Protein AF-A0A7S4IS22-F1 (afdb_monomer_lite)

Foldseek 3Di:
DDDDDPPPDDDDDDPQNVLVVLVLVLLLLLVQVLCVVPVVLLDLDDDPVCLVCLFVSSCVSSLVVLLVSLLVVCCCQVPVPDDDDPPVNVVVCVVVVNDDDPVRVVVSVVSSVVSVPDHGVCSSCVSSVHDGDDSVVVSNSSSVSSVVSVVVVSRDPDPPPPVPPVRVVVVLCVLDDQQVNQWDPVVQVVVCVVVVHRATDGDPDLVVLCVSCCSNVVDNDFDDDDPLFDDQPRRSVQVSLQVVLQVCQVCVQVDVPVVSSLVSLLHNLPRHAEHEYEHDANPSDPLGQLVLLSNLQRNLQYAYYYYDYDPAACDLSNLLNNLNSLLNRQEHYAYYHCALRQQELVSLVNNLNSLLSNANHAEDHHHQHQNELSSLLSVLVSLLSYQRHAYYACANNQYELNSLLSNLVSQLNHQRHAEYHHEPYQYELNSLLSNLQSLLNHARHAEYEHYHYPYECPLSSLVSLLSSLQRHPRHAYYAHALHAYELNNPPSNVNSVVNHDRYNYDHCHNHDYDDPPPD

Organism: NCBI:txid1487602

Secondary structure (DSSP, 8-state):
---------PPPPPHHHHHHHHHHHHHHHHHHHHHHH-GGGG--S--HHHHHHHHHHHHHHHHHHHHHHHHHHHHIIIIIS-SS-HHHHHHHHHHTTTPPPHHHHHHHHHHHHHHHT---HHHHHHHTT-PPPPHHHHHHHHHHHHHHHHHTTSSS--------HHHHHHHHHTT---GGGGB-HHHHHHHHHHHTS--PPB-S-HHHHHHHHHHHH---SPPPP-TTSPP-SSHHHHHHHHHHHHHHHHTTTT---HHHHHHHHHHHTTT--EEEEE-----S-TTTTHHHHHHHHH-TT--EEEEE--SS---HHHHHHHHHHHHT-TTT--EEE-TTS---HHHHHHHHHHHHH-TT--EEE-TT---HHHHHHHHHHHHHH-SS--EEE-TTS---HHHHHHHHHHHHH-SS--EEE--SS---HHHHHHHHHHHTT-SS--EEE-TT-S-B--HHHHHHHHHHHHH-SS--EEE-TT-EE-THHHHHHHHHHHH-SS--EEE-TT-EE------

pLDDT: mean 85.27, std 14.64, range [30.58, 98.62]

Radius of gyration: 31.15 Å; chains: 1; bounding box: 87×81×75 Å

Structure (mmCIF, N/CA/C/O backbone):
data_AF-A0A7S4IS22-F1
#
_entry.id   AF-A0A7S4IS22-F1
#
loop_
_atom_site.group_PDB
_atom_site.id
_atom_site.type_symbol
_atom_site.label_atom_id
_atom_site.label_alt_id
_atom_site.label_comp_id
_atom_site.label_asym_id
_atom_site.label_entity_id
_atom_site.label_seq_id
_atom_site.pdbx_PDB_ins_code
_atom_site.Cartn_x
_atom_site.Cartn_y
_atom_site.Cartn_z
_atom_site.occupancy
_atom_site.B_iso_or_equiv
_atom_site.auth_seq_id
_atom_site.auth_comp_id
_atom_site.auth_asym_id
_atom_site.auth_atom_id
_atom_site.pdbx_PDB_model_num
ATOM 1 N N . GLY A 1 1 ? -63.585 2.919 -15.349 1.00 35.84 1 GLY A N 1
ATOM 2 C CA . GLY A 1 1 ? -63.366 4.279 -15.851 1.00 35.84 1 GLY A CA 1
ATOM 3 C C . GLY A 1 1 ? -62.167 4.808 -15.125 1.00 35.84 1 GLY A C 1
ATOM 4 O O . GLY A 1 1 ? -62.275 5.064 -13.937 1.00 35.84 1 GLY A O 1
ATOM 5 N N . SER A 1 2 ? -61.030 4.788 -15.804 1.00 35.44 2 SER A N 1
ATOM 6 C CA . SER A 1 2 ? -59.772 5.399 -15.396 1.00 35.44 2 SER A CA 1
ATOM 7 C C . SER A 1 2 ? -59.886 6.910 -15.578 1.00 35.44 2 SER A C 1
ATOM 9 O O . SER A 1 2 ? -60.129 7.361 -16.694 1.00 35.44 2 SER A O 1
ATOM 11 N N . GLU A 1 3 ? -59.715 7.673 -14.506 1.00 38.44 3 GLU A N 1
ATOM 12 C CA . GLU A 1 3 ? -59.285 9.068 -14.601 1.00 38.44 3 GLU A CA 1
ATOM 13 C C . GLU A 1 3 ? -57.808 9.077 -14.209 1.00 38.44 3 GLU A C 1
ATOM 15 O O . GLU A 1 3 ? -57.451 9.027 -13.034 1.00 38.44 3 GLU A O 1
ATOM 20 N N . GLU A 1 4 ? -56.955 9.002 -15.230 1.00 39.34 4 GLU A N 1
ATOM 21 C CA . GLU A 1 4 ? -55.542 9.346 -15.133 1.00 39.34 4 GLU A CA 1
ATOM 22 C C . GLU A 1 4 ? -55.458 10.871 -15.006 1.00 39.34 4 GLU A C 1
ATOM 24 O O . GLU A 1 4 ? -55.882 11.601 -15.902 1.00 39.34 4 GLU A O 1
ATOM 29 N N . GLU A 1 5 ? -54.938 11.360 -13.879 1.00 43.16 5 GLU A N 1
ATOM 30 C CA . GLU A 1 5 ? -54.475 12.741 -13.765 1.00 43.16 5 GLU A CA 1
ATOM 31 C C . GLU A 1 5 ? -53.305 12.931 -14.739 1.00 43.16 5 GLU A C 1
ATOM 33 O O . GLU A 1 5 ? -52.197 12.444 -14.511 1.00 43.16 5 GLU A O 1
ATOM 38 N N . GLU A 1 6 ? -53.562 13.638 -15.841 1.00 38.84 6 GLU A N 1
ATOM 39 C CA . GLU A 1 6 ? -52.531 14.144 -16.743 1.00 38.84 6 GLU A CA 1
ATOM 40 C C . GLU A 1 6 ? -51.537 15.007 -15.953 1.00 38.84 6 GLU A C 1
ATOM 42 O O . GLU A 1 6 ? -51.795 16.167 -15.610 1.00 38.84 6 GLU A O 1
ATOM 47 N N . ALA A 1 7 ? -50.361 14.442 -15.681 1.00 40.22 7 ALA A N 1
ATOM 48 C CA . ALA A 1 7 ? -49.192 15.202 -15.286 1.00 40.22 7 ALA A CA 1
ATOM 49 C C . ALA A 1 7 ? -48.836 16.156 -16.435 1.00 40.22 7 ALA A C 1
ATOM 51 O O . ALA A 1 7 ? -48.285 15.748 -17.455 1.00 40.22 7 ALA A O 1
ATOM 52 N N . LYS A 1 8 ? -49.171 17.441 -16.279 1.00 42.94 8 LYS A N 1
ATOM 53 C CA . LYS A 1 8 ? -48.701 18.505 -17.171 1.00 42.94 8 LYS A CA 1
ATOM 54 C C . LYS A 1 8 ? -47.171 18.507 -17.175 1.00 42.94 8 LYS A C 1
ATOM 56 O O . LYS A 1 8 ? -46.558 18.942 -16.200 1.00 42.94 8 LYS A O 1
ATOM 61 N N . GLU A 1 9 ? -46.566 18.038 -18.262 1.00 44.41 9 GLU A N 1
ATOM 62 C CA . GLU A 1 9 ? -45.137 18.205 -18.525 1.00 44.41 9 GLU A CA 1
ATOM 63 C C . GLU A 1 9 ? -44.804 19.705 -18.519 1.00 44.41 9 GLU A C 1
ATOM 65 O O . GLU A 1 9 ? -45.253 20.473 -19.369 1.00 44.41 9 GLU A O 1
ATOM 70 N N . SER A 1 10 ? -44.053 20.147 -17.509 1.00 56.31 10 SER A N 1
ATOM 71 C CA . SER A 1 10 ? -43.527 21.508 -17.433 1.00 56.31 10 SER A CA 1
ATOM 72 C C . SER A 1 10 ? -42.464 21.710 -18.513 1.00 56.31 10 SER A C 1
ATOM 74 O O . SER A 1 10 ? -41.551 20.888 -18.618 1.00 56.31 10 SER A O 1
ATOM 76 N N . GLU A 1 11 ? -42.543 22.808 -19.269 1.00 57.03 11 GLU A N 1
ATOM 77 C CA . GLU A 1 11 ? -41.526 23.179 -20.261 1.00 57.03 11 GLU A CA 1
ATOM 78 C C . GLU A 1 11 ? -40.098 23.118 -19.672 1.00 57.03 11 GLU A C 1
ATOM 80 O O . GLU A 1 11 ? -39.880 23.519 -18.522 1.00 57.03 11 GLU A O 1
ATOM 85 N N . PRO A 1 12 ? -39.100 22.639 -20.438 1.00 68.50 12 PRO A N 1
ATOM 86 C CA . PRO A 1 12 ? -37.730 22.525 -19.955 1.00 68.50 12 PRO A CA 1
ATOM 87 C C . PRO A 1 12 ? -37.147 23.905 -19.615 1.00 68.50 12 PRO A C 1
ATOM 89 O O . PRO A 1 12 ? -37.082 24.803 -20.456 1.00 68.50 12 PRO A O 1
ATOM 92 N N . ILE A 1 13 ? -36.679 24.067 -18.372 1.00 75.88 13 ILE A N 1
ATOM 93 C CA . ILE A 1 13 ? -36.051 25.305 -17.891 1.00 75.88 13 ILE A CA 1
ATOM 94 C C . ILE A 1 13 ? -34.804 25.599 -18.733 1.00 75.88 13 ILE A C 1
ATOM 96 O O . ILE A 1 13 ? -33.886 24.782 -18.821 1.00 75.88 13 ILE A O 1
ATOM 100 N N . SER A 1 14 ? -34.740 26.791 -19.332 1.00 84.44 14 SER A N 1
ATOM 101 C CA . SER A 1 14 ? -33.559 27.195 -20.099 1.00 84.44 14 SER A CA 1
ATOM 102 C C . SER A 1 14 ? -32.323 27.333 -19.198 1.00 84.44 14 SER A C 1
ATOM 104 O O . SER A 1 14 ? -32.403 27.819 -18.069 1.00 84.44 14 SER A O 1
ATOM 106 N N . MET A 1 15 ? -31.142 26.982 -19.718 1.00 81.25 15 MET A N 1
ATOM 107 C CA . MET A 1 15 ? -29.877 27.109 -18.977 1.00 81.25 15 MET A CA 1
ATOM 108 C C . MET A 1 15 ? -29.618 28.549 -18.502 1.00 81.25 15 MET A C 1
ATOM 110 O O . MET A 1 15 ? -29.078 28.760 -17.420 1.00 81.25 15 MET A O 1
ATOM 114 N N . LYS A 1 16 ? -30.043 29.555 -19.280 1.00 85.88 16 LYS A N 1
ATOM 115 C CA . LYS A 1 16 ? -29.956 30.967 -18.875 1.00 85.88 16 LYS A CA 1
ATOM 116 C C . LYS A 1 16 ? -30.842 31.266 -17.663 1.00 85.88 16 LYS A C 1
ATOM 118 O O . LYS A 1 16 ? -30.375 31.916 -16.733 1.00 85.88 16 LYS A O 1
ATOM 123 N N . ALA A 1 17 ? -32.076 30.758 -17.645 1.00 86.75 17 ALA A N 1
ATOM 124 C CA . ALA A 1 17 ? -32.981 30.926 -16.509 1.00 86.75 17 ALA A CA 1
ATOM 125 C C . ALA A 1 17 ? -32.443 30.235 -15.246 1.00 86.75 17 ALA A C 1
ATOM 127 O O . ALA A 1 17 ? -32.476 30.823 -14.166 1.00 86.75 17 ALA A O 1
ATOM 128 N N . LEU A 1 18 ? -31.873 29.033 -15.388 1.00 88.25 18 LEU A N 1
ATOM 129 C CA . LEU A 1 18 ? -31.231 28.326 -14.279 1.00 88.25 18 LEU A CA 1
ATOM 130 C C . LEU A 1 18 ? -30.048 29.121 -13.710 1.00 88.25 18 LEU A C 1
ATOM 132 O O . LEU A 1 18 ? -29.972 29.330 -12.504 1.00 88.25 18 LEU A O 1
ATOM 136 N N . LEU A 1 19 ? -29.135 29.591 -14.566 1.00 90.81 19 LEU A N 1
ATOM 137 C CA . LEU A 1 19 ? -27.971 30.363 -14.125 1.00 90.81 19 LEU A CA 1
ATOM 138 C C . LEU A 1 19 ? -28.375 31.670 -13.435 1.00 90.81 19 LEU A C 1
ATOM 140 O O . LEU A 1 19 ? -27.793 32.006 -12.407 1.00 90.81 19 LEU A O 1
ATOM 144 N N . ALA A 1 20 ? -29.386 32.372 -13.954 1.00 90.19 20 ALA A N 1
ATOM 145 C CA . ALA A 1 20 ? -29.920 33.573 -13.318 1.00 90.19 20 ALA A CA 1
ATOM 146 C C . ALA A 1 20 ? -30.491 33.272 -11.920 1.00 90.19 20 ALA A C 1
ATOM 148 O O . ALA A 1 20 ? -30.176 33.977 -10.965 1.00 90.19 20 ALA A O 1
ATOM 149 N N . ALA A 1 21 ? -31.253 32.183 -11.767 1.00 91.31 21 ALA A N 1
ATOM 150 C CA . ALA A 1 21 ? -31.783 31.770 -10.468 1.00 91.31 21 ALA A CA 1
ATOM 151 C C . ALA A 1 21 ? -30.673 31.408 -9.465 1.00 91.31 21 ALA A C 1
ATOM 153 O O . ALA A 1 21 ? -30.758 31.761 -8.290 1.00 91.31 21 ALA A O 1
ATOM 154 N N . VAL A 1 22 ? -29.602 30.747 -9.920 1.00 92.31 22 VAL A N 1
ATOM 155 C CA . VAL A 1 22 ? -28.458 30.408 -9.059 1.00 92.31 22 VAL A CA 1
ATOM 156 C C . VAL A 1 22 ? -27.695 31.660 -8.618 1.00 92.31 22 VAL A C 1
ATOM 158 O O . VAL A 1 22 ? -27.260 31.723 -7.470 1.00 92.31 22 VAL A O 1
ATOM 161 N N . VAL A 1 23 ? -27.558 32.672 -9.481 1.00 94.12 23 VAL A N 1
ATOM 162 C CA . VAL A 1 23 ? -26.961 33.967 -9.103 1.00 94.12 23 VAL A CA 1
ATOM 163 C C . VAL A 1 23 ? -27.758 34.629 -7.975 1.00 94.12 23 VAL A C 1
ATOM 165 O O . VAL A 1 23 ? -27.163 35.066 -6.988 1.00 94.12 23 VAL A O 1
ATOM 168 N N . GLU A 1 24 ? -29.089 34.645 -8.067 1.00 92.31 24 GLU A N 1
ATOM 169 C CA . GLU A 1 24 ? -29.946 35.192 -7.006 1.00 92.31 24 GLU A CA 1
ATOM 170 C C . GLU A 1 24 ? -29.833 34.390 -5.699 1.00 92.31 24 GLU A C 1
ATOM 172 O O . GLU A 1 24 ? -29.693 34.968 -4.620 1.00 92.31 24 GLU A O 1
ATOM 177 N N . GLU A 1 25 ? -29.798 33.059 -5.780 1.00 92.81 25 GLU A N 1
ATOM 178 C CA . GLU A 1 25 ? -29.637 32.196 -4.605 1.00 92.81 25 GLU A CA 1
ATOM 179 C C . GLU A 1 25 ? -28.275 32.399 -3.914 1.00 92.81 25 GLU A C 1
ATOM 181 O O . GLU A 1 25 ? -28.194 32.410 -2.682 1.00 92.81 25 GLU A O 1
ATOM 186 N N . ILE A 1 26 ? -27.198 32.614 -4.680 1.00 93.81 26 ILE A N 1
ATOM 187 C CA . ILE A 1 26 ? -25.875 32.955 -4.131 1.00 93.81 26 ILE A CA 1
ATOM 188 C C . ILE A 1 26 ? -25.950 34.264 -3.341 1.00 93.81 26 ILE A C 1
ATOM 190 O O . ILE A 1 26 ? -25.440 34.323 -2.216 1.00 93.81 26 ILE A O 1
ATOM 194 N N . ASN A 1 27 ? -26.614 35.289 -3.884 1.00 92.69 27 ASN A N 1
ATOM 195 C CA . ASN A 1 27 ? -26.793 36.569 -3.197 1.00 92.69 27 ASN A CA 1
ATOM 196 C C . ASN A 1 27 ? -27.574 36.390 -1.888 1.00 92.69 27 ASN A C 1
ATOM 198 O O . ASN A 1 27 ? -27.176 36.919 -0.853 1.00 92.69 27 ASN A O 1
ATOM 202 N N . VAL A 1 28 ? -28.642 35.589 -1.912 1.00 92.31 28 VAL A N 1
ATOM 203 C CA . VAL A 1 28 ? -29.502 35.282 -0.758 1.00 92.31 28 VAL A CA 1
ATOM 204 C C . VAL A 1 28 ? -28.752 34.509 0.337 1.00 92.31 28 VAL A C 1
ATOM 206 O O . VAL A 1 28 ? -28.849 34.849 1.521 1.00 92.31 28 VAL A O 1
ATOM 209 N N . ARG A 1 29 ? -27.959 33.492 -0.013 1.00 89.19 29 ARG A N 1
ATOM 210 C CA . ARG A 1 29 ? -27.194 32.696 0.969 1.00 89.19 29 ARG A CA 1
ATOM 211 C C . ARG A 1 29 ? -26.004 33.439 1.562 1.00 89.19 29 ARG A C 1
ATOM 213 O O . ARG A 1 29 ? -25.623 33.176 2.703 1.00 89.19 29 ARG A O 1
ATOM 220 N N . SER A 1 30 ? -25.432 34.378 0.814 1.00 90.12 30 SER A N 1
ATOM 221 C CA . SER A 1 30 ? -24.263 35.145 1.256 1.00 90.12 30 SER A CA 1
ATOM 222 C C . SER A 1 30 ? -24.610 36.236 2.276 1.00 90.12 30 SER A C 1
ATOM 224 O O . SER A 1 30 ? -23.713 36.718 2.970 1.00 90.12 30 SER A O 1
ATOM 226 N N . VAL A 1 31 ? -25.897 36.577 2.445 1.00 89.06 31 VAL A N 1
ATOM 227 C CA . VAL A 1 31 ? -26.365 37.634 3.366 1.00 89.06 31 VAL A CA 1
ATOM 228 C C . VAL A 1 31 ? -25.847 37.452 4.793 1.00 89.06 31 VAL A C 1
ATOM 230 O O . VAL A 1 31 ? -25.467 38.437 5.419 1.00 89.06 31 VAL A O 1
ATOM 233 N N . LEU A 1 32 ? -25.744 36.219 5.306 1.00 86.00 32 LEU A N 1
ATOM 234 C CA . LEU A 1 32 ? -25.197 35.976 6.648 1.00 86.00 32 LEU A CA 1
ATOM 235 C C . LEU A 1 32 ? -23.779 36.530 6.801 1.00 86.00 32 LEU A C 1
ATOM 237 O O . LEU A 1 32 ? -23.459 37.177 7.797 1.00 86.00 32 LEU A O 1
ATOM 241 N N . TRP A 1 33 ? -22.928 36.278 5.811 1.00 83.31 33 TRP A N 1
ATOM 242 C CA . TRP A 1 33 ? -21.545 36.735 5.822 1.00 83.31 33 TRP A CA 1
ATOM 243 C C . TRP A 1 33 ? -21.451 38.241 5.577 1.00 83.31 33 TRP A C 1
ATOM 245 O O . TRP A 1 33 ? -20.647 38.903 6.234 1.00 83.31 33 TRP A O 1
ATOM 255 N N . ILE A 1 34 ? -22.322 38.778 4.715 1.00 86.25 34 ILE A N 1
ATOM 256 C CA . ILE A 1 34 ? -22.448 40.218 4.452 1.00 86.25 34 ILE A CA 1
ATOM 257 C C . ILE A 1 34 ? -22.797 40.963 5.745 1.00 86.25 34 ILE A C 1
ATOM 259 O O . ILE A 1 34 ? -22.044 41.839 6.158 1.00 86.25 34 ILE A O 1
ATOM 263 N N . VAL A 1 35 ? -23.879 40.578 6.430 1.00 85.06 35 VAL A N 1
ATOM 264 C CA . VAL A 1 35 ? -24.346 41.228 7.669 1.00 85.06 35 VAL A CA 1
ATOM 265 C C . VAL A 1 35 ? -23.349 41.031 8.813 1.00 85.06 35 VAL A C 1
ATOM 267 O O . VAL A 1 35 ? -23.128 41.941 9.607 1.00 85.06 35 VAL A O 1
ATOM 270 N N . LYS A 1 36 ? -22.669 39.879 8.886 1.00 82.69 36 LYS A N 1
ATOM 271 C CA . LYS A 1 36 ? -21.618 39.650 9.891 1.00 82.69 36 LYS A CA 1
ATOM 272 C C . LYS A 1 36 ? -20.418 40.586 9.709 1.00 82.69 36 LYS A C 1
ATOM 274 O O . LYS A 1 36 ? -19.828 41.005 10.702 1.00 82.69 36 LYS A O 1
ATOM 279 N N . LYS A 1 37 ? -20.027 40.873 8.463 1.00 82.19 37 LYS A N 1
ATOM 280 C CA . LYS A 1 37 ? -18.880 41.737 8.139 1.00 82.19 37 LYS A CA 1
ATOM 281 C C . LYS A 1 37 ? -19.256 43.222 8.148 1.00 82.19 37 LYS A C 1
ATOM 283 O O . LYS A 1 37 ? -18.458 44.049 8.578 1.00 82.19 37 LYS A O 1
ATOM 288 N N . THR A 1 38 ? -20.469 43.544 7.708 1.00 84.00 38 THR A N 1
ATOM 289 C CA . THR A 1 38 ? -21.006 44.903 7.605 1.00 84.00 38 THR A CA 1
ATOM 290 C C . THR A 1 38 ? -22.481 44.903 8.033 1.00 84.00 38 THR A C 1
ATOM 292 O O . THR A 1 38 ? -23.370 44.780 7.187 1.00 84.00 38 THR A O 1
ATOM 295 N N . PRO A 1 39 ? -22.766 45.055 9.342 1.00 85.06 39 PRO A N 1
ATOM 296 C CA . PRO A 1 39 ? -24.129 44.977 9.884 1.00 85.06 39 PRO A CA 1
ATOM 297 C C . PRO A 1 39 ? -25.117 45.975 9.269 1.00 85.06 39 PRO A C 1
ATOM 299 O O . PRO A 1 39 ? -26.300 45.685 9.143 1.00 85.06 39 PRO A O 1
ATOM 302 N N . GLU A 1 40 ? -24.632 47.132 8.815 1.00 84.19 40 GLU A N 1
ATOM 303 C CA . GLU A 1 40 ? -25.445 48.180 8.182 1.00 84.19 40 GLU A CA 1
ATOM 304 C C . GLU A 1 40 ? -26.169 47.700 6.908 1.00 84.19 40 GLU A C 1
ATOM 306 O O . GLU A 1 40 ? -27.239 48.210 6.567 1.00 84.19 40 GLU A O 1
ATOM 311 N N . LEU A 1 41 ? -25.642 46.671 6.230 1.00 84.56 41 LEU A N 1
ATOM 312 C CA . LEU A 1 41 ? -26.244 46.098 5.021 1.00 84.56 41 LEU A CA 1
ATOM 313 C C . LEU A 1 41 ? -27.473 45.220 5.294 1.00 84.56 41 LEU A C 1
ATOM 315 O O . LEU A 1 41 ? -28.172 44.876 4.339 1.00 84.56 41 LEU A O 1
ATOM 319 N N . GLU A 1 42 ? -27.787 44.919 6.559 1.00 86.38 42 GLU A N 1
ATOM 320 C CA . GLU A 1 42 ? -29.039 44.260 6.968 1.00 86.38 42 GLU A CA 1
ATOM 321 C C . GLU A 1 42 ? -30.273 45.130 6.664 1.00 86.38 42 GLU A C 1
ATOM 323 O O . GLU A 1 42 ? -31.383 44.629 6.483 1.00 86.38 42 GLU A O 1
ATOM 328 N N . LYS A 1 43 ? -30.092 46.451 6.555 1.00 84.69 43 LYS A N 1
ATOM 329 C CA . LYS A 1 43 ? -31.178 47.383 6.248 1.00 84.69 43 LYS A CA 1
ATOM 330 C C . LYS A 1 43 ? -31.744 47.106 4.849 1.00 84.69 43 LYS A C 1
ATOM 332 O O . LYS A 1 43 ? -31.013 47.148 3.860 1.00 84.69 43 LYS A O 1
ATOM 337 N N . THR A 1 44 ? -33.051 46.869 4.754 1.00 84.06 44 THR A N 1
ATOM 338 C CA . THR A 1 44 ? -33.766 46.606 3.487 1.00 84.06 44 THR A CA 1
ATOM 339 C C . THR A 1 44 ? -34.383 47.861 2.861 1.00 84.06 44 THR A C 1
ATOM 341 O O . THR A 1 44 ? -34.764 47.850 1.690 1.00 84.06 44 THR A O 1
ATOM 344 N N . THR A 1 45 ? -34.472 48.961 3.611 1.00 84.31 45 THR A N 1
ATOM 345 C CA . THR A 1 45 ? -34.966 50.258 3.123 1.00 84.31 45 THR A CA 1
ATOM 346 C C . THR A 1 45 ? -33.851 51.049 2.423 1.00 84.31 45 THR A C 1
ATOM 348 O O . THR A 1 45 ? -32.717 50.974 2.902 1.00 84.31 45 THR A O 1
ATOM 351 N N . PRO A 1 46 ? -34.150 51.839 1.370 1.00 84.00 46 PRO A N 1
ATOM 352 C CA . PRO A 1 46 ? -33.157 52.675 0.687 1.00 84.00 46 PRO A CA 1
ATOM 353 C C . PRO A 1 46 ? -32.405 53.607 1.647 1.00 84.00 46 PRO A C 1
ATOM 355 O O . PRO A 1 46 ? -33.019 54.225 2.521 1.00 84.00 46 PRO A O 1
ATOM 358 N N . ASP A 1 47 ? -31.091 53.715 1.477 1.00 83.50 47 ASP A N 1
ATOM 359 C CA . ASP A 1 47 ? -30.222 54.605 2.251 1.00 83.50 47 ASP A CA 1
ATOM 360 C C . ASP A 1 47 ? -29.010 54.996 1.405 1.00 83.50 47 ASP A C 1
ATOM 362 O O . ASP A 1 47 ? -28.172 54.156 1.093 1.00 83.50 47 ASP A O 1
ATOM 366 N N . GLU A 1 48 ? -28.909 56.273 1.038 1.00 81.44 48 GLU A N 1
ATOM 367 C CA . GLU A 1 48 ? -27.936 56.756 0.053 1.00 81.44 48 GLU A CA 1
ATOM 368 C C . GLU A 1 48 ? -26.477 56.455 0.433 1.00 81.44 48 GLU A C 1
ATOM 370 O O . GLU A 1 48 ? -25.671 56.128 -0.436 1.00 81.44 48 GLU A O 1
ATOM 375 N N . LYS A 1 49 ? -26.127 56.493 1.727 1.00 80.62 49 LYS A N 1
ATOM 376 C CA . LYS A 1 49 ? -24.750 56.226 2.178 1.00 80.62 49 LYS A CA 1
ATOM 377 C C . LYS A 1 49 ? -24.406 54.742 2.116 1.00 80.62 49 LYS A C 1
ATOM 379 O O . LYS A 1 49 ? -23.304 54.380 1.711 1.00 80.62 49 LYS A O 1
ATOM 384 N N . ILE A 1 50 ? -25.347 53.890 2.515 1.00 79.69 50 ILE A N 1
ATOM 385 C CA . ILE A 1 50 ? -25.164 52.434 2.531 1.00 79.69 50 ILE A CA 1
ATOM 386 C C . ILE A 1 50 ? -25.231 51.883 1.102 1.00 79.69 50 ILE A C 1
ATOM 388 O O . ILE A 1 50 ? -24.432 51.032 0.713 1.00 79.69 50 ILE A O 1
ATOM 392 N N . ASP A 1 51 ? -26.155 52.396 0.292 1.00 84.44 51 ASP A N 1
ATOM 393 C CA . ASP A 1 51 ? -26.409 51.924 -1.065 1.00 84.44 51 ASP A CA 1
ATOM 394 C C . ASP A 1 51 ? -25.267 52.266 -2.035 1.00 84.44 51 ASP A C 1
ATOM 396 O O . ASP A 1 51 ? -25.000 51.476 -2.941 1.00 84.44 51 ASP A O 1
ATOM 400 N N . GLN A 1 52 ? -24.510 53.345 -1.786 1.00 83.69 52 GLN A N 1
ATOM 401 C CA . GLN A 1 52 ? -23.256 53.637 -2.500 1.00 83.69 52 GLN A CA 1
ATOM 402 C C . GLN A 1 52 ? -22.219 52.508 -2.378 1.00 83.69 52 GLN A C 1
ATOM 404 O O . GLN A 1 52 ? -21.420 52.307 -3.290 1.00 83.69 52 GLN A O 1
ATOM 409 N N . GLN A 1 53 ? -22.222 51.761 -1.269 1.00 86.19 53 GLN A N 1
ATOM 410 C CA . GLN A 1 53 ? -21.249 50.694 -1.000 1.00 86.19 53 GLN A CA 1
ATOM 411 C C . GLN A 1 53 ? -21.857 49.284 -1.077 1.00 86.19 53 GLN A C 1
ATOM 413 O O . GLN A 1 53 ? -21.118 48.300 -1.157 1.00 86.19 53 GLN A O 1
ATOM 418 N N . ARG A 1 54 ? -23.194 49.160 -1.094 1.00 91.25 54 ARG A N 1
ATOM 419 C CA . ARG A 1 54 ? -23.919 47.879 -1.053 1.00 91.25 54 ARG A CA 1
ATOM 420 C C . ARG A 1 54 ? -23.509 46.929 -2.170 1.00 91.25 54 ARG A C 1
ATOM 422 O O . ARG A 1 54 ? -23.295 45.754 -1.885 1.00 91.25 54 ARG A O 1
ATOM 429 N N . ILE A 1 55 ? -23.392 47.411 -3.407 1.00 91.56 55 ILE A N 1
ATOM 430 C CA . ILE A 1 55 ? -23.035 46.567 -4.559 1.00 91.56 55 ILE A CA 1
ATOM 431 C C . ILE A 1 55 ? -21.628 45.985 -4.369 1.00 91.56 55 ILE A C 1
ATOM 433 O O . ILE A 1 55 ? -21.469 44.766 -4.371 1.00 91.56 55 ILE A O 1
ATOM 437 N N . ALA A 1 56 ? -20.630 46.835 -4.111 1.00 91.12 56 ALA A N 1
ATOM 438 C CA . ALA A 1 56 ? -19.240 46.410 -3.944 1.00 91.12 56 ALA A CA 1
ATOM 439 C C . ALA A 1 56 ? -19.054 45.442 -2.758 1.00 91.12 56 ALA A C 1
ATOM 441 O O . ALA A 1 56 ? -18.412 44.401 -2.887 1.00 91.12 56 ALA A O 1
ATOM 442 N N . LEU A 1 57 ? -19.663 45.736 -1.606 1.00 89.75 57 LEU A N 1
ATOM 443 C CA . LEU A 1 57 ? -19.534 44.900 -0.406 1.00 89.75 57 LEU A CA 1
ATOM 444 C C . LEU A 1 57 ? -20.294 43.567 -0.515 1.00 89.75 57 LEU A C 1
ATOM 446 O O . LEU A 1 57 ? -19.825 42.539 -0.008 1.00 89.75 57 LEU A O 1
ATOM 450 N N . SER A 1 58 ? -21.447 43.565 -1.193 1.00 91.69 58 SER A N 1
ATOM 451 C CA . SER A 1 58 ? -22.206 42.336 -1.463 1.00 91.69 58 SER A CA 1
ATOM 452 C C . SER A 1 58 ? -21.471 41.444 -2.458 1.00 91.69 58 SER A C 1
ATOM 454 O O . SER A 1 58 ? -21.445 40.225 -2.271 1.00 91.69 58 SER A O 1
ATOM 456 N N . PHE A 1 59 ? -20.827 42.043 -3.466 1.00 93.44 59 PHE A N 1
ATOM 457 C CA . PHE A 1 59 ? -19.991 41.324 -4.420 1.00 93.44 59 PHE A CA 1
ATOM 458 C C . PHE A 1 59 ? -18.835 40.614 -3.713 1.00 93.44 59 PHE A C 1
ATOM 460 O O . PHE A 1 59 ? -18.719 39.395 -3.804 1.00 93.44 59 PHE A O 1
ATOM 467 N N . GLU A 1 60 ? -18.036 41.346 -2.933 1.00 90.12 60 GLU A N 1
ATOM 468 C CA . GLU A 1 60 ? -16.865 40.788 -2.246 1.00 90.12 60 GLU A CA 1
ATOM 469 C C . GLU A 1 60 ? -17.222 39.623 -1.314 1.00 90.12 60 GLU A C 1
ATOM 471 O O . GLU A 1 60 ? -16.486 38.642 -1.217 1.00 90.12 60 GLU A O 1
ATOM 476 N N . SER A 1 61 ? -18.382 39.689 -0.661 1.00 88.00 61 SER A N 1
ATOM 477 C CA . SER A 1 61 ? -18.852 38.613 0.219 1.00 88.00 61 SER A CA 1
ATOM 478 C C . SER A 1 61 ? -19.401 37.400 -0.544 1.00 88.00 61 SER A C 1
ATOM 480 O O . SER A 1 61 ? -19.349 36.285 -0.029 1.00 88.00 61 SER A O 1
ATOM 482 N N . SER A 1 62 ? -19.906 37.603 -1.763 1.00 92.06 62 SER A N 1
ATOM 483 C CA . SER A 1 62 ? -20.505 36.557 -2.612 1.00 92.06 62 SER A CA 1
ATOM 484 C C . SER A 1 62 ? -19.524 35.991 -3.651 1.00 92.06 62 SER A C 1
ATOM 486 O O . SER A 1 62 ? -19.807 34.987 -4.308 1.00 92.06 62 SER A O 1
ATOM 488 N N . LYS A 1 63 ? -18.339 36.603 -3.776 1.00 92.19 63 LYS A N 1
ATOM 489 C CA . LYS A 1 63 ? -17.303 36.326 -4.779 1.00 92.19 63 LYS A CA 1
ATOM 490 C C . LYS A 1 63 ? -16.938 34.850 -4.892 1.00 92.19 63 LYS A C 1
ATOM 492 O O . LYS A 1 63 ? -16.900 34.314 -5.996 1.00 92.19 63 LYS A O 1
ATOM 497 N N . ALA A 1 64 ? -16.729 34.174 -3.763 1.00 90.19 64 ALA A N 1
ATOM 498 C CA . ALA A 1 64 ? -16.396 32.748 -3.748 1.00 90.19 64 ALA A CA 1
ATOM 499 C C . ALA A 1 64 ? -17.513 31.882 -4.365 1.00 90.19 64 ALA A C 1
ATOM 501 O O . ALA A 1 64 ? -17.234 30.935 -5.098 1.00 90.19 64 ALA A O 1
ATOM 502 N N . GLY A 1 65 ? -18.781 32.237 -4.126 1.00 92.50 65 GLY A N 1
ATOM 503 C CA . GLY A 1 65 ? -19.926 31.565 -4.741 1.00 92.50 65 GLY A CA 1
ATOM 504 C C . GLY A 1 65 ? -19.933 31.724 -6.262 1.00 92.50 65 GLY A C 1
ATOM 505 O O . GLY A 1 65 ? -20.123 30.745 -6.986 1.00 92.50 65 GLY A O 1
ATOM 506 N N . PHE A 1 66 ? -19.643 32.929 -6.760 1.00 95.12 66 PHE A N 1
ATOM 507 C CA . PHE A 1 66 ? -19.546 33.180 -8.201 1.00 95.12 66 PHE A CA 1
ATOM 508 C C . PHE A 1 66 ? -18.364 32.465 -8.859 1.00 95.12 66 PHE A C 1
ATOM 510 O O . PHE A 1 66 ? -18.514 31.939 -9.959 1.00 95.12 66 PHE A O 1
ATOM 517 N N . GLN A 1 67 ? -17.216 32.373 -8.185 1.00 93.00 67 GLN A N 1
ATOM 518 C CA . GLN A 1 67 ? -16.060 31.611 -8.671 1.00 93.00 67 GLN A CA 1
ATOM 519 C C . GLN A 1 67 ? -16.402 30.133 -8.889 1.00 93.00 67 GLN A C 1
ATOM 521 O O . GLN A 1 67 ? -16.095 29.574 -9.943 1.00 93.00 67 GLN A O 1
ATOM 526 N N . ILE A 1 68 ? -17.095 29.519 -7.924 1.00 91.00 68 ILE A N 1
ATOM 527 C CA . ILE A 1 68 ? -17.552 28.127 -8.023 1.00 91.00 68 ILE A CA 1
ATOM 528 C C . ILE A 1 68 ? -18.561 27.973 -9.165 1.00 91.00 68 ILE A C 1
ATOM 530 O O . ILE A 1 68 ? -18.440 27.047 -9.967 1.00 91.00 68 ILE A O 1
ATOM 534 N N . LEU A 1 69 ? -19.526 28.891 -9.287 1.00 93.19 69 LEU A N 1
ATOM 535 C CA . LEU A 1 69 ? -20.521 28.857 -10.362 1.00 93.19 69 LEU A CA 1
ATOM 536 C C . LEU A 1 69 ? -19.876 28.944 -11.754 1.00 93.19 69 LEU A C 1
ATOM 538 O O . LEU A 1 69 ? -20.247 28.190 -12.655 1.00 93.19 69 LEU A O 1
ATOM 542 N N . LEU A 1 70 ? -18.898 29.834 -11.933 1.00 92.06 70 LEU A N 1
ATOM 543 C CA . LEU A 1 70 ? -18.163 29.979 -13.192 1.00 92.06 70 LEU A CA 1
ATOM 544 C C . LEU A 1 70 ? -17.379 28.709 -13.532 1.00 92.06 70 LEU A C 1
ATOM 546 O O . LEU A 1 70 ? -17.451 28.236 -14.668 1.00 92.06 7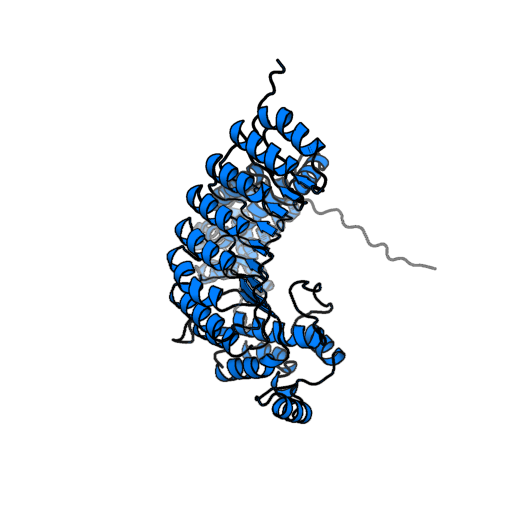0 LEU A O 1
ATOM 550 N N . LEU A 1 71 ? -16.716 28.106 -12.541 1.00 90.00 71 LEU A N 1
ATOM 551 C CA . LEU A 1 71 ? -16.022 26.834 -12.722 1.00 90.00 71 LEU A CA 1
ATOM 552 C C . LEU A 1 71 ? -16.997 25.709 -13.102 1.00 90.00 71 LEU A C 1
ATOM 554 O O . LEU A 1 71 ? -16.730 24.947 -14.028 1.00 90.00 71 LEU A O 1
ATOM 558 N N . HIS A 1 72 ? -18.158 25.632 -12.448 1.00 87.81 72 HIS A N 1
ATOM 559 C CA . HIS A 1 72 ? -19.199 24.654 -12.775 1.00 87.81 72 HIS A CA 1
ATOM 560 C C . HIS A 1 72 ? -19.732 24.840 -14.198 1.00 87.81 72 HIS A C 1
ATOM 562 O O . HIS A 1 72 ? -19.848 23.868 -14.942 1.00 87.81 72 HIS A O 1
ATOM 568 N N . ARG A 1 73 ? -20.012 26.081 -14.614 1.00 87.69 73 ARG A N 1
ATOM 569 C CA . ARG A 1 73 ? -20.430 26.394 -15.989 1.00 87.69 73 ARG A CA 1
ATOM 570 C C . ARG A 1 73 ? -19.365 25.965 -16.999 1.00 87.69 73 ARG A C 1
ATOM 572 O O . ARG A 1 73 ? -19.709 25.395 -18.037 1.00 87.69 73 ARG A O 1
ATOM 579 N N . PHE A 1 74 ? -18.092 26.229 -16.705 1.00 87.88 74 PHE A N 1
ATOM 580 C CA . PHE A 1 74 ? -16.979 25.820 -17.554 1.00 87.88 74 PHE A CA 1
ATOM 581 C C . PHE A 1 74 ? -16.912 24.299 -17.693 1.00 87.88 74 PHE A C 1
ATOM 583 O O . PHE A 1 74 ? -16.906 23.801 -18.818 1.00 87.88 74 PHE A O 1
ATOM 590 N N . LEU A 1 75 ? -16.930 23.564 -16.577 1.00 84.75 75 LEU A N 1
ATOM 591 C CA . LEU A 1 75 ? -16.911 22.100 -16.577 1.00 84.75 75 LEU A CA 1
ATOM 592 C C . LEU A 1 75 ? -18.114 21.530 -17.328 1.00 84.75 75 LEU A C 1
ATOM 594 O O . LEU A 1 75 ? -17.967 20.629 -18.148 1.00 84.75 75 LEU A O 1
ATOM 598 N N . TYR A 1 76 ? -19.298 22.099 -17.123 1.00 80.81 76 TYR A N 1
ATOM 599 C CA . TYR A 1 76 ? -20.486 21.678 -17.850 1.00 80.81 76 TYR A CA 1
ATOM 600 C C . TYR A 1 76 ? -20.325 21.872 -19.364 1.00 80.81 76 TYR A C 1
ATOM 602 O O . TYR A 1 76 ? -20.576 20.953 -20.134 1.00 80.81 76 TYR A O 1
ATOM 610 N N . SER A 1 77 ? -19.845 23.041 -19.791 1.00 78.00 77 SER A N 1
ATOM 611 C CA . SER A 1 77 ? -19.783 23.415 -21.212 1.00 78.00 77 SER A CA 1
ATOM 612 C C . SER A 1 77 ? -18.562 22.871 -21.956 1.00 78.00 77 SER A C 1
ATOM 614 O O . SER A 1 77 ? -18.526 22.964 -23.174 1.00 78.00 77 SER A O 1
ATOM 616 N N . ASN A 1 78 ? -17.547 22.356 -21.254 1.00 74.44 78 ASN A N 1
ATOM 617 C CA . ASN A 1 78 ? -16.293 21.889 -21.864 1.00 74.44 78 ASN A CA 1
ATOM 618 C C . ASN A 1 78 ? -15.964 20.428 -21.535 1.00 74.44 78 ASN A C 1
ATOM 620 O O . ASN A 1 78 ? -15.139 19.835 -22.219 1.00 74.44 78 ASN A O 1
ATOM 624 N N . VAL A 1 79 ? -16.584 19.850 -20.501 1.00 69.62 79 VAL A N 1
ATOM 625 C CA . VAL A 1 79 ? -16.320 18.471 -20.060 1.00 69.62 79 VAL A CA 1
ATOM 626 C C . VAL A 1 79 ? -17.584 17.621 -20.149 1.00 69.62 79 VAL A C 1
ATOM 628 O O . VAL A 1 79 ? -17.567 16.580 -20.793 1.00 69.62 79 VAL A O 1
ATOM 631 N N . ALA A 1 80 ? -18.693 18.059 -19.544 1.00 69.06 80 ALA A N 1
ATOM 632 C CA . ALA A 1 80 ? -19.917 17.252 -19.498 1.00 69.06 80 ALA A CA 1
ATOM 633 C C . ALA A 1 80 ? -20.737 17.313 -20.802 1.00 69.06 80 ALA A C 1
ATOM 635 O O . ALA A 1 80 ? -21.292 16.308 -21.239 1.00 69.06 80 ALA A O 1
ATOM 636 N N . CYS A 1 81 ? -20.831 18.491 -21.422 1.00 68.88 81 CYS A N 1
ATOM 637 C CA . CYS A 1 81 ? -21.575 18.720 -22.660 1.00 68.88 81 CYS A CA 1
ATOM 638 C C . CYS A 1 81 ? -20.862 19.745 -23.572 1.00 68.88 81 CYS A C 1
ATOM 640 O O . CYS A 1 81 ? -21.376 20.846 -23.787 1.00 68.88 81 CYS A O 1
ATOM 642 N N . PRO A 1 82 ? -19.676 19.402 -24.100 1.00 68.00 82 PRO A N 1
ATOM 643 C CA . PRO A 1 82 ? -18.929 20.247 -25.027 1.00 68.00 82 PRO A CA 1
ATOM 644 C C . PRO A 1 82 ? -19.686 20.475 -26.337 1.00 68.00 82 PRO A C 1
ATOM 646 O O . PRO A 1 82 ? -20.401 19.604 -26.834 1.00 68.00 82 PRO A O 1
ATOM 649 N N . SER A 1 83 ? -19.542 21.669 -26.906 1.00 58.56 83 SER A N 1
ATOM 650 C CA . SER A 1 83 ? -20.093 22.005 -28.220 1.00 58.56 83 SER A CA 1
ATOM 651 C C . SER A 1 83 ? -19.250 21.360 -29.328 1.00 58.56 83 SER A C 1
ATOM 653 O O . SER A 1 83 ? -18.148 21.825 -29.607 1.00 58.56 83 SER A O 1
ATOM 655 N N . GLY A 1 84 ? -19.765 20.293 -29.943 1.00 58.97 84 GLY A N 1
ATOM 656 C CA . GLY A 1 84 ? -19.052 19.450 -30.915 1.00 58.97 84 GLY A CA 1
ATOM 657 C C . GLY A 1 84 ? -19.288 17.968 -30.607 1.00 58.97 84 GLY A C 1
ATOM 658 O O . GLY A 1 84 ? -19.634 17.628 -29.482 1.00 58.97 84 GLY A O 1
ATOM 659 N N . THR A 1 85 ? -19.217 17.092 -31.609 1.00 55.34 85 THR A N 1
ATOM 660 C CA . THR A 1 85 ? -19.707 15.698 -31.574 1.00 55.34 85 THR A CA 1
ATOM 661 C C . THR A 1 85 ? -19.309 14.919 -30.307 1.00 55.34 85 THR A C 1
ATOM 663 O O . THR A 1 85 ? -18.133 14.731 -30.021 1.00 55.34 85 THR A O 1
ATOM 666 N N . LYS A 1 86 ? -20.314 14.408 -29.574 1.00 57.03 86 LYS A N 1
ATOM 667 C CA . LYS A 1 86 ? -20.192 13.702 -28.276 1.00 57.03 86 LYS A CA 1
ATOM 668 C C . LYS A 1 86 ? -19.352 12.412 -28.294 1.00 57.03 86 LYS A C 1
ATOM 670 O O . LYS A 1 86 ? -19.009 11.912 -27.227 1.00 57.03 86 LYS A O 1
ATOM 675 N N . VAL A 1 87 ? -19.083 11.848 -29.472 1.00 53.84 87 VAL A N 1
ATOM 676 C CA . VAL A 1 87 ? -18.518 10.496 -29.623 1.00 53.84 87 VAL A CA 1
ATOM 677 C C . VAL A 1 87 ? -17.010 10.477 -29.338 1.00 53.84 87 VAL A C 1
ATOM 679 O O . VAL A 1 87 ? -16.562 9.633 -28.567 1.00 53.84 87 VAL A O 1
ATOM 682 N N . ASP A 1 88 ? -16.256 11.472 -29.820 1.00 58.94 88 ASP A N 1
ATOM 683 C CA . ASP A 1 88 ? -14.792 11.509 -29.666 1.00 58.94 88 ASP A CA 1
ATOM 684 C C . ASP A 1 88 ? -14.345 11.655 -28.204 1.00 58.94 88 ASP A C 1
ATOM 686 O O . ASP A 1 88 ? -13.331 11.097 -27.805 1.00 58.94 88 ASP A O 1
ATOM 690 N N . ILE A 1 89 ? -15.111 12.361 -27.366 1.00 58.94 89 ILE A N 1
ATOM 691 C CA . ILE A 1 89 ? -14.704 12.659 -25.981 1.00 58.94 89 ILE A CA 1
ATOM 692 C C . ILE A 1 89 ? -14.933 11.471 -25.054 1.00 58.94 89 ILE A C 1
ATOM 694 O O . ILE A 1 89 ? -14.154 11.268 -24.129 1.00 58.94 89 ILE A O 1
ATOM 698 N N . VAL A 1 90 ? -15.964 10.660 -25.300 1.00 58.47 90 VAL A N 1
ATOM 699 C CA . VAL A 1 90 ? -16.188 9.427 -24.533 1.00 58.47 90 VAL A CA 1
ATOM 700 C C . VAL A 1 90 ? -15.158 8.369 -24.925 1.00 58.47 90 VAL A C 1
ATOM 702 O O . VAL A 1 90 ? -14.606 7.715 -24.044 1.00 58.47 90 VAL A O 1
ATOM 705 N N . GLU A 1 91 ? -14.834 8.236 -26.214 1.00 61.88 91 GLU A N 1
ATOM 706 C CA . GLU A 1 91 ? -13.745 7.362 -26.673 1.00 61.88 91 GLU A CA 1
ATOM 707 C C . GLU A 1 91 ? -12.373 7.843 -26.175 1.00 61.88 91 GLU A C 1
ATOM 709 O O . GLU A 1 91 ? -11.563 7.042 -25.705 1.00 61.88 91 GLU A O 1
ATOM 714 N N . GLU A 1 92 ? -12.119 9.152 -26.173 1.00 58.94 92 GLU A N 1
ATOM 715 C CA . GLU A 1 92 ? -10.914 9.757 -25.599 1.00 58.94 92 GLU A CA 1
ATOM 716 C C . GLU A 1 92 ? -10.846 9.570 -24.071 1.00 58.94 92 GLU A C 1
ATOM 718 O O . GLU A 1 92 ? -9.794 9.243 -23.525 1.00 58.94 92 GLU A O 1
ATOM 723 N N . TYR A 1 93 ? -11.958 9.731 -23.357 1.00 59.56 93 TYR A N 1
ATOM 724 C CA . TYR A 1 93 ? -12.034 9.516 -21.911 1.00 59.56 93 TYR A CA 1
ATOM 725 C C . TYR A 1 93 ? -11.826 8.039 -21.554 1.00 59.56 93 TYR A C 1
ATOM 727 O O . TYR A 1 93 ? -11.044 7.727 -20.655 1.00 59.56 93 TYR A O 1
ATOM 735 N N . ASN A 1 94 ? -12.451 7.122 -22.299 1.00 61.50 94 ASN A N 1
ATOM 736 C CA . ASN A 1 94 ? -12.309 5.678 -22.112 1.00 61.50 94 ASN A CA 1
ATOM 737 C C . ASN A 1 94 ? -10.899 5.190 -22.476 1.00 61.50 94 ASN A C 1
ATOM 739 O O . ASN A 1 94 ? -10.303 4.438 -21.708 1.00 61.50 94 ASN A O 1
ATOM 743 N N . SER A 1 95 ? -10.315 5.669 -23.581 1.00 62.22 95 SER A N 1
ATOM 744 C CA . SER A 1 95 ? -8.924 5.358 -23.958 1.00 62.22 95 SER A CA 1
ATOM 745 C C . SER A 1 95 ? -7.897 5.920 -22.968 1.00 62.22 95 SER A C 1
ATOM 747 O O . SER A 1 95 ? -6.794 5.387 -22.847 1.00 62.22 95 SER A O 1
ATOM 749 N N . ARG A 1 96 ? -8.266 6.950 -22.193 1.00 50.47 96 ARG A N 1
ATOM 750 C CA . ARG A 1 96 ? -7.481 7.492 -21.072 1.00 50.47 96 ARG A CA 1
ATOM 751 C C . ARG A 1 96 ? -7.875 6.906 -19.709 1.00 50.47 96 ARG A C 1
ATOM 753 O O . ARG A 1 96 ? -7.406 7.415 -18.688 1.00 50.47 96 ARG A O 1
ATOM 760 N N . LEU A 1 97 ? -8.707 5.859 -19.670 1.00 55.84 97 LEU A N 1
ATOM 761 C CA . LEU A 1 97 ? -9.193 5.204 -18.445 1.00 55.84 97 LEU A CA 1
ATOM 762 C C . LEU A 1 97 ? -9.783 6.201 -17.432 1.00 55.84 97 LEU A C 1
ATOM 764 O O . LEU A 1 97 ? -9.485 6.171 -16.238 1.00 55.84 97 LEU A O 1
ATOM 768 N N . GLY A 1 98 ? -10.567 7.147 -17.936 1.00 55.50 98 GLY A N 1
ATOM 769 C CA . GLY A 1 98 ? -11.241 8.171 -17.152 1.00 55.50 98 GLY A CA 1
ATOM 770 C C . GLY A 1 98 ? -10.379 9.358 -16.715 1.00 55.50 98 GLY A C 1
ATOM 771 O O . GLY A 1 98 ? -10.804 10.151 -15.871 1.00 55.50 98 GLY A O 1
ATOM 772 N N . ARG A 1 99 ? -9.169 9.516 -17.271 1.00 57.53 99 ARG A N 1
ATOM 773 C CA . ARG A 1 99 ? -8.267 10.634 -16.949 1.00 57.53 99 ARG A CA 1
ATOM 774 C C . ARG A 1 99 ? -8.399 11.785 -17.960 1.00 57.53 99 ARG A C 1
ATOM 776 O O . ARG A 1 99 ? -8.339 11.534 -19.165 1.00 57.53 99 ARG A O 1
ATOM 783 N N . PRO A 1 100 ? -8.514 13.050 -17.510 1.00 61.75 100 PRO A N 1
ATOM 784 C CA . PRO A 1 100 ? -8.537 14.201 -18.412 1.00 61.75 100 PRO A CA 1
ATOM 785 C C . PRO A 1 100 ? -7.198 14.365 -19.153 1.00 61.75 100 PRO A C 1
ATOM 787 O O . PRO A 1 100 ? -6.144 13.944 -18.674 1.00 61.75 100 PRO A O 1
ATOM 790 N N . SER A 1 101 ? -7.234 14.972 -20.342 1.00 67.69 101 SER A N 1
ATOM 791 C CA . SER A 1 101 ? -6.035 15.280 -21.130 1.00 67.69 101 SER A CA 1
ATOM 792 C C . SER A 1 101 ? -5.225 16.426 -20.522 1.00 67.69 101 SER A C 1
ATOM 794 O O . SER A 1 101 ? -5.770 17.214 -19.757 1.00 67.69 101 SER A O 1
ATOM 796 N N . GLU A 1 102 ? -3.940 16.560 -20.874 1.00 70.38 102 GLU A N 1
ATOM 797 C CA . GLU A 1 102 ? -3.123 17.711 -20.442 1.00 70.38 102 GLU A CA 1
ATOM 798 C C . GLU A 1 102 ? -3.753 19.038 -20.882 1.00 70.38 102 GLU A C 1
ATOM 800 O O . GLU A 1 102 ? -3.826 19.972 -20.096 1.00 70.38 102 GLU A O 1
ATOM 805 N N . ILE A 1 103 ? -4.335 19.080 -22.084 1.00 73.56 103 ILE A N 1
ATOM 806 C CA . ILE A 1 103 ? -5.081 20.243 -22.578 1.00 73.56 103 ILE A CA 1
ATOM 807 C C . ILE A 1 103 ? -6.313 20.514 -21.699 1.00 73.56 103 ILE A C 1
ATOM 809 O O . ILE A 1 103 ? -6.582 21.663 -21.355 1.00 73.56 103 ILE A O 1
ATOM 813 N N . HIS A 1 104 ? -7.053 19.476 -21.293 1.00 71.69 104 HIS A N 1
ATOM 814 C CA . HIS A 1 104 ? -8.201 19.624 -20.392 1.00 71.69 104 HIS A CA 1
ATOM 815 C C . HIS A 1 104 ? -7.776 20.102 -18.997 1.00 71.69 104 HIS A C 1
ATOM 817 O O . HIS A 1 104 ? -8.417 20.994 -18.444 1.00 71.69 104 HIS A O 1
ATOM 823 N N . ILE A 1 105 ? -6.683 19.562 -18.452 1.00 75.31 105 ILE A N 1
ATOM 824 C CA . ILE A 1 105 ? -6.116 19.978 -17.163 1.00 75.31 105 ILE A CA 1
ATOM 825 C C . ILE A 1 105 ? -5.677 21.446 -17.232 1.00 75.31 105 ILE A C 1
ATOM 827 O O . ILE A 1 105 ? -6.094 22.245 -16.395 1.00 75.31 105 ILE A O 1
ATOM 831 N N . ASP A 1 106 ? -4.927 21.828 -18.265 1.00 80.88 106 ASP A N 1
ATOM 832 C CA . ASP A 1 106 ? -4.468 23.201 -18.473 1.00 80.88 106 ASP A CA 1
ATOM 833 C C . ASP A 1 106 ? -5.633 24.178 -18.628 1.00 80.88 106 ASP A C 1
ATOM 835 O O . ASP A 1 106 ? -5.586 25.289 -18.100 1.00 80.88 106 ASP A O 1
ATOM 839 N N . ASN A 1 107 ? -6.696 23.783 -19.328 1.00 82.44 107 ASN A N 1
ATOM 840 C CA . ASN A 1 107 ? -7.870 24.631 -19.506 1.00 82.44 107 ASN A CA 1
ATOM 841 C C . ASN A 1 107 ? -8.645 24.819 -18.193 1.00 82.44 107 ASN A C 1
ATOM 843 O O . ASN A 1 107 ? -9.059 25.940 -17.899 1.00 82.44 107 ASN A O 1
ATOM 847 N N . VAL A 1 108 ? -8.783 23.769 -17.372 1.00 82.56 108 VAL A N 1
ATOM 848 C CA . VAL A 1 108 ? -9.377 23.878 -16.027 1.00 82.56 108 VAL A CA 1
ATOM 849 C C . VAL A 1 108 ? -8.527 24.782 -15.130 1.00 82.56 108 VAL A C 1
ATOM 851 O O . VAL A 1 108 ? -9.072 25.649 -14.451 1.00 82.56 108 VAL A O 1
ATOM 854 N N . ILE A 1 109 ? -7.198 24.635 -15.156 1.00 82.75 109 ILE A N 1
ATOM 855 C CA . ILE A 1 109 ? -6.271 25.474 -14.380 1.00 82.75 109 ILE A CA 1
ATOM 856 C C . ILE A 1 109 ? -6.364 26.940 -14.822 1.00 82.75 109 ILE A C 1
ATOM 858 O O . ILE A 1 109 ? -6.488 27.835 -13.984 1.00 82.75 109 ILE A O 1
ATOM 862 N N . LYS A 1 110 ? -6.360 27.202 -16.135 1.00 86.88 110 LYS A N 1
ATOM 863 C CA . LYS A 1 110 ? -6.526 28.555 -16.688 1.00 86.88 110 LYS A CA 1
ATOM 864 C C . LYS A 1 110 ? -7.852 29.173 -16.263 1.00 86.88 110 LYS A C 1
ATOM 866 O O . LYS A 1 110 ? -7.861 30.325 -15.836 1.00 86.88 110 LYS A O 1
ATOM 871 N N . GLU A 1 111 ? -8.951 28.424 -16.339 1.00 87.31 111 GLU A N 1
ATOM 872 C CA . GLU A 1 111 ? -10.259 28.934 -15.929 1.00 87.31 111 GLU A CA 1
ATOM 873 C C . GLU A 1 111 ? -10.330 29.182 -14.420 1.00 87.31 111 GLU A C 1
ATOM 875 O O . GLU A 1 111 ? -10.854 30.212 -13.994 1.00 87.31 111 GLU A O 1
ATOM 880 N N . PHE A 1 112 ? -9.741 28.301 -13.606 1.00 87.62 112 PHE A N 1
ATOM 881 C CA . PHE A 1 112 ? -9.635 28.508 -12.166 1.00 87.62 112 PHE A CA 1
ATOM 882 C C . PHE A 1 112 ? -8.896 29.814 -11.860 1.00 87.62 112 PHE A C 1
ATOM 884 O O . PHE A 1 112 ? -9.452 30.675 -11.178 1.00 87.62 112 PHE A O 1
ATOM 891 N N . HIS A 1 113 ? -7.705 30.029 -12.427 1.00 86.75 113 HIS A N 1
ATOM 892 C CA . HIS A 1 113 ? -6.960 31.279 -12.238 1.00 86.75 113 HIS A CA 1
ATOM 893 C C . HIS A 1 113 ? -7.733 32.501 -12.739 1.00 86.75 113 HIS A C 1
ATOM 895 O O . HIS A 1 113 ? -7.780 33.520 -12.054 1.00 86.75 113 HIS A O 1
ATOM 901 N N . ARG A 1 114 ? -8.414 32.387 -13.882 1.00 87.25 114 ARG A N 1
ATOM 902 C CA . ARG A 1 114 ? -9.265 33.454 -14.417 1.00 87.25 114 ARG A CA 1
ATOM 903 C C . ARG A 1 114 ? -10.477 33.739 -13.524 1.00 87.25 114 ARG A C 1
ATOM 905 O O . ARG A 1 114 ? -10.976 34.857 -13.508 1.00 87.25 114 ARG A O 1
ATOM 912 N N . SER A 1 115 ? -11.004 32.755 -12.798 1.00 85.88 115 SER A N 1
ATOM 913 C CA . SER A 1 115 ? -12.075 32.976 -11.812 1.00 85.88 115 SER A CA 1
ATOM 914 C C . SER A 1 115 ? -11.554 33.683 -10.553 1.00 85.88 115 SER A C 1
ATOM 916 O O . SER A 1 115 ? -12.266 34.483 -9.950 1.00 85.88 115 SER A O 1
ATOM 918 N N . GLN A 1 116 ? -10.283 33.479 -10.186 1.00 83.19 116 GLN A N 1
ATOM 919 C CA . GLN A 1 116 ? -9.674 34.161 -9.039 1.00 83.19 116 GLN A CA 1
ATOM 920 C C . GLN A 1 116 ? -9.560 35.680 -9.243 1.00 83.19 116 GLN A C 1
ATOM 922 O O . GLN A 1 116 ? -9.616 36.431 -8.271 1.00 83.19 116 GLN A O 1
ATOM 927 N N . THR A 1 117 ? -9.470 36.142 -10.493 1.00 87.00 117 THR A N 1
ATOM 928 C CA . THR A 1 117 ? -9.338 37.566 -10.840 1.00 87.00 117 THR A CA 1
ATOM 929 C C . THR A 1 117 ? -10.668 38.300 -11.035 1.00 87.00 117 THR A C 1
ATOM 931 O O . THR A 1 117 ? -10.644 39.425 -11.519 1.00 87.00 117 THR A O 1
ATOM 934 N N . LEU A 1 118 ? -11.803 37.690 -10.681 1.00 90.38 118 LEU A N 1
ATOM 935 C CA . LEU A 1 118 ? -13.146 38.261 -10.844 1.00 90.38 118 LEU A CA 1
ATOM 936 C C . LEU A 1 118 ? -13.307 39.585 -10.066 1.00 90.38 118 LEU A C 1
ATOM 938 O O . LEU A 1 118 ? -12.982 39.624 -8.872 1.00 90.38 118 LEU A O 1
ATOM 942 N N . GLN A 1 119 ? -13.797 40.645 -10.720 1.00 89.19 119 GLN A N 1
ATOM 943 C CA . GLN A 1 119 ? -13.805 42.009 -10.157 1.00 89.19 119 GLN A CA 1
ATOM 944 C C . GLN A 1 119 ? -15.173 42.524 -9.701 1.00 89.19 119 GLN A C 1
ATOM 946 O O . GLN A 1 119 ? -15.245 43.170 -8.658 1.00 89.19 119 GLN A O 1
ATOM 951 N N . ASP A 1 120 ? -16.241 42.253 -10.452 1.00 92.75 120 ASP A N 1
ATOM 952 C CA . ASP A 1 120 ? -17.567 42.821 -10.189 1.00 92.75 120 ASP A CA 1
ATOM 953 C C . ASP A 1 120 ? -18.717 41.951 -10.735 1.00 92.75 120 ASP A C 1
ATOM 955 O O . ASP A 1 120 ? -18.515 40.875 -11.310 1.00 92.75 120 ASP A O 1
ATOM 959 N N . PHE A 1 121 ? -19.956 42.399 -10.497 1.00 92.94 121 PHE A N 1
ATOM 960 C CA . PHE A 1 121 ? -21.156 41.727 -10.993 1.00 92.94 121 PHE A CA 1
ATOM 961 C C . PHE A 1 121 ? -21.238 41.749 -12.524 1.00 92.94 121 PHE A C 1
ATOM 963 O O . PHE A 1 121 ? -21.638 40.740 -13.102 1.00 92.94 121 PHE A O 1
ATOM 970 N N . ASP A 1 122 ? -20.832 42.832 -13.186 1.00 93.75 122 ASP A N 1
ATOM 971 C CA . ASP A 1 122 ? -20.911 42.942 -14.647 1.00 93.75 122 ASP A CA 1
ATOM 972 C C . ASP A 1 122 ? -20.058 41.859 -15.321 1.00 93.75 122 ASP A C 1
ATOM 974 O O . ASP A 1 122 ? -20.522 41.177 -16.241 1.00 93.75 122 ASP A O 1
ATOM 978 N N . GLU A 1 123 ? -18.856 41.600 -14.795 1.00 93.12 123 GLU A N 1
ATOM 979 C CA . GLU A 1 123 ? -18.002 40.502 -15.244 1.00 93.12 123 GLU A CA 1
ATOM 980 C C . GLU A 1 123 ? -18.660 39.129 -15.010 1.00 93.12 123 GLU A C 1
ATOM 982 O O . GLU A 1 123 ? -18.578 38.249 -15.874 1.00 93.12 123 GLU A O 1
ATOM 987 N N . VAL A 1 124 ? -19.352 38.930 -13.878 1.00 93.56 124 VAL A N 1
ATOM 988 C CA . VAL A 1 124 ? -20.100 37.689 -13.593 1.00 93.56 124 VAL A CA 1
ATOM 989 C C . VAL A 1 124 ? -21.195 37.464 -14.628 1.00 93.56 124 VAL A C 1
ATOM 991 O O . VAL A 1 124 ? -21.226 36.401 -15.251 1.00 93.56 124 VAL A O 1
ATOM 994 N N . TYR A 1 125 ? -22.074 38.445 -14.842 1.00 94.31 125 TYR A N 1
ATOM 995 C CA . TYR A 1 125 ? -23.178 38.332 -15.799 1.00 94.31 125 TYR A CA 1
ATOM 996 C C . TYR A 1 125 ? -22.650 38.113 -17.223 1.00 94.31 125 TYR A C 1
ATOM 998 O O . TYR A 1 125 ? -23.092 37.178 -17.900 1.00 94.31 125 TYR A O 1
ATOM 1006 N N . ALA A 1 126 ? -21.622 38.862 -17.637 1.00 93.06 126 ALA A N 1
ATOM 1007 C CA . ALA A 1 126 ? -20.992 38.712 -18.946 1.00 93.06 126 ALA A CA 1
ATOM 1008 C C . ALA A 1 126 ? -20.397 37.309 -19.153 1.00 93.06 126 ALA A C 1
ATOM 1010 O O . ALA A 1 126 ? -20.664 36.656 -20.167 1.00 93.06 126 ALA A O 1
ATOM 1011 N N . ARG A 1 127 ? -19.639 36.785 -18.180 1.00 91.06 127 ARG A N 1
ATOM 1012 C CA . ARG A 1 127 ? -19.067 35.426 -18.259 1.00 91.06 127 ARG A CA 1
ATOM 1013 C C . ARG A 1 127 ? -20.131 34.337 -18.186 1.00 91.06 127 ARG A C 1
ATOM 1015 O O . ARG A 1 127 ? -19.948 33.259 -18.756 1.00 91.06 127 ARG A O 1
ATOM 1022 N N . LEU A 1 128 ? -21.256 34.622 -17.534 1.00 90.94 128 LEU A N 1
ATOM 1023 C CA . LEU A 1 128 ? -22.428 33.760 -17.537 1.00 90.94 128 LEU A CA 1
ATOM 1024 C C . LEU A 1 128 ? -23.293 33.910 -18.809 1.00 90.94 128 LEU A C 1
ATOM 1026 O O . LEU A 1 128 ? -24.236 33.138 -19.004 1.00 90.94 128 LEU A O 1
ATOM 1030 N N . GLY A 1 129 ? -22.963 34.811 -19.738 1.00 90.00 129 GLY A N 1
ATOM 1031 C CA . GLY A 1 129 ? -23.781 35.062 -20.932 1.00 90.00 129 GLY A CA 1
ATOM 1032 C C . GLY A 1 129 ? -25.212 35.496 -20.589 1.00 90.00 129 GLY A C 1
ATOM 1033 O O . GLY A 1 129 ? -26.156 35.142 -21.305 1.00 90.00 129 GLY A O 1
ATOM 1034 N N . LEU A 1 130 ? -25.354 36.184 -19.457 1.00 91.31 130 LEU A N 1
ATOM 1035 C CA . LEU A 1 130 ? -26.577 36.791 -18.954 1.00 91.31 130 LEU A CA 1
ATOM 1036 C C . LEU A 1 130 ? -26.512 38.305 -19.184 1.00 91.31 130 LEU A C 1
ATOM 1038 O O . LEU A 1 130 ? -25.429 38.883 -19.258 1.00 91.31 130 LEU A O 1
ATOM 1042 N N . GLU A 1 131 ? -27.672 38.942 -19.277 1.00 91.06 131 GLU A N 1
ATOM 1043 C CA . GLU A 1 131 ? -27.764 40.401 -19.305 1.00 91.06 131 GLU A CA 1
ATOM 1044 C C . GLU A 1 131 ? -27.617 40.936 -17.877 1.00 91.06 131 GLU A C 1
ATOM 1046 O O . GLU A 1 131 ? -28.294 40.461 -16.961 1.00 91.06 131 GLU A O 1
ATOM 1051 N N . ALA A 1 132 ? -26.687 41.872 -17.679 1.00 88.81 132 ALA A N 1
ATOM 1052 C CA . ALA A 1 132 ? -26.453 42.485 -16.379 1.00 88.81 132 ALA A CA 1
ATOM 1053 C C . ALA A 1 132 ? -27.591 43.473 -16.057 1.00 88.81 132 ALA A C 1
ATOM 1055 O O . ALA A 1 132 ? -27.916 44.306 -16.908 1.00 88.81 132 ALA A O 1
ATOM 1056 N N . PRO A 1 133 ? -28.206 43.399 -14.863 1.00 91.12 133 PRO A N 1
ATOM 1057 C CA . PRO A 1 133 ? -29.206 44.374 -14.447 1.00 91.12 133 PRO A CA 1
ATOM 1058 C C . PRO A 1 133 ? -28.566 45.753 -14.259 1.00 91.12 133 PRO A C 1
ATOM 1060 O O . PRO A 1 133 ? -27.425 45.860 -13.808 1.00 91.12 133 PRO A O 1
ATOM 1063 N N . GLU A 1 134 ? -29.317 46.820 -14.532 1.00 91.94 134 GLU A N 1
ATOM 1064 C CA . GLU A 1 134 ? -28.843 48.177 -14.247 1.00 91.94 134 GLU A CA 1
ATOM 1065 C C . GLU A 1 134 ? -28.594 48.366 -12.741 1.00 91.94 134 GLU A C 1
ATOM 1067 O O . GLU A 1 134 ? -29.256 47.753 -11.898 1.00 91.94 134 GLU A O 1
ATOM 1072 N N . ALA A 1 135 ? -27.673 49.262 -12.371 1.00 88.44 135 ALA A N 1
ATOM 1073 C CA . ALA A 1 135 ? -27.282 49.465 -10.972 1.00 88.44 135 ALA A CA 1
ATOM 1074 C C . ALA A 1 135 ? -28.466 49.695 -9.995 1.00 88.44 135 ALA A C 1
ATOM 1076 O O . ALA A 1 135 ? -28.456 49.092 -8.916 1.00 88.44 135 ALA A O 1
ATOM 1077 N N . PRO A 1 136 ? -29.517 50.480 -10.328 1.00 90.69 136 PRO A N 1
ATOM 1078 C CA . PRO A 1 136 ? -30.684 50.634 -9.453 1.00 90.69 136 PRO A CA 1
ATOM 1079 C C . PRO A 1 136 ? -31.479 49.335 -9.271 1.00 90.69 136 PRO A C 1
ATOM 1081 O O . PRO A 1 136 ? -32.001 49.061 -8.186 1.00 90.69 136 PRO A O 1
ATOM 1084 N N . GLU A 1 137 ? -31.566 48.518 -10.320 1.00 91.69 137 GLU A N 1
ATOM 1085 C CA . GLU A 1 137 ? -32.245 47.227 -10.285 1.00 91.69 137 GLU A CA 1
ATOM 1086 C C . GLU A 1 137 ? -31.450 46.215 -9.454 1.00 91.69 137 GLU A C 1
ATOM 1088 O O . GLU A 1 137 ? -32.010 45.579 -8.558 1.00 91.69 137 GLU A O 1
ATOM 1093 N N . LEU A 1 138 ? -30.134 46.124 -9.671 1.00 91.81 138 LEU A N 1
ATOM 1094 C CA . LEU A 1 138 ? -29.244 45.276 -8.879 1.00 91.81 138 LEU A CA 1
ATOM 1095 C C . LEU A 1 138 ? -29.316 45.633 -7.390 1.00 91.81 138 LEU A C 1
ATOM 1097 O O . LEU A 1 138 ? -29.421 44.755 -6.535 1.00 91.81 138 LEU A O 1
ATOM 1101 N N . LEU A 1 139 ? -29.337 46.926 -7.069 1.00 91.75 139 LEU A N 1
ATOM 1102 C CA . LEU A 1 139 ? -29.476 47.408 -5.699 1.00 91.75 139 LEU A CA 1
ATOM 1103 C C . LEU A 1 139 ? -30.803 46.963 -5.056 1.00 91.75 139 LEU A C 1
ATOM 1105 O O . LEU A 1 139 ? -30.820 46.547 -3.894 1.00 91.75 139 LEU A O 1
ATOM 1109 N N . ASN A 1 140 ? -31.913 47.027 -5.801 1.00 91.31 140 ASN A N 1
ATOM 1110 C CA . ASN A 1 140 ? -33.216 46.523 -5.351 1.00 91.31 140 ASN A CA 1
ATOM 1111 C C . ASN A 1 140 ? -33.190 45.003 -5.123 1.00 91.31 140 ASN A C 1
ATOM 1113 O O . ASN A 1 140 ? -33.725 44.528 -4.116 1.00 91.31 140 ASN A O 1
ATOM 1117 N N . ARG A 1 141 ? -32.544 44.242 -6.016 1.00 92.75 141 ARG A N 1
ATOM 1118 C CA . ARG A 1 141 ? -32.382 42.785 -5.885 1.00 92.75 141 ARG A CA 1
ATOM 1119 C C . ARG A 1 141 ? -31.562 42.420 -4.651 1.00 92.75 141 ARG A C 1
ATOM 1121 O O . ARG A 1 141 ? -32.007 41.600 -3.858 1.00 92.75 141 ARG A O 1
ATOM 1128 N N . LEU A 1 142 ? -30.442 43.100 -4.401 1.00 92.69 142 LEU A N 1
ATOM 1129 C CA . LEU A 1 142 ? -29.607 42.873 -3.214 1.00 92.69 142 LEU A CA 1
ATOM 1130 C C . LEU A 1 142 ? -30.337 43.212 -1.904 1.00 92.69 142 LEU A C 1
ATOM 1132 O O . LEU A 1 142 ? -30.210 42.481 -0.924 1.00 92.69 142 LEU A O 1
ATOM 1136 N N . ARG A 1 143 ? -31.149 44.278 -1.873 1.00 91.56 143 ARG A N 1
ATOM 1137 C CA . ARG A 1 143 ? -32.021 44.572 -0.716 1.00 91.56 143 ARG A CA 1
ATOM 1138 C C . ARG A 1 143 ? -33.086 43.494 -0.521 1.00 91.56 143 ARG A C 1
ATOM 1140 O O . ARG A 1 143 ? -33.330 43.057 0.603 1.00 91.56 143 ARG A O 1
ATOM 1147 N N . SER A 1 144 ? -33.683 43.029 -1.615 1.00 91.19 144 SER A N 1
ATOM 1148 C CA . SER A 1 144 ? -34.664 41.941 -1.590 1.00 91.19 144 SER A CA 1
ATOM 1149 C C . SER A 1 144 ? -34.036 40.627 -1.130 1.00 91.19 144 SER A C 1
ATOM 1151 O O . SER A 1 144 ? -34.659 39.902 -0.359 1.00 91.19 144 SER A O 1
ATOM 1153 N N . ALA A 1 145 ? -32.785 40.354 -1.507 1.00 91.62 145 ALA A N 1
ATOM 1154 C CA . ALA A 1 145 ? -32.043 39.176 -1.080 1.00 91.62 145 ALA A CA 1
ATOM 1155 C C . ALA A 1 145 ? -31.906 39.114 0.446 1.00 91.62 145 ALA A C 1
ATOM 1157 O O . ALA A 1 145 ? -32.034 38.034 1.016 1.00 91.62 145 ALA A O 1
ATOM 1158 N N . VAL A 1 146 ? -31.749 40.257 1.124 1.00 89.06 146 VAL A N 1
ATOM 1159 C CA . VAL A 1 146 ? -31.785 40.322 2.593 1.00 89.06 146 VAL A CA 1
ATOM 1160 C C . VAL A 1 146 ? -33.165 39.923 3.119 1.00 89.06 146 VAL A C 1
ATOM 1162 O O . VAL A 1 146 ? -33.268 39.018 3.936 1.00 89.06 146 VAL A O 1
ATOM 1165 N N . ALA A 1 147 ? -34.259 40.485 2.603 1.00 87.44 147 ALA A N 1
ATOM 1166 C CA . ALA A 1 147 ? -35.603 40.090 3.048 1.00 87.44 147 ALA A CA 1
ATOM 1167 C C . ALA A 1 147 ? -35.897 38.591 2.807 1.00 87.44 147 ALA A C 1
ATOM 1169 O O . ALA A 1 147 ? -36.434 37.895 3.673 1.00 87.44 147 ALA A O 1
ATOM 1170 N N . VAL A 1 148 ? -35.499 38.076 1.643 1.00 89.12 148 VAL A N 1
ATOM 1171 C CA . VAL A 1 148 ? -35.669 36.674 1.235 1.00 89.12 148 VAL A CA 1
ATOM 1172 C C . VAL A 1 148 ? -34.817 35.745 2.100 1.00 89.12 148 VAL A C 1
ATOM 1174 O O . VAL A 1 148 ? -35.303 34.733 2.598 1.00 89.12 148 VAL A O 1
ATOM 1177 N N . SER A 1 149 ? -33.571 36.120 2.370 1.00 89.31 149 SER A N 1
ATOM 1178 C CA . SER A 1 149 ? -32.665 35.361 3.227 1.00 89.31 149 SER A CA 1
ATOM 1179 C C . SER A 1 149 ? -33.178 35.265 4.672 1.00 89.31 149 SER A C 1
ATOM 1181 O O . SER A 1 149 ? -32.977 34.243 5.330 1.00 89.31 149 SER A O 1
ATOM 1183 N N . ALA A 1 150 ? -33.897 36.283 5.158 1.00 84.62 150 ALA A N 1
ATOM 1184 C CA . ALA A 1 150 ? -34.507 36.277 6.488 1.00 84.62 150 ALA A CA 1
ATOM 1185 C C . ALA A 1 150 ? -35.707 35.327 6.501 1.00 84.62 150 ALA A C 1
ATOM 1187 O O . ALA A 1 150 ? -35.815 34.473 7.378 1.00 84.62 150 ALA A O 1
ATOM 1188 N N . LYS A 1 151 ? -36.551 35.394 5.461 1.00 86.31 151 LYS A N 1
ATOM 1189 C CA . LYS A 1 151 ? -37.677 34.471 5.255 1.00 86.31 151 LYS A CA 1
ATOM 1190 C C . LYS A 1 151 ? -37.228 33.006 5.176 1.00 86.31 151 LYS A C 1
ATOM 1192 O O . LYS A 1 151 ? -37.906 32.135 5.713 1.00 86.31 151 LYS A O 1
ATOM 1197 N N . HIS A 1 152 ? -36.087 32.732 4.542 1.00 82.69 152 HIS A N 1
ATOM 1198 C CA . HIS A 1 152 ? -35.504 31.388 4.450 1.00 82.69 152 HIS A CA 1
ATOM 1199 C C . HIS A 1 152 ? -34.662 30.981 5.671 1.00 82.69 152 HIS A C 1
ATOM 1201 O O . HIS A 1 152 ? -34.104 29.885 5.684 1.00 82.69 152 HIS A O 1
ATOM 1207 N N . ASN A 1 153 ? -34.579 31.821 6.711 1.00 78.38 153 ASN A N 1
ATOM 1208 C CA . ASN A 1 153 ? -33.750 31.598 7.901 1.00 78.38 153 ASN A CA 1
ATOM 1209 C C . ASN A 1 153 ? -32.263 31.341 7.582 1.00 78.38 153 ASN A C 1
ATOM 1211 O O . ASN A 1 153 ? -31.572 30.634 8.321 1.00 78.38 153 ASN A O 1
ATOM 1215 N N . TYR A 1 154 ? -31.755 31.901 6.483 1.00 78.00 154 TYR A N 1
ATOM 1216 C CA . TYR A 1 154 ? -30.354 31.753 6.088 1.00 78.00 154 TYR A CA 1
ATOM 1217 C C . TYR A 1 154 ? -29.414 32.660 6.886 1.00 78.00 154 TYR A C 1
ATOM 1219 O O . TYR A 1 154 ? -28.247 32.306 7.042 1.00 78.00 154 TYR A O 1
ATOM 1227 N N . HIS A 1 155 ? -29.901 33.780 7.438 1.00 73.56 155 HIS A N 1
ATOM 1228 C CA . HIS A 1 155 ? -29.056 34.703 8.210 1.00 73.56 155 HIS A CA 1
ATOM 1229 C C . HIS A 1 155 ? -29.637 35.226 9.534 1.00 73.56 155 HIS A C 1
ATOM 1231 O O . HIS A 1 155 ? -29.009 36.062 10.180 1.00 73.56 155 HIS A O 1
ATOM 1237 N N . CYS A 1 156 ? -30.782 34.718 10.000 1.00 61.91 156 CYS A N 1
ATOM 1238 C CA . CYS A 1 156 ? -31.220 34.960 11.379 1.00 61.91 156 CYS A CA 1
ATOM 1239 C C . CYS A 1 156 ? -30.310 34.202 12.368 1.00 61.91 156 CYS A C 1
ATOM 1241 O O . CYS A 1 156 ? -29.718 33.184 11.998 1.00 61.91 156 CYS A O 1
ATOM 1243 N N . LYS A 1 157 ? -30.210 34.663 13.633 1.00 55.16 157 LYS A N 1
ATOM 1244 C CA . LYS A 1 157 ? -29.531 33.931 14.724 1.00 55.16 157 LYS A CA 1
ATOM 1245 C C . LYS A 1 157 ? -30.159 32.551 14.855 1.00 55.16 157 LYS A C 1
ATOM 1247 O O . LYS A 1 157 ? -31.175 32.355 15.516 1.00 55.16 157 LYS A O 1
ATOM 1252 N N . ARG A 1 158 ? -29.542 31.597 14.182 1.00 48.72 158 ARG A N 1
ATOM 1253 C CA . ARG A 1 158 ? -29.929 30.205 14.176 1.00 48.72 158 ARG A CA 1
ATOM 1254 C C . ARG A 1 158 ? -29.710 29.715 15.611 1.00 48.72 158 ARG A C 1
ATOM 1256 O O . ARG A 1 158 ? -28.571 29.498 16.017 1.00 48.72 158 ARG A O 1
ATOM 1263 N N . VAL A 1 159 ? -30.783 29.559 16.394 1.00 47.34 159 VAL A N 1
ATOM 1264 C CA . VAL A 1 159 ? -30.774 28.556 17.467 1.00 47.34 159 VAL A CA 1
ATOM 1265 C C . VAL A 1 159 ? -30.798 27.244 16.718 1.00 47.34 159 VAL A C 1
ATOM 1267 O O . VAL A 1 159 ? -31.846 26.684 16.411 1.00 47.34 159 VAL A O 1
ATOM 1270 N N . ILE A 1 160 ? -29.619 26.832 16.275 1.00 43.69 160 ILE A N 1
ATOM 1271 C CA . ILE A 1 160 ? -29.469 25.511 15.722 1.00 43.69 160 ILE A CA 1
ATOM 1272 C C . ILE A 1 160 ? -29.628 24.613 16.940 1.00 43.69 160 ILE A C 1
ATOM 1274 O O . ILE A 1 160 ? -28.701 24.496 17.738 1.00 43.69 160 ILE A O 1
ATOM 1278 N N . SER A 1 161 ? -30.785 23.971 17.094 1.00 47.28 161 SER A N 1
ATOM 1279 C CA . SER A 1 161 ? -30.793 22.669 17.746 1.00 47.28 161 SER A CA 1
ATOM 1280 C C . SER A 1 161 ? -30.106 21.702 16.778 1.00 47.28 161 SER A C 1
ATOM 1282 O O . SER A 1 161 ? -30.727 20.822 16.185 1.00 47.28 161 SER A O 1
ATOM 1284 N N . VAL A 1 162 ? -28.803 21.904 16.551 1.00 47.47 162 VAL A N 1
ATOM 1285 C CA . VAL A 1 162 ? -27.963 20.746 16.292 1.00 47.47 162 VAL A CA 1
ATOM 1286 C C . VAL A 1 162 ? -28.130 19.978 17.585 1.00 47.47 162 VAL A C 1
ATOM 1288 O O . VAL A 1 162 ? -27.976 20.572 18.658 1.00 47.47 162 VAL A O 1
ATOM 1291 N N . GLN A 1 163 ? -28.476 18.697 17.502 1.00 40.69 163 GLN A N 1
ATOM 1292 C CA . GLN A 1 163 ? -28.099 17.810 18.592 1.00 40.69 163 GLN A CA 1
ATOM 1293 C C . GLN A 1 163 ? -26.686 18.208 18.991 1.00 40.69 163 GLN A C 1
ATOM 1295 O O . GLN A 1 163 ? -25.824 18.360 18.116 1.00 40.69 163 GLN A O 1
ATOM 1300 N N . SER A 1 164 ? -26.463 18.488 20.271 1.00 52.75 164 SER A N 1
ATOM 1301 C CA . SER A 1 164 ? -25.096 18.756 20.711 1.00 52.75 164 SER A CA 1
ATOM 1302 C C . SER A 1 164 ? -24.188 17.654 20.153 1.00 52.75 164 SER A C 1
ATOM 1304 O O . SER A 1 164 ? -24.648 16.526 19.959 1.00 52.75 164 SER A O 1
ATOM 1306 N N . ALA A 1 165 ? -22.920 17.951 19.847 1.00 47.72 165 ALA A N 1
ATOM 1307 C CA . ALA A 1 165 ? -22.001 16.903 19.394 1.00 47.72 165 ALA A CA 1
ATOM 1308 C C . ALA A 1 165 ? -22.090 15.678 20.324 1.00 47.72 165 ALA A C 1
ATOM 1310 O O . ALA A 1 165 ? -22.114 14.556 19.841 1.00 47.72 165 ALA A O 1
ATOM 1311 N N . ASP A 1 166 ? -22.307 15.912 21.622 1.00 47.50 166 ASP A N 1
ATOM 1312 C CA . ASP A 1 166 ? -22.580 14.900 22.639 1.00 47.50 166 ASP A CA 1
ATOM 1313 C C . ASP A 1 166 ? -23.910 14.146 22.478 1.00 47.50 166 ASP A C 1
ATOM 1315 O O . ASP A 1 166 ? -23.938 12.947 22.720 1.00 47.50 166 ASP A O 1
ATOM 1319 N N . GLU A 1 167 ? -25.018 14.783 22.097 1.00 51.88 167 GLU A N 1
ATOM 1320 C CA . GLU A 1 167 ? -26.298 14.106 21.825 1.00 51.88 167 GLU A CA 1
ATOM 1321 C C . GLU A 1 167 ? -26.273 13.321 20.514 1.00 51.88 167 GLU A C 1
ATOM 1323 O O . GLU A 1 167 ? -26.738 12.184 20.494 1.00 51.88 167 GLU A O 1
ATOM 1328 N N . TYR A 1 168 ? -25.673 13.870 19.455 1.00 48.28 168 TYR A N 1
ATOM 1329 C CA . TYR A 1 168 ? -25.474 13.163 18.187 1.00 48.28 168 TYR A CA 1
ATOM 1330 C C . TYR A 1 168 ? -24.509 11.985 18.364 1.00 48.28 168 TYR A C 1
ATOM 1332 O O . TYR A 1 168 ? -24.768 10.880 17.886 1.00 48.28 168 TYR A O 1
ATOM 1340 N N . LEU A 1 169 ? -23.420 12.182 19.119 1.00 50.91 169 LEU A N 1
ATOM 1341 C CA . LEU A 1 169 ? -22.514 11.105 19.510 1.00 50.91 169 LEU A CA 1
ATOM 1342 C C . LEU A 1 169 ? -23.228 10.093 20.399 1.00 50.91 169 LEU A C 1
ATOM 1344 O O . LEU A 1 169 ? -23.068 8.912 20.145 1.00 50.91 169 LEU A O 1
ATOM 1348 N N . LYS A 1 170 ? -24.042 10.493 21.385 1.00 51.66 170 LYS A N 1
ATOM 1349 C CA . LYS A 1 170 ? -24.821 9.566 22.230 1.00 51.66 170 LYS A CA 1
ATOM 1350 C C . LYS A 1 170 ? -25.852 8.769 21.437 1.00 51.66 170 LYS A C 1
ATOM 1352 O O . LYS A 1 170 ? -26.058 7.600 21.744 1.00 51.66 170 LYS A O 1
ATOM 1357 N N . GLU A 1 171 ? -26.489 9.359 20.431 1.00 52.47 171 GLU A N 1
ATOM 1358 C CA . GLU A 1 171 ? -27.446 8.661 19.571 1.00 52.47 171 GLU A CA 1
ATOM 1359 C C . GLU A 1 171 ? -26.748 7.723 18.572 1.00 52.47 171 GLU A C 1
ATOM 1361 O O . GLU A 1 171 ? -27.196 6.593 18.396 1.00 52.47 171 GLU A O 1
ATOM 1366 N N . LYS A 1 172 ? -25.580 8.102 18.025 1.00 51.59 172 LYS A N 1
ATOM 1367 C CA . LYS A 1 172 ? -24.712 7.175 17.269 1.00 51.59 172 LYS A CA 1
ATOM 1368 C C . LYS A 1 172 ? -24.075 6.086 18.143 1.00 51.59 172 LYS A C 1
ATOM 1370 O O . LYS A 1 172 ? -23.896 4.964 17.681 1.00 51.59 172 LYS A O 1
ATOM 1375 N N . LEU A 1 173 ? -23.723 6.401 19.390 1.00 51.72 173 LEU A N 1
ATOM 1376 C CA . LEU A 1 173 ? -23.118 5.482 20.361 1.00 51.72 173 LEU A CA 1
ATOM 1377 C C . LEU A 1 173 ? -24.146 4.534 20.985 1.00 51.72 173 LEU A C 1
ATOM 1379 O O . LEU A 1 173 ? -23.747 3.491 21.490 1.00 51.72 173 LEU A O 1
ATOM 1383 N N . LYS A 1 174 ? -25.452 4.837 20.926 1.00 51.16 174 LYS A N 1
ATOM 1384 C CA . LYS A 1 174 ? -26.517 3.927 21.392 1.00 51.16 174 LYS A CA 1
ATOM 1385 C C . LYS A 1 174 ? -26.501 2.570 20.680 1.00 51.16 174 LYS A C 1
ATOM 1387 O O . LYS A 1 174 ? -26.929 1.592 21.279 1.00 51.16 174 LYS A O 1
ATOM 1392 N N . ASN A 1 175 ? -25.967 2.511 19.459 1.00 54.47 175 ASN A N 1
ATOM 1393 C CA . ASN A 1 175 ? -25.829 1.279 18.674 1.00 54.47 175 ASN A CA 1
ATOM 1394 C C . ASN A 1 175 ? -24.386 0.738 18.659 1.00 54.47 175 ASN A C 1
ATOM 1396 O O . ASN A 1 175 ? -24.051 -0.130 17.856 1.00 54.47 175 ASN A O 1
ATOM 1400 N N . PHE A 1 176 ? -23.496 1.265 19.506 1.00 65.62 176 PHE A N 1
ATOM 1401 C CA . PHE A 1 176 ? -22.113 0.810 19.573 1.00 65.62 176 PHE A CA 1
ATOM 1402 C C . PHE A 1 176 ? -21.997 -0.386 20.521 1.00 65.62 176 PHE A C 1
ATOM 1404 O O . PHE A 1 176 ? -22.106 -0.231 21.735 1.00 65.62 176 PHE A O 1
ATOM 1411 N N . VAL A 1 177 ? -21.710 -1.565 19.972 1.00 79.12 177 VAL A N 1
ATOM 1412 C CA . VAL A 1 177 ? -21.327 -2.738 20.769 1.00 79.12 177 VAL A CA 1
ATOM 1413 C C . VAL A 1 177 ? -19.816 -2.711 20.990 1.00 79.12 177 VAL A C 1
ATOM 1415 O O . VAL A 1 177 ? -19.041 -2.676 20.023 1.00 79.12 177 VAL A O 1
ATOM 1418 N N . ALA A 1 178 ? -19.384 -2.686 22.254 1.00 85.00 178 ALA A N 1
ATOM 1419 C CA . ALA A 1 178 ? -17.967 -2.714 22.584 1.00 85.00 178 ALA A CA 1
ATOM 1420 C C . ALA A 1 178 ? -17.366 -4.076 22.229 1.00 85.00 178 ALA A C 1
ATOM 1422 O O . ALA A 1 178 ? -18.030 -5.104 22.336 1.00 85.00 178 ALA A O 1
ATOM 1423 N N . LEU A 1 179 ? -16.113 -4.091 21.764 1.00 88.81 179 LEU A N 1
ATOM 1424 C CA . LEU A 1 179 ? -15.472 -5.346 21.359 1.00 88.81 179 LEU A CA 1
ATOM 1425 C C . LEU A 1 179 ? -15.312 -6.280 22.568 1.00 88.81 179 LEU A C 1
ATOM 1427 O O . LEU A 1 179 ? -15.399 -7.493 22.437 1.00 88.81 179 LEU A O 1
ATOM 1431 N N . GLU A 1 180 ? -15.153 -5.684 23.747 1.00 90.81 180 GLU A N 1
ATOM 1432 C CA . GLU A 1 180 ? -15.170 -6.328 25.053 1.00 90.81 180 GLU A CA 1
ATOM 1433 C C . GLU A 1 180 ? -16.461 -7.129 25.301 1.00 90.81 180 GLU A C 1
ATOM 1435 O O . GLU A 1 180 ? -16.389 -8.249 25.796 1.00 90.81 180 GLU A O 1
ATOM 1440 N N . ASP A 1 181 ? -17.626 -6.615 24.890 1.00 91.75 181 ASP A N 1
ATOM 1441 C CA . ASP A 1 181 ? -18.933 -7.273 25.079 1.00 91.75 181 ASP A CA 1
ATOM 1442 C C . ASP A 1 181 ? -19.152 -8.459 24.113 1.00 91.75 181 ASP A C 1
ATOM 1444 O O . ASP A 1 181 ? -20.118 -9.231 24.218 1.00 91.75 181 ASP A O 1
ATOM 1448 N N . LEU A 1 182 ? -18.263 -8.593 23.126 1.00 94.75 182 LEU A N 1
ATOM 1449 C CA . LEU A 1 182 ? -18.258 -9.661 22.129 1.00 94.75 182 LEU A CA 1
ATOM 1450 C C . LEU A 1 182 ? -17.275 -10.783 22.481 1.00 94.75 182 LEU A C 1
ATOM 1452 O O . LEU A 1 182 ? -17.233 -11.775 21.756 1.00 94.75 182 LEU A O 1
ATOM 1456 N N . VAL A 1 183 ? -16.513 -10.651 23.572 1.00 96.06 183 VAL A N 1
ATOM 1457 C CA . VAL A 1 183 ? -15.604 -11.692 24.064 1.00 96.06 183 VAL A CA 1
ATOM 1458 C C . VAL A 1 183 ? -16.409 -12.855 24.648 1.00 96.06 183 VAL A C 1
ATOM 1460 O O . VAL A 1 183 ? -17.320 -12.667 25.453 1.00 96.06 183 VAL A O 1
ATOM 1463 N N . ASP A 1 184 ? -16.060 -14.073 24.244 1.00 96.50 184 ASP A N 1
ATOM 1464 C CA . ASP A 1 184 ? -16.506 -15.307 24.880 1.00 96.50 184 ASP A CA 1
ATOM 1465 C C . ASP A 1 184 ? -15.465 -15.716 25.929 1.00 96.50 184 ASP A C 1
ATOM 1467 O O . ASP A 1 184 ? -14.378 -16.195 25.604 1.00 96.50 184 ASP A O 1
ATOM 1471 N N . GLU A 1 185 ? -15.783 -15.498 27.204 1.00 95.94 185 GLU A N 1
ATOM 1472 C CA . GLU A 1 185 ? -14.876 -15.774 28.326 1.00 95.94 185 GLU A CA 1
ATOM 1473 C C . GLU A 1 185 ? -14.515 -17.265 28.448 1.00 95.94 185 GLU A C 1
ATOM 1475 O O . GLU A 1 185 ? -13.385 -17.611 28.805 1.00 95.94 185 GLU A O 1
ATOM 1480 N N . ALA A 1 186 ? -15.446 -18.169 28.127 1.00 95.69 186 ALA A N 1
ATOM 1481 C CA . ALA A 1 186 ? -15.208 -19.606 28.223 1.00 95.69 186 ALA A CA 1
ATOM 1482 C C . ALA A 1 186 ? -14.259 -20.075 27.113 1.00 95.69 186 ALA A C 1
ATOM 1484 O O . ALA A 1 186 ? -13.278 -20.773 27.393 1.00 95.69 186 ALA A O 1
ATOM 1485 N N . ALA A 1 187 ? -14.507 -19.641 25.874 1.00 95.75 187 ALA A N 1
ATOM 1486 C CA . ALA A 1 187 ? -13.637 -19.934 24.739 1.00 95.75 187 ALA A CA 1
ATOM 1487 C C . ALA A 1 187 ? -12.258 -19.268 24.891 1.00 95.75 187 ALA A C 1
ATOM 1489 O O . ALA A 1 187 ? -11.235 -19.900 24.626 1.00 95.75 187 ALA A O 1
ATOM 1490 N N . SER A 1 188 ? -12.216 -18.030 25.397 1.00 96.19 188 SER A N 1
ATOM 1491 C CA . SER A 1 188 ? -10.974 -17.298 25.682 1.00 96.19 188 SER A CA 1
ATOM 1492 C C . SER A 1 188 ? -10.102 -18.041 26.685 1.00 96.19 188 SER A C 1
ATOM 1494 O O . SER A 1 188 ? -8.903 -18.207 26.457 1.00 96.19 188 SER A O 1
ATOM 1496 N N . LYS A 1 189 ? -10.694 -18.553 27.773 1.00 96.19 189 LYS A N 1
ATOM 1497 C CA . LYS A 1 189 ? -9.965 -19.337 28.773 1.00 96.19 189 LYS A CA 1
ATOM 1498 C C . LYS A 1 189 ? -9.405 -20.634 28.182 1.00 96.19 189 LYS A C 1
ATOM 1500 O O . LYS A 1 189 ? -8.224 -20.919 28.367 1.00 96.19 189 LYS A O 1
ATOM 1505 N N . ALA A 1 190 ? -10.226 -21.384 27.445 1.00 96.12 190 ALA A N 1
ATOM 1506 C CA . ALA A 1 190 ? -9.813 -22.649 26.839 1.00 96.12 190 ALA A CA 1
ATOM 1507 C C . ALA A 1 190 ? -8.663 -22.465 25.831 1.00 96.12 190 ALA A C 1
ATOM 1509 O O . ALA A 1 190 ? -7.665 -23.189 25.876 1.00 96.12 190 ALA A O 1
ATOM 1510 N N . GLU A 1 191 ? -8.767 -21.471 24.946 1.00 95.56 191 GLU A N 1
ATOM 1511 C CA . GLU A 1 191 ? -7.739 -21.222 23.932 1.00 95.56 191 GLU A CA 1
ATOM 1512 C C . GLU A 1 191 ? -6.471 -20.606 24.548 1.00 95.56 191 GLU A C 1
ATOM 1514 O O . GLU A 1 191 ? -5.361 -20.933 24.125 1.00 95.56 191 GLU A O 1
ATOM 1519 N N . SER A 1 192 ? -6.611 -19.791 25.603 1.00 95.81 192 SER A N 1
ATOM 1520 C CA . SER A 1 192 ? -5.464 -19.248 26.341 1.00 95.81 192 SER A CA 1
ATOM 1521 C C . SER A 1 192 ? -4.628 -20.340 27.013 1.00 95.81 192 SER A C 1
ATOM 1523 O O . SER A 1 192 ? -3.396 -20.299 26.962 1.00 95.81 192 SER A O 1
ATOM 1525 N N . GLU A 1 193 ? -5.281 -21.340 27.619 1.00 95.62 193 GLU A N 1
ATOM 1526 C CA . GLU A 1 193 ? -4.612 -22.507 28.211 1.00 95.62 193 GLU A CA 1
ATOM 1527 C C . GLU A 1 193 ? -3.883 -23.325 27.135 1.00 95.62 193 GLU A C 1
ATOM 1529 O O . GLU A 1 193 ? -2.703 -23.653 27.285 1.00 95.62 193 GLU A O 1
ATOM 1534 N N . LYS A 1 194 ? -4.549 -23.578 26.004 1.00 96.44 194 LYS A N 1
ATOM 1535 C CA . LYS A 1 194 ? -3.993 -24.330 24.871 1.00 96.44 194 LYS A CA 1
ATOM 1536 C C . LYS A 1 194 ? -2.771 -23.656 24.242 1.00 96.44 194 LYS A C 1
ATOM 1538 O O . LYS A 1 194 ? -1.815 -24.342 23.886 1.00 96.44 194 LYS A O 1
ATOM 1543 N N . LEU A 1 195 ? -2.789 -22.332 24.096 1.00 92.69 195 LEU A N 1
ATOM 1544 C CA . LEU A 1 195 ? -1.697 -21.568 23.482 1.00 92.69 195 LEU A CA 1
ATOM 1545 C C . LEU A 1 195 ? -0.639 -21.101 24.487 1.00 92.69 195 LEU A C 1
ATOM 1547 O O . LEU A 1 195 ? 0.368 -20.525 24.076 1.00 92.69 195 LEU A O 1
ATOM 1551 N N . SER A 1 196 ? -0.846 -21.343 25.788 1.00 94.31 196 SER A N 1
ATOM 1552 C CA . SER A 1 196 ? 0.023 -20.843 26.865 1.00 94.31 196 SER A CA 1
ATOM 1553 C C . SER A 1 196 ? 0.265 -19.326 26.774 1.00 94.31 196 SER A C 1
ATOM 1555 O O . SER A 1 196 ? 1.367 -18.833 27.022 1.00 94.31 196 SER A O 1
ATOM 1557 N N . ARG A 1 197 ? -0.772 -18.577 26.380 1.00 93.06 197 ARG A N 1
ATOM 1558 C CA . ARG A 1 197 ? -0.755 -17.122 26.185 1.00 93.06 197 ARG A CA 1
ATOM 1559 C C . ARG A 1 197 ? -2.160 -16.569 26.385 1.00 93.06 197 ARG A C 1
ATOM 1561 O O . ARG A 1 197 ? -3.111 -17.193 25.946 1.00 93.06 197 ARG A O 1
ATOM 1568 N N . GLU A 1 198 ? -2.287 -15.385 26.981 1.00 94.50 198 GLU A N 1
ATOM 1569 C CA . GLU A 1 198 ? -3.578 -14.690 27.062 1.00 94.50 198 GLU A CA 1
ATOM 1570 C C . GLU A 1 198 ? -4.111 -14.370 25.656 1.00 94.50 198 GLU A C 1
ATOM 1572 O O . GLU A 1 198 ? -3.450 -13.694 24.859 1.00 94.50 198 GLU A O 1
ATOM 1577 N N . VAL A 1 199 ? -5.298 -14.894 25.361 1.00 95.19 199 VAL A N 1
ATOM 1578 C CA . VAL A 1 199 ? -5.996 -14.789 24.083 1.00 95.19 199 VAL A CA 1
ATOM 1579 C C . VAL A 1 199 ? -7.467 -14.508 24.350 1.00 95.19 199 VAL A C 1
ATOM 1581 O O . VAL A 1 199 ? -8.100 -15.165 25.172 1.00 95.19 199 VAL A O 1
ATOM 1584 N N . PHE A 1 200 ? -8.016 -13.550 23.610 1.00 96.19 200 PHE A N 1
ATOM 1585 C CA . PHE A 1 200 ? -9.440 -13.253 23.625 1.00 96.19 200 PHE A CA 1
ATOM 1586 C C . PHE A 1 200 ? -10.074 -13.847 22.376 1.00 96.19 200 PHE A C 1
ATOM 1588 O O . PHE A 1 200 ? -9.703 -13.513 21.249 1.00 96.19 200 PHE A O 1
ATOM 1595 N N . VAL A 1 201 ? -11.019 -14.750 22.593 1.00 96.00 201 VAL A N 1
ATOM 1596 C CA . VAL A 1 201 ? -11.848 -15.341 21.551 1.00 96.00 201 VAL A CA 1
ATOM 1597 C C . VAL A 1 201 ? -13.170 -14.591 21.554 1.00 96.00 201 VAL A C 1
ATOM 1599 O O . VAL A 1 201 ? -13.795 -14.426 22.600 1.00 96.00 201 VAL A O 1
ATOM 1602 N N . LEU A 1 202 ? -13.578 -14.092 20.391 1.00 95.94 202 LEU A N 1
ATOM 1603 C CA . LEU A 1 202 ? -14.894 -13.485 20.229 1.00 95.94 202 LEU A CA 1
ATOM 1604 C C . LEU A 1 202 ? -15.952 -14.563 19.976 1.00 95.94 202 LEU A C 1
ATOM 1606 O O . LEU A 1 202 ? -15.624 -15.659 19.523 1.00 95.94 202 LEU A O 1
ATOM 1610 N N . LYS A 1 203 ? -17.218 -14.222 20.232 1.00 95.44 203 LYS A N 1
ATOM 1611 C CA . LYS A 1 203 ? -18.388 -15.066 19.939 1.00 95.44 203 LYS A CA 1
ATOM 1612 C C . LYS A 1 203 ? -18.309 -15.664 18.532 1.00 95.44 203 LYS A C 1
ATOM 1614 O O . LYS A 1 203 ? -17.967 -14.971 17.576 1.00 95.44 203 LYS A O 1
ATOM 1619 N N . ASP A 1 204 ? -18.644 -16.940 18.402 1.00 94.62 204 ASP A N 1
ATOM 1620 C CA . ASP A 1 204 ? -18.639 -17.642 17.116 1.00 94.62 204 ASP A CA 1
ATOM 1621 C C . ASP A 1 204 ? -19.983 -17.466 16.390 1.00 94.62 204 ASP A C 1
ATOM 1623 O O . ASP A 1 204 ? -20.811 -18.373 16.362 1.00 94.62 204 ASP A O 1
ATOM 1627 N N . ASP A 1 205 ? -20.236 -16.253 15.890 1.00 96.19 205 ASP A N 1
ATOM 1628 C CA . ASP A 1 205 ? -21.513 -15.864 15.277 1.00 96.19 205 ASP A CA 1
ATOM 1629 C C . ASP A 1 205 ? -21.293 -14.894 14.100 1.00 96.19 205 ASP A C 1
ATOM 1631 O O . ASP A 1 205 ? -21.236 -13.675 14.265 1.00 96.19 205 ASP A O 1
ATOM 1635 N N . GLU A 1 206 ? -21.111 -15.439 12.894 1.00 96.81 206 GLU A N 1
ATOM 1636 C CA . GLU A 1 206 ? -20.849 -14.646 11.683 1.00 96.81 206 GLU A CA 1
ATOM 1637 C C . GLU A 1 206 ? -22.048 -13.787 11.249 1.00 96.81 206 GLU A C 1
ATOM 1639 O O . GLU A 1 206 ? -21.837 -12.705 10.698 1.00 96.81 206 GLU A O 1
ATOM 1644 N N . ASP A 1 207 ? -23.284 -14.216 11.527 1.00 96.81 207 ASP A N 1
ATOM 1645 C CA . ASP A 1 207 ? -24.485 -13.434 11.210 1.00 96.81 207 ASP A CA 1
ATOM 1646 C C . ASP A 1 207 ? -24.559 -12.184 12.099 1.00 96.81 207 ASP A C 1
ATOM 1648 O O . ASP A 1 207 ? -24.783 -11.079 11.598 1.00 96.81 207 ASP A O 1
ATOM 1652 N N . LEU A 1 208 ? -24.235 -12.318 13.392 1.00 95.81 208 LEU A N 1
ATOM 1653 C CA . LEU A 1 208 ? -24.075 -11.177 14.293 1.00 95.81 208 LEU A CA 1
ATOM 1654 C C . LEU A 1 208 ? -23.015 -10.192 13.780 1.00 95.81 208 LEU A C 1
ATOM 1656 O O . LEU A 1 208 ? -23.263 -8.986 13.740 1.00 95.81 208 LEU A O 1
ATOM 1660 N N . PHE A 1 209 ? -21.824 -10.667 13.396 1.00 96.00 209 PHE A N 1
ATOM 1661 C CA . PHE A 1 209 ? -20.766 -9.772 12.909 1.00 96.00 209 PHE A CA 1
ATOM 1662 C C . PHE A 1 209 ? -21.121 -9.106 11.581 1.00 96.00 209 PHE A C 1
ATOM 1664 O O . PHE A 1 209 ? -20.785 -7.936 11.386 1.00 96.00 209 PHE A O 1
ATOM 1671 N N . LYS A 1 210 ? -21.842 -9.804 10.699 1.00 95.88 210 LYS A N 1
ATOM 1672 C CA . LYS A 1 210 ? -22.387 -9.230 9.468 1.00 95.88 210 LYS A CA 1
ATOM 1673 C C . LYS A 1 210 ? -23.366 -8.097 9.767 1.00 95.88 210 LYS A C 1
ATOM 1675 O O . LYS A 1 210 ? -23.209 -7.006 9.218 1.00 95.88 210 LYS A O 1
ATOM 1680 N N . ASP A 1 211 ? -24.313 -8.317 10.676 1.00 94.62 211 ASP A N 1
ATOM 1681 C CA . ASP A 1 211 ? -25.281 -7.296 11.083 1.00 94.62 211 ASP A CA 1
ATOM 1682 C C . ASP A 1 211 ? -24.587 -6.089 11.727 1.00 94.62 211 ASP A C 1
ATOM 1684 O O . ASP A 1 211 ? -24.898 -4.941 11.401 1.00 94.62 211 ASP A O 1
ATOM 1688 N N . LEU A 1 212 ? -23.586 -6.320 12.582 1.00 92.62 212 LEU A N 1
ATOM 1689 C CA . LEU A 1 212 ? -22.781 -5.252 13.181 1.00 92.62 212 LEU A CA 1
ATOM 1690 C C . LEU A 1 212 ? -21.984 -4.466 12.128 1.00 92.62 212 LEU A C 1
ATOM 1692 O O . LEU A 1 212 ? -21.905 -3.236 12.206 1.00 92.62 212 LEU A O 1
ATOM 1696 N N . CYS A 1 213 ? -21.410 -5.146 11.132 1.00 89.69 213 CYS A N 1
ATOM 1697 C CA . CYS A 1 213 ? -20.726 -4.517 10.004 1.00 89.69 213 CYS A CA 1
ATOM 1698 C C . CYS A 1 213 ? -21.670 -3.638 9.175 1.00 89.69 213 CYS A C 1
ATOM 1700 O O . CYS A 1 213 ? -21.332 -2.485 8.881 1.00 89.69 213 CYS A O 1
ATOM 1702 N N . ALA A 1 214 ? -22.861 -4.143 8.852 1.00 87.62 214 ALA A N 1
ATOM 1703 C CA . ALA A 1 214 ? -23.883 -3.408 8.118 1.00 87.62 214 ALA A CA 1
ATOM 1704 C C . ALA A 1 214 ? -24.373 -2.181 8.905 1.00 87.62 214 ALA A C 1
ATOM 1706 O O . ALA A 1 214 ? -24.382 -1.068 8.380 1.00 87.62 214 ALA A O 1
ATOM 1707 N N . GLN A 1 215 ? -24.706 -2.352 10.187 1.00 87.00 215 GLN A N 1
ATOM 1708 C CA . GLN A 1 215 ? -25.243 -1.282 11.034 1.00 87.00 215 GLN A CA 1
ATOM 1709 C C . GLN A 1 215 ? -24.220 -0.180 11.330 1.00 87.00 215 GLN A C 1
ATOM 1711 O O . GLN A 1 215 ? -24.562 1.003 11.309 1.00 87.00 215 GLN A O 1
ATOM 1716 N N . ARG A 1 216 ? -22.965 -0.546 11.630 1.00 83.56 216 ARG A N 1
ATOM 1717 C CA . ARG A 1 216 ? -21.943 0.417 12.068 1.00 83.56 216 ARG A CA 1
ATOM 1718 C C . ARG A 1 216 ? -21.149 1.022 10.916 1.00 83.56 216 ARG A C 1
ATOM 1720 O O . ARG A 1 216 ? -20.829 2.210 10.966 1.00 83.56 216 ARG A O 1
ATOM 1727 N N . PHE A 1 217 ? -20.799 0.212 9.920 1.00 84.50 217 PHE A N 1
ATOM 1728 C CA . PHE A 1 217 ? -19.886 0.601 8.842 1.00 84.50 217 PHE A CA 1
ATOM 1729 C C . PHE A 1 217 ? -20.555 0.636 7.461 1.00 84.50 217 PHE A C 1
ATOM 1731 O O . PHE A 1 217 ? -19.916 1.058 6.501 1.00 84.50 217 PHE A O 1
ATOM 1738 N N . GLY A 1 218 ? -21.822 0.216 7.339 1.00 84.94 218 GLY A N 1
ATOM 1739 C CA . GLY A 1 218 ? -22.519 0.134 6.051 1.00 84.94 218 GLY A CA 1
ATOM 1740 C C . GLY A 1 218 ? -21.998 -0.981 5.138 1.00 84.94 218 GLY A C 1
ATOM 1741 O O . GLY A 1 218 ? -22.267 -0.961 3.938 1.00 84.94 218 GLY A O 1
ATOM 1742 N N . ALA A 1 219 ? -21.229 -1.931 5.677 1.00 83.44 219 ALA A N 1
ATOM 1743 C CA . ALA A 1 219 ? -20.631 -3.019 4.912 1.00 83.44 219 ALA A CA 1
ATOM 1744 C C . ALA A 1 219 ? -21.607 -4.200 4.811 1.00 83.44 219 ALA A C 1
ATOM 1746 O O . ALA A 1 219 ? -21.777 -4.946 5.772 1.00 83.44 219 ALA A O 1
ATOM 1747 N N . ASN A 1 220 ? -22.233 -4.359 3.642 1.00 89.00 220 ASN A N 1
ATOM 1748 C CA . ASN A 1 220 ? -23.205 -5.429 3.368 1.00 89.00 220 ASN A CA 1
ATOM 1749 C C . ASN A 1 220 ? -22.605 -6.628 2.615 1.00 89.00 220 ASN A C 1
ATOM 1751 O O . ASN A 1 220 ? -23.242 -7.676 2.518 1.00 89.00 220 ASN A O 1
ATOM 1755 N N . GLU A 1 221 ? -21.375 -6.492 2.112 1.00 90.50 221 GLU A N 1
ATOM 1756 C CA . GLU A 1 221 ? -20.646 -7.535 1.386 1.00 90.50 221 GLU A CA 1
ATOM 1757 C C . GLU A 1 221 ? -19.197 -7.641 1.883 1.00 90.50 221 GLU A C 1
ATOM 1759 O O . GLU A 1 221 ? -18.616 -6.660 2.358 1.00 90.50 221 GLU A O 1
ATOM 1764 N N . LEU A 1 222 ? -18.613 -8.838 1.772 1.00 87.56 222 LEU A N 1
ATOM 1765 C CA . LEU A 1 222 ? -17.209 -9.070 2.103 1.00 87.56 222 LEU A CA 1
ATOM 1766 C C . LEU A 1 222 ? -16.298 -8.550 0.980 1.00 87.56 222 LEU A C 1
ATOM 1768 O O . LEU A 1 222 ? -16.606 -8.749 -0.197 1.00 87.56 222 LEU A O 1
ATOM 1772 N N . PRO A 1 223 ? -15.143 -7.946 1.314 1.00 86.56 223 PRO A N 1
ATOM 1773 C CA . PRO A 1 223 ? -14.120 -7.631 0.327 1.00 86.56 223 PRO A CA 1
ATOM 1774 C C . PRO A 1 223 ? -13.630 -8.884 -0.409 1.00 86.56 223 PRO A C 1
ATOM 1776 O O . PRO A 1 223 ? -13.697 -9.999 0.111 1.00 86.56 223 PRO A O 1
ATOM 1779 N N . ALA A 1 224 ? -13.061 -8.685 -1.599 1.00 83.75 224 ALA A N 1
ATOM 1780 C CA . ALA A 1 224 ? -12.393 -9.757 -2.328 1.00 83.75 224 ALA A CA 1
ATOM 1781 C C . ALA A 1 224 ? -11.309 -10.429 -1.464 1.00 83.75 224 ALA A C 1
ATOM 1783 O O . ALA A 1 224 ? -10.587 -9.763 -0.717 1.00 83.75 224 ALA A O 1
ATOM 1784 N N . VAL A 1 225 ? -11.192 -11.753 -1.595 1.00 79.62 225 VAL A N 1
ATOM 1785 C CA . VAL A 1 225 ? -10.199 -12.548 -0.864 1.00 79.62 225 VAL A CA 1
ATOM 1786 C C . VAL A 1 225 ? -8.796 -12.108 -1.276 1.00 79.62 225 VAL A C 1
ATOM 1788 O O . VAL A 1 225 ? -8.455 -12.125 -2.458 1.00 79.62 225 VAL A O 1
ATOM 1791 N N . ASP A 1 226 ? -7.975 -11.730 -0.298 1.00 84.06 226 ASP A N 1
ATOM 1792 C CA . ASP A 1 226 ? -6.571 -11.400 -0.530 1.00 84.06 226 ASP A CA 1
ATOM 1793 C C . ASP A 1 226 ? -5.754 -12.703 -0.648 1.00 84.06 226 ASP A C 1
ATOM 1795 O O . ASP A 1 226 ? -5.629 -13.430 0.341 1.00 84.06 226 ASP A O 1
ATOM 1799 N N . PRO A 1 227 ? -5.171 -13.020 -1.821 1.00 85.75 227 PRO A N 1
ATOM 1800 C CA . PRO A 1 227 ? -4.439 -14.270 -2.030 1.00 85.75 227 PRO A CA 1
ATOM 1801 C C . PRO A 1 227 ? -3.123 -14.340 -1.240 1.00 85.75 227 PRO A C 1
ATOM 1803 O O . PRO A 1 227 ? -2.498 -15.399 -1.167 1.00 85.75 227 PRO A O 1
ATOM 1806 N N . GLN A 1 228 ? -2.658 -13.217 -0.683 1.00 86.00 228 GLN A N 1
ATOM 1807 C CA . GLN A 1 228 ? -1.431 -13.157 0.104 1.00 86.00 228 GLN A CA 1
ATOM 1808 C C . GLN A 1 228 ? -1.677 -13.434 1.590 1.00 86.00 228 GLN A C 1
ATOM 1810 O O . GLN A 1 228 ? -0.705 -13.670 2.313 1.00 86.00 228 GLN A O 1
ATOM 1815 N N . LEU A 1 229 ? -2.934 -13.460 2.037 1.00 88.25 229 LEU A N 1
ATOM 1816 C CA . LEU A 1 229 ? -3.320 -13.867 3.385 1.00 88.25 229 LEU A CA 1
ATOM 1817 C C . LEU A 1 229 ? -3.541 -15.382 3.463 1.00 88.25 229 LEU A C 1
ATOM 1819 O O . LEU A 1 229 ? -3.881 -16.041 2.481 1.00 88.25 229 LEU A O 1
ATOM 1823 N N . SER A 1 230 ? -3.332 -15.949 4.646 1.00 86.81 230 SER A N 1
ATOM 1824 C CA . SER A 1 230 ? -3.885 -17.255 4.984 1.00 86.81 230 SER A CA 1
ATOM 1825 C C . SER A 1 230 ? -5.413 -17.191 5.008 1.00 86.81 230 SER A C 1
ATOM 1827 O O . SER A 1 230 ? -6.006 -16.113 5.103 1.00 86.81 230 SER A O 1
ATOM 1829 N N . THR A 1 231 ? -6.054 -18.355 4.890 1.00 89.69 231 THR A N 1
ATOM 1830 C CA . THR A 1 231 ? -7.512 -18.468 4.943 1.00 89.69 231 THR A CA 1
ATOM 1831 C C . THR A 1 231 ? -8.060 -17.767 6.186 1.00 89.69 231 THR A C 1
ATOM 1833 O O . THR A 1 231 ? -7.572 -17.973 7.298 1.00 89.69 231 THR A O 1
ATOM 1836 N N . ILE A 1 232 ? -9.074 -16.926 5.985 1.00 91.19 232 ILE A N 1
ATOM 1837 C CA . ILE A 1 232 ? -9.809 -16.271 7.064 1.00 91.19 232 ILE A CA 1
ATOM 1838 C C . ILE A 1 232 ? -11.066 -17.103 7.319 1.00 91.19 232 ILE A C 1
ATOM 1840 O O . ILE A 1 232 ? -12.015 -17.029 6.543 1.00 91.19 232 ILE A O 1
ATOM 1844 N N . ASP A 1 233 ? -11.064 -17.897 8.391 1.00 89.31 233 ASP A N 1
ATOM 1845 C CA . ASP A 1 233 ? -12.169 -18.817 8.710 1.00 89.31 233 ASP A CA 1
ATOM 1846 C C . ASP A 1 233 ? -13.477 -18.086 9.068 1.00 89.31 233 ASP A C 1
ATOM 1848 O O . ASP A 1 233 ? -14.563 -18.584 8.789 1.00 89.31 233 ASP A O 1
ATOM 1852 N N . ARG A 1 234 ? -13.366 -16.898 9.681 1.00 94.69 234 ARG A N 1
ATOM 1853 C CA . ARG A 1 234 ? -14.480 -16.051 10.150 1.00 94.69 234 ARG A CA 1
ATOM 1854 C C . ARG A 1 234 ? -14.393 -14.655 9.521 1.00 94.69 234 ARG A C 1
ATOM 1856 O O . ARG A 1 234 ? -13.842 -13.734 10.138 1.00 94.69 234 ARG A O 1
ATOM 1863 N N . PRO A 1 235 ? -14.782 -14.508 8.244 1.00 94.88 235 PRO A N 1
ATOM 1864 C CA . PRO A 1 235 ? -14.523 -13.295 7.478 1.00 94.88 235 PRO A CA 1
ATOM 1865 C C . PRO A 1 235 ? -15.293 -12.062 7.970 1.00 94.88 235 PRO A C 1
ATOM 1867 O O . PRO A 1 235 ? -14.725 -10.969 7.941 1.00 94.88 235 PRO A O 1
ATOM 1870 N N . TRP A 1 236 ? -16.530 -12.195 8.461 1.00 96.31 236 TRP A N 1
ATOM 1871 C CA . TRP A 1 236 ? -17.281 -11.060 9.009 1.00 96.31 236 TRP A CA 1
ATOM 1872 C C . TRP A 1 236 ? -16.728 -10.609 10.352 1.00 96.31 236 TRP A C 1
ATOM 1874 O O . TRP A 1 236 ? -16.543 -9.410 10.567 1.00 96.31 236 TRP A O 1
ATOM 1884 N N . GLN A 1 237 ? -16.390 -11.553 11.231 1.00 96.31 237 GLN A N 1
ATOM 1885 C CA . GLN A 1 237 ? -15.709 -11.252 12.486 1.00 96.31 237 GLN A CA 1
ATOM 1886 C C . GLN A 1 237 ? -14.385 -10.522 12.234 1.00 96.31 237 GLN A C 1
ATOM 1888 O O . GLN A 1 237 ? -14.121 -9.480 12.840 1.00 96.31 237 GLN A O 1
ATOM 1893 N N . HIS A 1 238 ? -13.563 -11.027 11.309 1.00 95.81 238 HIS A N 1
ATOM 1894 C CA . HIS A 1 238 ? -12.314 -10.376 10.912 1.00 95.81 238 HIS A CA 1
ATOM 1895 C C . HIS A 1 238 ? -12.553 -8.958 10.379 1.00 95.81 238 HIS A C 1
ATOM 1897 O O . HIS A 1 238 ? -11.885 -8.024 10.832 1.00 95.81 238 HIS A O 1
ATOM 1903 N N . LEU A 1 239 ? -13.528 -8.781 9.479 1.00 94.44 239 LEU A N 1
ATOM 1904 C CA . LEU A 1 239 ? -13.867 -7.480 8.904 1.00 94.44 239 LEU A CA 1
ATOM 1905 C C . LEU A 1 239 ? -14.313 -6.486 9.981 1.00 94.44 239 LEU A C 1
ATOM 1907 O O . LEU A 1 239 ? -13.860 -5.341 9.975 1.00 94.44 239 LEU A O 1
ATOM 1911 N N . TYR A 1 240 ? -15.149 -6.910 10.930 1.00 95.19 240 TYR A N 1
ATOM 1912 C CA . TYR A 1 240 ? -15.602 -6.054 12.023 1.00 95.19 240 TYR A CA 1
ATOM 1913 C C . TYR A 1 240 ? -14.433 -5.573 12.887 1.00 95.19 240 TYR A C 1
ATOM 1915 O O . TYR A 1 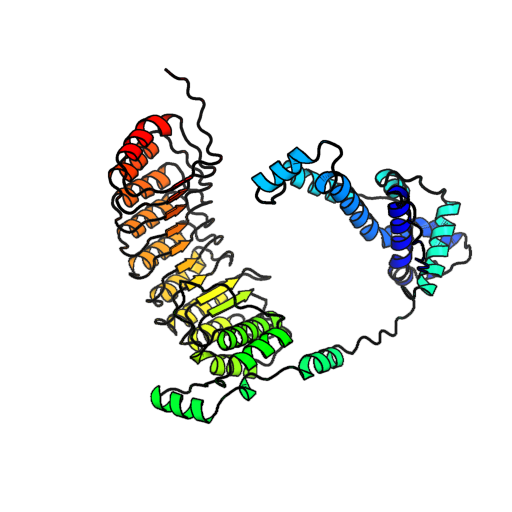240 ? -14.321 -4.376 13.161 1.00 95.19 240 TYR A O 1
ATOM 1923 N N . ILE A 1 241 ? -13.537 -6.484 13.287 1.00 95.50 241 ILE A N 1
ATOM 1924 C CA . ILE A 1 241 ? -12.345 -6.148 14.079 1.00 95.50 241 ILE A CA 1
ATOM 1925 C C . ILE A 1 241 ? -11.441 -5.182 13.307 1.00 95.50 241 ILE A C 1
ATOM 1927 O O . ILE A 1 241 ? -10.997 -4.172 13.859 1.00 95.50 241 ILE A O 1
ATOM 1931 N N . LYS A 1 242 ? -11.191 -5.480 12.025 1.00 94.50 242 LYS A N 1
ATOM 1932 C CA . LYS A 1 242 ? -10.385 -4.652 11.126 1.00 94.50 242 LYS A CA 1
ATOM 1933 C C . LYS A 1 242 ? -10.931 -3.225 11.078 1.00 94.50 242 LYS A C 1
ATOM 1935 O O . LYS A 1 242 ? -10.221 -2.292 11.442 1.00 94.50 242 LYS A O 1
ATOM 1940 N N . LEU A 1 243 ? -12.205 -3.064 10.720 1.00 91.56 243 LEU A N 1
ATOM 1941 C CA . LEU A 1 243 ? -12.850 -1.753 10.613 1.00 91.56 243 LEU A CA 1
ATOM 1942 C C . LEU A 1 243 ? -12.905 -1.020 11.958 1.00 91.56 243 LEU A C 1
ATOM 1944 O O . LEU A 1 243 ? -12.789 0.201 11.997 1.00 91.56 243 LEU A O 1
ATOM 1948 N N . ASN A 1 244 ? -13.038 -1.746 13.071 1.00 90.94 244 ASN A N 1
ATOM 1949 C CA . ASN A 1 244 ? -13.004 -1.164 14.410 1.00 90.94 244 ASN A CA 1
ATOM 1950 C C . ASN A 1 244 ? -11.642 -0.516 14.709 1.00 90.94 244 ASN A C 1
ATOM 1952 O O . ASN A 1 244 ? -11.601 0.657 15.077 1.00 90.94 244 ASN A O 1
ATOM 1956 N N . ILE A 1 245 ? -10.537 -1.240 14.493 1.00 91.25 245 ILE A N 1
ATOM 1957 C CA . ILE A 1 245 ? -9.182 -0.707 14.701 1.00 91.25 245 ILE A CA 1
ATOM 1958 C C . ILE A 1 245 ? -8.869 0.421 13.717 1.00 91.25 245 ILE A C 1
ATOM 1960 O O . ILE A 1 245 ? -8.313 1.440 14.125 1.00 91.25 245 ILE A O 1
ATOM 1964 N N . GLU A 1 246 ? -9.230 0.269 12.444 1.00 90.19 246 GLU A N 1
ATOM 1965 C CA . GLU A 1 246 ? -8.989 1.287 11.415 1.00 90.19 246 GLU A CA 1
ATOM 1966 C C . GLU A 1 246 ? -9.743 2.589 11.719 1.00 90.19 246 GLU A C 1
ATOM 1968 O O . GLU A 1 246 ? -9.152 3.666 11.656 1.00 90.19 246 GLU A O 1
ATOM 1973 N N . ASP A 1 247 ? -11.007 2.506 12.151 1.00 87.00 247 ASP A N 1
ATOM 1974 C CA . ASP A 1 247 ? -11.795 3.669 12.581 1.00 87.00 247 ASP A CA 1
ATOM 1975 C C . ASP A 1 247 ? -11.182 4.348 13.818 1.00 87.00 247 ASP A C 1
ATOM 1977 O O . ASP A 1 247 ? -11.079 5.576 13.865 1.00 87.00 247 ASP A O 1
ATOM 1981 N N . MET A 1 248 ? -10.707 3.565 14.798 1.00 86.25 248 MET A N 1
ATOM 1982 C CA . MET A 1 248 ? -10.004 4.105 15.969 1.00 86.25 248 MET A CA 1
ATOM 1983 C C . MET A 1 248 ? -8.704 4.819 15.584 1.00 86.25 248 MET A C 1
ATOM 1985 O O . MET A 1 248 ? -8.406 5.873 16.144 1.00 86.25 248 MET A O 1
ATOM 1989 N N . LEU A 1 249 ? -7.941 4.274 14.632 1.00 85.56 249 LEU A N 1
ATOM 1990 C CA . LEU A 1 249 ? -6.699 4.875 14.137 1.00 85.56 249 LEU A CA 1
ATOM 1991 C C . LEU A 1 249 ? -6.951 6.175 13.373 1.00 85.56 249 LEU A C 1
ATOM 1993 O O . LEU A 1 249 ? -6.231 7.147 13.583 1.00 85.56 249 LEU A O 1
ATOM 1997 N N . CYS A 1 250 ? -7.996 6.234 12.549 1.00 81.88 250 CYS A N 1
ATOM 1998 C CA . CYS A 1 250 ? -8.377 7.461 11.849 1.00 81.88 250 CYS A CA 1
ATOM 1999 C C . CYS A 1 250 ? -8.848 8.561 12.815 1.00 81.88 250 CYS A C 1
ATOM 2001 O O . CYS A 1 250 ? -8.601 9.740 12.576 1.00 81.88 250 CYS A O 1
ATOM 2003 N N . LYS A 1 251 ? -9.482 8.184 13.932 1.00 77.81 251 LYS A N 1
ATOM 2004 C CA . LYS A 1 251 ? -10.030 9.105 14.944 1.00 77.81 251 LYS A CA 1
ATOM 2005 C C . LYS A 1 251 ? -9.157 9.224 16.194 1.00 77.81 251 LYS A C 1
ATOM 2007 O O . LYS A 1 251 ? -9.642 9.601 17.261 1.00 77.81 251 LYS A O 1
ATOM 2012 N N . PHE A 1 252 ? -7.860 8.933 16.084 1.00 78.31 252 PHE A N 1
ATOM 2013 C CA . PHE A 1 252 ? -6.945 8.859 17.232 1.00 78.31 252 PHE A CA 1
ATOM 2014 C C . PHE A 1 252 ? -6.903 10.154 18.070 1.00 78.31 252 PHE A C 1
ATOM 2016 O O . PHE A 1 252 ? -6.715 10.106 19.284 1.00 78.31 252 PHE A O 1
ATOM 2023 N N . ASN A 1 253 ? -7.101 11.319 17.439 1.00 80.00 253 ASN A N 1
ATOM 2024 C CA . ASN A 1 253 ? -7.176 12.612 18.135 1.00 80.00 253 ASN A CA 1
ATOM 2025 C C . ASN A 1 253 ? -8.562 12.929 18.714 1.00 80.00 253 ASN A C 1
ATOM 2027 O O . ASN A 1 253 ? -8.672 13.756 19.615 1.00 80.00 253 ASN A O 1
ATOM 2031 N N . GLU A 1 254 ? -9.622 12.311 18.208 1.00 77.56 254 GLU A N 1
ATOM 2032 C CA . GLU A 1 254 ? -10.981 12.512 18.720 1.00 77.56 254 GLU A CA 1
ATOM 2033 C C . GLU A 1 254 ? -11.240 11.628 19.945 1.00 77.56 254 GLU A C 1
ATOM 2035 O O . GLU A 1 254 ? -12.049 11.974 20.804 1.00 77.56 254 GLU A O 1
ATOM 2040 N N . ASN A 1 255 ? -10.525 10.502 20.056 1.00 69.50 255 ASN A N 1
ATOM 2041 C CA . ASN A 1 255 ? -10.696 9.533 21.129 1.00 69.50 255 ASN A CA 1
ATOM 2042 C C . ASN A 1 255 ? -9.392 9.326 21.926 1.00 69.50 255 ASN A C 1
ATOM 2044 O O . ASN A 1 255 ? -8.586 8.459 21.587 1.00 69.50 255 ASN A O 1
ATOM 2048 N N . PRO A 1 256 ? -9.162 10.101 23.003 1.00 64.19 256 PRO A N 1
ATOM 2049 C CA . PRO A 1 256 ? -7.914 10.055 23.762 1.00 64.19 256 PRO A CA 1
ATOM 2050 C C . PRO A 1 256 ? -7.788 8.834 24.693 1.00 64.19 256 PRO A C 1
ATOM 2052 O O . PRO A 1 256 ? -6.819 8.752 25.451 1.00 64.19 256 PRO A O 1
ATOM 2055 N N . ASP A 1 257 ? -8.738 7.890 24.690 1.00 77.25 257 ASP A N 1
ATOM 2056 C CA . ASP A 1 257 ? -8.658 6.697 25.537 1.00 77.25 257 ASP A CA 1
ATOM 2057 C C . ASP A 1 257 ? -7.703 5.644 24.951 1.00 77.25 257 ASP A C 1
ATOM 2059 O O . ASP A 1 257 ? -8.089 4.616 24.386 1.00 77.25 257 ASP A O 1
ATOM 2063 N N . PHE A 1 258 ? -6.404 5.888 25.133 1.00 79.44 258 PHE A N 1
ATOM 2064 C CA . PHE A 1 258 ? -5.357 4.947 24.732 1.00 79.44 258 PHE A CA 1
ATOM 2065 C C . PHE A 1 258 ? -5.461 3.614 25.459 1.00 79.44 258 PHE A C 1
ATOM 2067 O O . PHE A 1 258 ? -5.043 2.593 24.919 1.00 79.44 258 PHE A O 1
ATOM 2074 N N . LYS A 1 259 ? -6.010 3.598 26.677 1.00 84.56 259 LYS A N 1
ATOM 2075 C CA . LYS A 1 259 ? -6.150 2.371 27.460 1.00 84.56 259 LYS A CA 1
ATOM 2076 C C . LYS A 1 259 ? -7.138 1.435 26.772 1.00 84.56 259 LYS A C 1
ATOM 2078 O O . LYS A 1 259 ? -6.831 0.258 26.590 1.00 84.56 259 LYS A O 1
ATOM 2083 N N . ARG A 1 260 ? -8.258 1.990 26.302 1.00 86.62 260 ARG A N 1
ATOM 2084 C CA . ARG A 1 260 ? -9.221 1.285 25.459 1.00 86.62 260 ARG A CA 1
ATOM 2085 C C . ARG A 1 260 ? -8.616 0.856 24.128 1.00 86.62 260 ARG A C 1
ATOM 2087 O O . ARG A 1 260 ? -8.782 -0.294 23.750 1.00 86.62 260 ARG A O 1
ATOM 2094 N N . PHE A 1 261 ? -7.858 1.719 23.450 1.00 87.19 261 PHE A N 1
ATOM 2095 C CA . PHE A 1 261 ? -7.177 1.339 22.205 1.00 87.19 261 PHE A CA 1
ATOM 2096 C C . PHE A 1 261 ? -6.255 0.123 22.381 1.00 87.19 261 PHE A C 1
ATOM 2098 O O . PHE A 1 261 ? -6.343 -0.834 21.615 1.00 87.19 261 PHE A O 1
ATOM 2105 N N . TYR A 1 262 ? -5.414 0.109 23.420 1.00 90.31 262 TYR A N 1
ATOM 2106 C CA . TYR A 1 262 ? -4.563 -1.050 23.700 1.00 90.31 262 TYR A CA 1
ATOM 2107 C C . TYR A 1 262 ? -5.374 -2.296 24.054 1.00 90.31 262 TYR A C 1
ATOM 2109 O O . TYR A 1 262 ? -5.004 -3.386 23.624 1.00 90.31 262 TYR A O 1
ATOM 2117 N N . ARG A 1 263 ? -6.488 -2.146 24.782 1.00 91.81 263 ARG A N 1
ATOM 2118 C CA . ARG A 1 263 ? -7.377 -3.268 25.098 1.00 91.81 263 ARG A CA 1
ATOM 2119 C C . ARG A 1 263 ? -8.018 -3.858 23.844 1.00 91.81 263 ARG A C 1
ATOM 2121 O O . ARG A 1 263 ? -8.007 -5.073 23.687 1.00 91.81 263 ARG A O 1
ATOM 2128 N N . VAL A 1 264 ? -8.508 -3.013 22.938 1.00 92.94 264 VAL A N 1
ATOM 2129 C CA . VAL A 1 264 ? -9.061 -3.434 21.643 1.00 92.94 264 VAL A CA 1
ATOM 2130 C C . VAL A 1 264 ? -8.003 -4.167 20.821 1.00 92.94 264 VAL A C 1
ATOM 2132 O O . VAL A 1 264 ? -8.295 -5.231 20.283 1.00 92.94 264 VAL A O 1
ATOM 2135 N N . ILE A 1 265 ? -6.763 -3.665 20.775 1.00 94.81 265 ILE A N 1
ATOM 2136 C CA . ILE A 1 265 ? -5.651 -4.368 20.116 1.00 94.81 265 ILE A CA 1
ATOM 2137 C C . ILE A 1 265 ? -5.423 -5.753 20.731 1.00 94.81 265 ILE A C 1
ATOM 2139 O O . ILE A 1 265 ? -5.277 -6.720 19.988 1.00 94.81 265 ILE A O 1
ATOM 2143 N N . ASP A 1 266 ? -5.385 -5.857 22.062 1.00 95.25 266 ASP A N 1
ATOM 2144 C CA . ASP A 1 266 ? -5.157 -7.135 22.743 1.00 95.25 266 ASP A CA 1
ATOM 2145 C C . ASP A 1 266 ? -6.274 -8.140 22.429 1.00 95.25 266 ASP A C 1
ATOM 2147 O O . ASP A 1 266 ? -5.981 -9.291 22.111 1.00 95.25 266 ASP A O 1
ATOM 2151 N N . ILE A 1 267 ? -7.534 -7.691 22.411 1.00 96.25 267 ILE A N 1
ATOM 2152 C CA . ILE A 1 267 ? -8.681 -8.533 22.036 1.00 96.25 267 ILE A CA 1
ATOM 2153 C C . ILE A 1 267 ? -8.594 -8.989 20.575 1.00 96.25 267 ILE A C 1
ATOM 2155 O O . ILE A 1 267 ? -8.925 -10.120 20.233 1.00 96.25 267 ILE A O 1
ATOM 2159 N N . SER A 1 268 ? -8.097 -8.115 19.706 1.00 96.62 268 SER A N 1
ATOM 2160 C CA . SER A 1 268 ? -8.016 -8.354 18.265 1.00 96.62 268 SER A CA 1
ATOM 2161 C C . SER A 1 268 ? -6.863 -9.272 17.857 1.00 96.62 268 SER A C 1
ATOM 2163 O O . SER A 1 268 ? -6.865 -9.807 16.750 1.00 96.62 268 SER A O 1
ATOM 2165 N N . ALA A 1 269 ? -5.864 -9.451 18.725 1.00 95.75 269 ALA A N 1
ATOM 2166 C CA . ALA A 1 269 ? -4.580 -10.059 18.384 1.00 95.75 269 ALA A CA 1
ATOM 2167 C C . ALA A 1 269 ? -4.670 -11.493 17.840 1.00 95.75 269 ALA A C 1
ATOM 2169 O O . ALA A 1 269 ? -3.812 -11.900 17.056 1.00 95.75 269 ALA A O 1
ATOM 2170 N N . TYR A 1 270 ? -5.689 -12.246 18.259 1.00 94.25 270 TYR A N 1
ATOM 2171 C CA . TYR A 1 270 ? -5.887 -13.637 17.859 1.00 94.25 270 TYR A CA 1
ATOM 2172 C C . TYR A 1 270 ? -6.517 -13.776 16.470 1.00 94.25 270 TYR A C 1
ATOM 2174 O O . TYR A 1 270 ? -6.013 -14.534 15.643 1.00 94.25 270 TYR A O 1
ATOM 2182 N N . ALA A 1 271 ? -7.586 -13.024 16.195 1.00 94.12 271 ALA A N 1
ATOM 2183 C CA . ALA A 1 271 ? -8.386 -13.175 14.978 1.00 94.12 271 ALA A CA 1
ATOM 2184 C C . ALA A 1 271 ? -7.954 -12.246 13.827 1.00 94.12 271 ALA A C 1
ATOM 2186 O O . ALA A 1 271 ? -8.195 -12.549 12.657 1.00 94.12 271 ALA A O 1
ATOM 2187 N N . LEU A 1 272 ? -7.313 -11.111 14.121 1.00 95.94 272 LEU A N 1
ATOM 2188 C CA . LEU A 1 272 ? -7.025 -10.097 13.110 1.0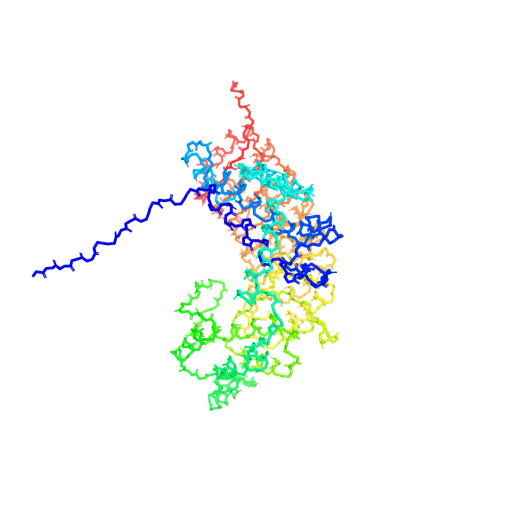0 95.94 272 LEU A CA 1
ATOM 2189 C C . LEU A 1 272 ? -5.806 -10.449 12.251 1.00 95.94 272 LEU A C 1
ATOM 2191 O O . LEU A 1 272 ? -4.678 -10.518 12.737 1.00 95.94 272 LEU A O 1
ATOM 2195 N N . LYS A 1 273 ? -6.032 -10.588 10.940 1.00 96.19 273 LYS A N 1
ATOM 2196 C CA . LYS A 1 273 ? -4.986 -10.905 9.952 1.00 96.19 273 LYS A CA 1
ATOM 2197 C C . LYS A 1 273 ? -4.501 -9.709 9.139 1.00 96.19 273 LYS A C 1
ATOM 2199 O O . LYS A 1 273 ? -3.408 -9.767 8.586 1.00 96.19 273 LYS A O 1
ATOM 2204 N N . SER A 1 274 ? -5.272 -8.627 9.045 1.00 96.25 274 SER A N 1
ATOM 2205 C CA . SER A 1 274 ? -4.893 -7.477 8.215 1.00 96.25 274 SER A CA 1
ATOM 2206 C C . SER A 1 274 ? -5.351 -6.159 8.812 1.00 96.25 274 SER A C 1
ATOM 2208 O O . SER A 1 274 ? -6.495 -6.072 9.249 1.00 96.25 274 SER A O 1
ATOM 2210 N N . VAL A 1 275 ? -4.500 -5.138 8.741 1.00 95.06 275 VAL A N 1
ATOM 2211 C CA . VAL A 1 275 ? -4.812 -3.763 9.146 1.00 95.06 275 VAL A CA 1
ATOM 2212 C C . VAL A 1 275 ? -4.299 -2.796 8.090 1.00 95.06 275 VAL A C 1
ATOM 2214 O O . VAL A 1 275 ? -3.162 -2.913 7.628 1.00 95.06 275 VAL A O 1
ATOM 2217 N N . GLU A 1 276 ? -5.133 -1.825 7.738 1.00 92.25 276 GLU A N 1
ATOM 2218 C CA . GLU A 1 276 ? -4.844 -0.802 6.749 1.00 92.25 276 GLU A CA 1
ATOM 2219 C C . GLU A 1 276 ? -5.413 0.555 7.170 1.00 92.25 276 GLU A C 1
ATOM 2221 O O . GLU A 1 276 ? -6.616 0.735 7.304 1.00 92.25 276 GLU A O 1
ATOM 2226 N N . PHE A 1 277 ? -4.557 1.555 7.346 1.00 89.75 277 PHE A N 1
ATOM 2227 C CA . PHE A 1 277 ? -5.000 2.859 7.838 1.00 89.75 277 PHE A CA 1
ATOM 2228 C C . PHE A 1 277 ? -4.206 3.995 7.216 1.00 89.75 277 PHE A C 1
ATOM 2230 O O . PHE A 1 277 ? -3.063 3.830 6.786 1.00 89.75 277 PHE A O 1
ATOM 2237 N N . THR A 1 278 ? -4.827 5.168 7.192 1.00 88.81 278 THR A N 1
ATOM 2238 C CA . THR A 1 278 ? -4.187 6.412 6.776 1.00 88.81 278 THR A CA 1
ATOM 2239 C C . THR A 1 278 ? -3.420 7.005 7.941 1.00 88.81 278 THR A C 1
ATOM 2241 O O . THR A 1 278 ? -3.926 7.082 9.060 1.00 88.81 278 THR A O 1
ATOM 2244 N N . ILE A 1 279 ? -2.188 7.436 7.688 1.00 85.62 279 ILE A N 1
ATOM 2245 C CA . ILE A 1 279 ? -1.386 8.052 8.735 1.00 85.62 279 ILE A CA 1
ATOM 2246 C C . ILE A 1 279 ? -1.902 9.462 9.061 1.00 85.62 279 ILE A C 1
ATOM 2248 O O . ILE A 1 279 ? -1.983 10.340 8.202 1.00 85.62 279 ILE A O 1
ATOM 2252 N N . VAL A 1 280 ? -2.255 9.678 10.325 1.00 83.81 280 VAL A N 1
ATOM 2253 C CA . VAL A 1 280 ? -2.784 10.949 10.837 1.00 83.81 280 VAL A CA 1
ATOM 2254 C C . VAL A 1 280 ? -1.856 11.514 11.915 1.00 83.81 280 VAL A C 1
ATOM 2256 O O . VAL A 1 280 ? -1.182 10.740 12.610 1.00 83.81 280 VAL A O 1
ATOM 2259 N N . PRO A 1 281 ? -1.772 12.847 12.074 1.00 80.38 281 PRO A N 1
ATOM 2260 C CA . PRO A 1 281 ? -1.021 13.443 13.171 1.00 80.38 281 PRO A CA 1
ATOM 2261 C C . PRO A 1 281 ? -1.611 12.978 14.497 1.00 80.38 281 PRO A C 1
ATOM 2263 O O . PRO A 1 281 ? -2.810 13.087 14.696 1.00 80.38 281 PRO A O 1
ATOM 2266 N N . VAL A 1 282 ? -0.788 12.488 15.424 1.00 81.06 282 VAL A N 1
ATOM 2267 C CA . VAL A 1 282 ? -1.234 12.162 16.786 1.00 81.06 282 VAL A CA 1
ATOM 2268 C C . VAL A 1 282 ? -0.773 13.274 17.717 1.00 81.06 282 VAL A C 1
ATOM 2270 O O . VAL A 1 282 ? 0.359 13.268 18.200 1.00 81.06 282 VAL A O 1
ATOM 2273 N N . THR A 1 283 ? -1.636 14.260 17.957 1.00 77.31 283 THR A N 1
ATOM 2274 C CA . THR A 1 283 ? -1.308 15.434 18.788 1.00 77.31 283 THR A CA 1
ATOM 2275 C C . THR A 1 283 ? -1.541 15.187 20.272 1.00 77.31 283 THR A C 1
ATOM 2277 O O . THR A 1 283 ? -0.938 15.844 21.119 1.00 77.31 283 THR A O 1
ATOM 2280 N N . ASN A 1 284 ? -2.387 14.211 20.599 1.00 71.38 284 ASN A N 1
ATOM 2281 C CA . ASN A 1 284 ? -2.846 13.982 21.967 1.00 71.38 284 ASN A CA 1
ATOM 2282 C C . ASN A 1 284 ? -1.896 13.100 22.793 1.00 71.38 284 ASN A C 1
ATOM 2284 O O . ASN A 1 284 ? -2.134 12.883 23.981 1.00 71.38 284 ASN A O 1
ATOM 2288 N N . VAL A 1 285 ? -0.806 12.598 22.197 1.00 68.94 285 VAL A N 1
ATOM 2289 C CA . VAL A 1 285 ? 0.176 11.743 22.881 1.00 68.94 285 VAL A CA 1
ATOM 2290 C C . VAL A 1 285 ? 1.593 12.178 22.567 1.00 68.94 285 VAL A C 1
ATOM 2292 O O . VAL A 1 285 ? 1.989 12.285 21.410 1.00 68.94 285 VAL A O 1
ATOM 2295 N N . LYS A 1 286 ? 2.424 12.284 23.608 1.00 68.44 286 LYS A N 1
ATOM 2296 C CA . LYS A 1 286 ? 3.873 12.518 23.462 1.00 68.44 286 LYS A CA 1
ATOM 2297 C C . LYS A 1 286 ? 4.577 11.440 22.628 1.00 68.44 286 LYS A C 1
ATOM 2299 O O . LYS A 1 286 ? 5.636 11.689 22.059 1.00 68.44 286 LYS A O 1
ATOM 2304 N N . SER A 1 287 ? 4.003 10.241 22.578 1.00 68.44 287 SER A N 1
ATOM 2305 C CA . SER A 1 287 ? 4.592 9.050 21.972 1.00 68.44 287 SER A CA 1
ATOM 2306 C C . SER A 1 287 ? 4.547 9.039 20.436 1.00 68.44 287 SER A C 1
ATOM 2308 O O . SER A 1 287 ? 5.135 8.131 19.852 1.00 68.44 287 SER A O 1
ATOM 2310 N N . ASN A 1 288 ? 3.899 10.025 19.794 1.00 81.44 288 ASN A N 1
ATOM 2311 C CA . ASN A 1 288 ? 3.779 10.216 18.340 1.00 81.44 288 ASN A CA 1
ATOM 2312 C C . ASN A 1 288 ? 3.432 8.908 17.589 1.00 81.44 288 ASN A C 1
ATOM 2314 O O . ASN A 1 288 ? 2.273 8.519 17.539 1.00 81.44 288 ASN A O 1
ATOM 2318 N N . PHE A 1 289 ? 4.438 8.162 17.114 1.00 88.62 289 PHE A N 1
ATOM 2319 C CA . PHE A 1 289 ? 4.291 6.922 16.338 1.00 88.62 289 PHE A CA 1
ATOM 2320 C C . PHE A 1 289 ? 4.345 5.610 17.142 1.00 88.62 289 PHE A C 1
ATOM 2322 O O . PHE A 1 289 ? 4.349 4.533 16.551 1.00 88.62 289 PHE A O 1
ATOM 2329 N N . TYR A 1 290 ? 4.417 5.642 18.476 1.00 88.94 290 TYR A N 1
ATOM 2330 C CA . TYR A 1 290 ? 4.570 4.418 19.285 1.00 88.94 290 TYR A CA 1
ATOM 2331 C C . TYR A 1 290 ? 3.424 3.405 19.106 1.00 88.94 290 TYR A C 1
ATOM 2333 O O . TYR A 1 290 ? 3.635 2.202 19.264 1.00 88.94 290 TYR A O 1
ATOM 2341 N N . TYR A 1 291 ? 2.233 3.866 18.713 1.00 90.12 291 TYR A N 1
ATOM 2342 C CA . TYR A 1 291 ? 1.114 2.984 18.384 1.00 90.12 291 TYR A CA 1
ATOM 2343 C C . TYR A 1 291 ? 1.454 2.018 17.234 1.00 90.12 291 TYR A C 1
ATOM 2345 O O . TYR A 1 291 ? 0.990 0.885 17.262 1.00 90.12 291 TYR A O 1
ATOM 2353 N N . LEU A 1 292 ? 2.333 2.396 16.293 1.00 94.12 292 LEU A N 1
ATOM 2354 C CA . LEU A 1 292 ? 2.825 1.510 15.228 1.00 94.12 292 LEU A CA 1
ATOM 2355 C C . LEU A 1 292 ? 3.612 0.330 15.801 1.00 94.12 292 LEU A C 1
ATOM 2357 O O . LEU A 1 292 ? 3.401 -0.818 15.413 1.00 94.12 292 LEU A O 1
ATOM 2361 N N . THR A 1 293 ? 4.500 0.604 16.766 1.00 95.19 293 THR A N 1
ATOM 2362 C CA . THR A 1 293 ? 5.218 -0.457 17.482 1.00 95.19 293 THR A CA 1
ATOM 2363 C C . THR A 1 293 ? 4.227 -1.362 18.201 1.00 95.19 293 THR A C 1
ATOM 2365 O O . THR A 1 293 ? 4.376 -2.578 18.141 1.00 95.19 293 THR A O 1
ATOM 2368 N N . ALA A 1 294 ? 3.220 -0.795 18.868 1.00 93.50 294 ALA A N 1
ATOM 2369 C CA . ALA A 1 294 ? 2.243 -1.578 19.611 1.00 93.50 294 ALA A CA 1
ATOM 2370 C C . ALA A 1 294 ? 1.362 -2.451 18.713 1.00 93.50 294 ALA A C 1
ATOM 2372 O O . ALA A 1 294 ? 1.209 -3.626 19.027 1.00 93.50 294 ALA A O 1
ATOM 2373 N N . LEU A 1 295 ? 0.848 -1.914 17.600 1.00 95.56 295 LEU A N 1
ATOM 2374 C CA . LEU A 1 295 ? 0.079 -2.666 16.607 1.00 95.56 295 LEU A CA 1
ATOM 2375 C C . LEU A 1 295 ? 0.864 -3.894 16.153 1.00 95.56 295 LEU A C 1
ATOM 2377 O O . LEU A 1 295 ? 0.402 -5.013 16.330 1.00 95.56 295 LEU A O 1
ATOM 2381 N N . LEU A 1 296 ? 2.090 -3.696 15.665 1.00 96.75 296 LEU A N 1
ATOM 2382 C CA . LEU A 1 296 ? 2.912 -4.799 15.172 1.00 96.75 296 LEU A CA 1
ATOM 2383 C C . LEU A 1 296 ? 3.321 -5.776 16.284 1.00 96.75 296 LEU A C 1
ATOM 2385 O O . LEU A 1 296 ? 3.345 -6.973 16.041 1.00 96.75 296 LEU A O 1
ATOM 2389 N N . SER A 1 297 ? 3.605 -5.296 17.502 1.00 95.62 297 SER A N 1
ATOM 2390 C CA . SER A 1 297 ? 4.061 -6.160 18.608 1.00 95.62 297 SER A CA 1
ATOM 2391 C C . SER A 1 297 ? 2.935 -6.976 19.249 1.00 95.62 297 SER A C 1
ATOM 2393 O O . SER A 1 297 ? 3.175 -8.086 19.721 1.00 95.62 297 SER A O 1
ATOM 2395 N N . LYS A 1 298 ? 1.728 -6.406 19.350 1.00 95.44 298 LYS A N 1
ATOM 2396 C CA . LYS A 1 298 ? 0.588 -7.040 20.025 1.00 95.44 298 LYS A CA 1
ATOM 2397 C C . LYS A 1 298 ? -0.269 -7.851 19.064 1.00 95.44 298 LYS A C 1
ATOM 2399 O O . LYS A 1 298 ? -0.730 -8.912 19.463 1.00 95.44 298 LYS A O 1
ATOM 2404 N N . LEU A 1 299 ? -0.435 -7.417 17.812 1.00 96.50 299 LEU A N 1
ATOM 2405 C CA . LEU A 1 299 ? -1.145 -8.180 16.781 1.00 96.50 299 LEU A CA 1
ATOM 2406 C C . LEU A 1 299 ? -0.222 -9.268 16.212 1.00 96.50 299 LEU A C 1
ATOM 2408 O O . LEU A 1 299 ? 0.233 -9.214 15.074 1.00 96.50 299 LEU A O 1
ATOM 2412 N N . TRP A 1 300 ? 0.095 -10.256 17.043 1.00 94.50 300 TRP A N 1
ATOM 2413 C CA . TRP A 1 300 ? 1.082 -11.296 16.746 1.00 94.50 300 TRP A CA 1
ATOM 2414 C C . TRP A 1 300 ? 0.653 -12.260 15.629 1.00 94.50 300 TRP A C 1
ATOM 2416 O O . TRP A 1 300 ? 1.497 -12.985 15.110 1.00 94.50 300 TRP A O 1
ATOM 2426 N N . ASN A 1 301 ? -0.630 -12.276 15.255 1.00 95.12 301 ASN A N 1
ATOM 2427 C CA . ASN A 1 301 ? -1.158 -13.058 14.134 1.00 95.12 301 ASN A CA 1
ATOM 2428 C C . ASN A 1 301 ? -1.351 -12.220 12.852 1.00 95.12 301 ASN A C 1
ATOM 2430 O O . ASN A 1 301 ? -1.965 -12.690 11.894 1.00 95.12 301 ASN A O 1
ATOM 2434 N N . LEU A 1 302 ? -0.863 -10.972 12.837 1.00 97.19 302 LEU A N 1
ATOM 2435 C CA . LEU A 1 302 ? -1.066 -10.038 11.735 1.00 97.19 302 LEU A CA 1
ATOM 2436 C C . LEU A 1 302 ? -0.221 -10.399 10.511 1.00 97.19 302 LEU A C 1
ATOM 2438 O O . LEU A 1 302 ? 1.004 -10.384 10.544 1.00 97.19 302 LEU A O 1
ATOM 2442 N N . GLU A 1 303 ? -0.882 -10.623 9.386 1.00 97.62 303 GLU A N 1
ATOM 2443 C CA . GLU A 1 303 ? -0.245 -11.030 8.138 1.00 97.62 303 GLU A CA 1
ATOM 2444 C C . GLU A 1 303 ? -0.104 -9.888 7.131 1.00 97.62 303 GLU A C 1
ATOM 2446 O O . GLU A 1 303 ? 0.837 -9.897 6.339 1.00 97.62 303 GLU A O 1
ATOM 2451 N N . LYS A 1 304 ? -0.983 -8.881 7.167 1.00 97.88 304 LYS A N 1
ATOM 2452 C CA . LYS A 1 304 ? -0.906 -7.700 6.297 1.00 97.88 304 LYS A CA 1
ATOM 2453 C C . LYS A 1 304 ? -0.949 -6.409 7.097 1.00 97.88 304 LYS A C 1
ATOM 2455 O O . LYS A 1 304 ? -1.871 -6.183 7.878 1.00 97.88 304 LYS A O 1
ATOM 2460 N N . PHE A 1 305 ? 0.035 -5.551 6.859 1.00 98.06 305 PHE A N 1
ATOM 2461 C CA . PHE A 1 305 ? 0.123 -4.232 7.468 1.00 98.06 305 PHE A CA 1
ATOM 2462 C C . PHE A 1 305 ? 0.332 -3.180 6.383 1.00 98.06 305 PHE A C 1
ATOM 2464 O O . PHE A 1 305 ? 1.351 -3.190 5.687 1.00 98.06 305 PHE A O 1
ATOM 2471 N N . THR A 1 306 ? -0.635 -2.276 6.253 1.00 96.56 306 THR A N 1
ATOM 2472 C CA . THR A 1 306 ? -0.621 -1.213 5.248 1.00 96.56 306 THR A CA 1
ATOM 2473 C C . THR A 1 306 ? -0.738 0.152 5.913 1.00 96.56 306 THR A C 1
ATOM 2475 O O . THR A 1 306 ? -1.669 0.404 6.680 1.00 96.56 306 THR A O 1
ATOM 2478 N N . VAL A 1 307 ? 0.192 1.047 5.585 1.00 94.75 307 VAL A N 1
ATOM 2479 C CA . VAL A 1 307 ? 0.125 2.464 5.958 1.00 94.75 307 VAL A CA 1
ATOM 2480 C C . VAL A 1 307 ? -0.119 3.270 4.692 1.00 94.75 307 VAL A C 1
ATOM 2482 O O . VAL A 1 307 ? 0.733 3.313 3.809 1.00 94.75 307 VAL A O 1
ATOM 2485 N N . ARG A 1 308 ? -1.289 3.902 4.601 1.00 88.88 308 ARG A N 1
ATOM 2486 C CA . ARG A 1 308 ? -1.654 4.779 3.486 1.00 88.88 308 ARG A CA 1
ATOM 2487 C C . ARG A 1 308 ? -1.133 6.201 3.715 1.00 88.88 308 ARG A C 1
ATOM 2489 O O . ARG A 1 308 ? -1.094 6.656 4.867 1.00 88.88 308 ARG A O 1
ATOM 2496 N N . PRO A 1 309 ? -0.790 6.930 2.637 1.00 86.19 309 PRO A N 1
ATOM 2497 C CA . PRO A 1 309 ? -0.430 8.338 2.729 1.00 86.19 309 PRO A CA 1
ATOM 2498 C C . PRO A 1 309 ? -1.590 9.144 3.316 1.00 86.19 309 PRO A C 1
ATOM 2500 O O . PRO A 1 309 ? -2.748 8.942 2.948 1.00 86.19 309 PRO A O 1
ATOM 2503 N N . GLY A 1 310 ? -1.273 10.060 4.225 1.00 85.06 310 GLY A N 1
ATOM 2504 C CA . GLY A 1 310 ? -2.248 10.919 4.887 1.00 85.06 310 GLY A CA 1
ATOM 2505 C C . GLY A 1 310 ? -1.730 12.338 5.058 1.00 85.06 310 GLY A C 1
ATOM 2506 O O . GLY A 1 310 ? -0.900 12.803 4.281 1.00 85.06 310 GLY A O 1
ATOM 2507 N N . GLU A 1 311 ? -2.216 13.031 6.084 1.00 83.19 311 GLU A N 1
ATOM 2508 C CA . GLU A 1 311 ? -1.840 14.426 6.368 1.00 83.19 311 GLU A CA 1
ATOM 2509 C C . GLU A 1 311 ? -0.360 14.585 6.741 1.00 83.19 311 GLU A C 1
ATOM 2511 O O . GLU A 1 311 ? 0.225 15.654 6.562 1.00 83.19 311 GLU A O 1
ATOM 2516 N N . ILE A 1 312 ? 0.244 13.522 7.278 1.00 86.75 312 ILE A N 1
ATOM 2517 C CA . ILE A 1 312 ? 1.653 13.488 7.663 1.00 86.75 312 ILE A CA 1
ATOM 2518 C C . ILE A 1 312 ? 2.400 12.371 6.938 1.00 86.75 312 ILE A C 1
ATOM 2520 O O . ILE A 1 312 ? 1.816 11.466 6.352 1.00 86.75 312 ILE A O 1
ATOM 2524 N N . PHE A 1 313 ? 3.726 12.410 7.027 1.00 88.06 313 PHE A N 1
ATOM 2525 C CA . PHE A 1 313 ? 4.599 11.353 6.531 1.00 88.06 313 PHE A CA 1
ATOM 2526 C C . PHE A 1 313 ? 5.260 10.586 7.675 1.00 88.06 313 PHE A C 1
ATOM 2528 O O . PHE A 1 313 ? 5.396 11.095 8.792 1.00 88.06 313 PHE A O 1
ATOM 2535 N N . LEU A 1 314 ? 5.756 9.381 7.376 1.00 89.62 314 LEU A N 1
ATOM 2536 C CA . LEU A 1 314 ? 6.586 8.621 8.306 1.00 89.62 314 LEU A CA 1
ATOM 2537 C C . LEU A 1 314 ? 7.965 9.273 8.423 1.00 89.62 314 LEU A C 1
ATOM 2539 O O . LEU A 1 314 ? 8.861 9.046 7.607 1.00 89.62 314 LEU A O 1
ATOM 2543 N N . ASP A 1 315 ? 8.139 10.095 9.455 1.00 90.75 315 ASP A N 1
ATOM 2544 C CA . ASP A 1 315 ? 9.434 10.671 9.799 1.00 90.75 315 ASP A CA 1
ATOM 2545 C C . ASP A 1 315 ? 10.414 9.606 10.341 1.00 90.75 315 ASP A C 1
ATOM 2547 O O . ASP A 1 315 ? 10.147 8.398 10.375 1.00 90.75 315 ASP A O 1
ATOM 2551 N N . LEU A 1 316 ? 11.585 10.055 10.799 1.00 92.50 316 LEU A N 1
ATOM 2552 C CA . LEU A 1 316 ? 12.599 9.174 11.376 1.00 92.50 316 LEU A CA 1
ATOM 2553 C C . LEU A 1 316 ? 12.092 8.392 12.602 1.00 92.50 316 LEU A C 1
ATOM 2555 O O . LEU A 1 316 ? 12.477 7.241 12.804 1.00 92.50 316 LEU A O 1
ATOM 2559 N N . LYS A 1 317 ? 11.253 9.009 13.445 1.00 92.50 317 LYS A N 1
ATOM 2560 C CA . LYS A 1 317 ? 10.678 8.369 14.635 1.00 92.50 317 LYS A CA 1
ATOM 2561 C C . LYS A 1 317 ? 9.624 7.342 14.229 1.00 92.50 317 LYS A C 1
ATOM 2563 O O . LYS A 1 317 ? 9.611 6.262 14.813 1.00 92.50 317 LYS A O 1
ATOM 2568 N N . GLY A 1 318 ? 8.814 7.641 13.213 1.00 93.50 318 GLY A N 1
ATOM 2569 C CA . GLY A 1 318 ? 7.861 6.702 12.619 1.00 93.50 318 GLY A CA 1
ATOM 2570 C C . GLY A 1 318 ? 8.550 5.455 12.078 1.00 93.50 318 GLY A C 1
ATOM 2571 O O . GLY A 1 318 ? 8.199 4.339 12.457 1.00 93.50 318 GLY A O 1
ATOM 2572 N N . CYS A 1 319 ? 9.621 5.635 11.303 1.00 95.81 319 CYS A N 1
ATOM 2573 C CA . CYS A 1 319 ? 10.406 4.519 10.772 1.00 95.81 319 CYS A CA 1
ATOM 2574 C C . CYS A 1 319 ? 11.088 3.698 11.881 1.00 95.81 319 CYS A C 1
ATOM 2576 O O . CYS A 1 319 ? 11.110 2.471 11.819 1.00 95.81 319 CYS A O 1
ATOM 2578 N N . LYS A 1 320 ? 11.587 4.338 12.950 1.00 96.19 320 LYS A N 1
ATOM 2579 C CA . LYS 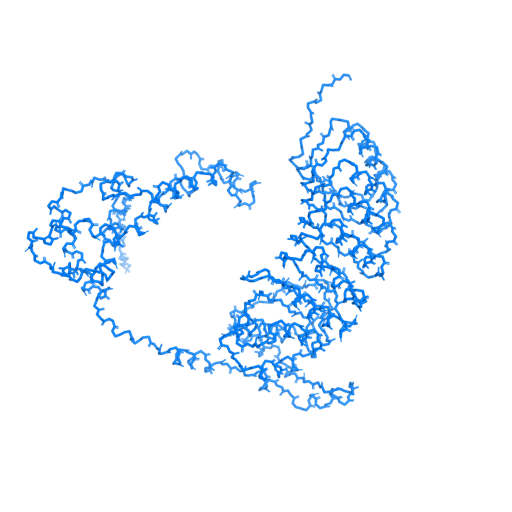A 1 320 ? 12.113 3.622 14.129 1.00 96.19 320 LYS A CA 1
ATOM 2580 C C . LYS A 1 320 ? 11.031 2.821 14.855 1.00 96.19 320 LYS A C 1
ATOM 2582 O O . LYS A 1 320 ? 11.299 1.699 15.285 1.00 96.19 320 LYS A O 1
ATOM 2587 N N . ALA A 1 321 ? 9.829 3.380 14.993 1.00 96.12 321 ALA A N 1
ATOM 2588 C CA . ALA A 1 321 ? 8.704 2.699 15.623 1.00 96.12 321 ALA A CA 1
ATOM 2589 C C . ALA A 1 321 ? 8.275 1.464 14.813 1.00 96.12 321 ALA A C 1
ATOM 2591 O O . ALA A 1 321 ? 8.111 0.389 15.395 1.00 96.12 321 ALA A O 1
ATOM 2592 N N . LEU A 1 322 ? 8.180 1.593 13.485 1.00 96.88 322 LEU A N 1
ATOM 2593 C CA . LEU A 1 322 ? 7.920 0.475 12.575 1.00 96.88 322 LEU A CA 1
ATOM 2594 C C . LEU A 1 322 ? 9.013 -0.587 12.645 1.00 96.88 322 LEU A C 1
ATOM 2596 O O . LEU A 1 322 ? 8.702 -1.748 12.875 1.00 96.88 322 LEU A O 1
ATOM 2600 N N . CYS A 1 323 ? 10.288 -0.200 12.541 1.00 97.75 323 CYS A N 1
ATOM 2601 C CA . CYS A 1 323 ? 11.416 -1.128 12.650 1.00 97.75 323 CYS A CA 1
ATOM 2602 C C . CYS A 1 323 ? 11.350 -1.946 13.949 1.00 97.75 323 CYS A C 1
ATOM 2604 O O . CYS A 1 323 ? 11.456 -3.171 13.922 1.00 97.75 323 CYS A O 1
ATOM 2606 N N . LYS A 1 324 ? 11.096 -1.286 15.087 1.00 97.81 324 LYS A N 1
ATOM 2607 C CA . LYS A 1 324 ? 10.923 -1.970 16.375 1.00 97.81 324 LYS A CA 1
ATOM 2608 C C . LYS A 1 324 ? 9.715 -2.912 16.378 1.00 97.81 324 LYS A C 1
ATOM 2610 O O . LYS A 1 324 ? 9.817 -4.011 16.907 1.00 97.81 324 LYS A O 1
ATOM 2615 N N . GLY A 1 325 ? 8.594 -2.489 15.798 1.00 97.44 325 GLY A N 1
ATOM 2616 C CA . GLY A 1 325 ? 7.391 -3.311 15.677 1.00 97.44 325 GLY A CA 1
ATOM 2617 C C . GLY A 1 325 ? 7.622 -4.574 14.846 1.00 97.44 325 GLY A C 1
ATOM 2618 O O . GLY A 1 325 ? 7.290 -5.662 15.299 1.00 97.44 325 GLY A O 1
ATOM 2619 N N . LEU A 1 326 ? 8.265 -4.440 13.683 1.00 97.69 326 LEU A N 1
ATOM 2620 C CA . LEU A 1 326 ? 8.610 -5.558 12.798 1.00 97.69 326 LEU A CA 1
ATOM 2621 C C . LEU A 1 326 ? 9.540 -6.565 13.490 1.00 97.69 326 LEU A C 1
ATOM 2623 O O . LEU A 1 326 ? 9.305 -7.767 13.433 1.00 97.69 326 LEU A O 1
ATOM 2627 N N . LYS A 1 327 ? 10.552 -6.084 14.228 1.00 97.56 327 LYS A N 1
ATOM 2628 C CA . LYS A 1 327 ? 11.442 -6.947 15.031 1.00 97.56 327 LYS A CA 1
ATOM 2629 C C . LYS A 1 327 ? 10.696 -7.742 16.106 1.00 97.56 327 LYS A C 1
ATOM 2631 O O . LYS A 1 327 ? 11.104 -8.852 16.429 1.00 97.56 327 LYS A O 1
ATOM 2636 N N . ASN A 1 328 ? 9.619 -7.182 16.655 1.00 96.75 328 ASN A N 1
ATOM 2637 C CA . ASN A 1 328 ? 8.801 -7.837 17.673 1.00 96.75 328 ASN A CA 1
ATOM 2638 C C . ASN A 1 328 ? 7.795 -8.841 17.089 1.00 96.75 328 ASN A C 1
ATOM 2640 O O . ASN A 1 328 ? 7.170 -9.572 17.855 1.00 96.75 328 ASN A O 1
ATOM 2644 N N . ASN A 1 329 ? 7.633 -8.882 15.764 1.00 94.44 329 ASN A N 1
ATOM 2645 C CA . ASN A 1 329 ? 6.707 -9.779 15.086 1.00 94.44 329 ASN A CA 1
ATOM 2646 C C . ASN A 1 329 ? 7.327 -10.406 13.817 1.00 94.44 329 ASN A C 1
ATOM 2648 O O . ASN A 1 329 ? 6.864 -10.162 12.700 1.00 94.44 329 ASN A O 1
ATOM 2652 N N . PRO A 1 330 ? 8.396 -11.208 13.977 1.00 94.31 330 PRO A N 1
ATOM 2653 C CA . PRO A 1 330 ? 9.203 -11.697 12.857 1.00 94.31 330 PRO A CA 1
ATOM 2654 C C . PRO A 1 330 ? 8.515 -12.778 12.006 1.00 94.31 330 PRO A C 1
ATOM 2656 O O . PRO A 1 330 ? 8.885 -12.985 10.849 1.00 94.31 330 PRO A O 1
ATOM 2659 N N . ASP A 1 331 ? 7.526 -13.481 12.569 1.00 92.25 331 ASP A N 1
ATOM 2660 C CA . ASP A 1 331 ? 7.034 -14.755 12.033 1.00 92.25 331 ASP A CA 1
ATOM 2661 C C . ASP A 1 331 ? 5.567 -14.733 11.574 1.00 92.25 331 ASP A C 1
ATOM 2663 O O . ASP A 1 331 ? 5.020 -15.798 11.278 1.00 92.25 331 ASP A O 1
ATOM 2667 N N . SER A 1 332 ? 4.904 -13.575 11.502 1.00 95.19 332 SER A N 1
ATOM 2668 C CA . SER A 1 332 ? 3.514 -13.492 11.010 1.00 95.19 332 SER A CA 1
ATOM 2669 C C . SER A 1 332 ? 3.358 -12.661 9.742 1.00 95.19 332 SER A C 1
ATOM 2671 O O . SER A 1 332 ? 2.621 -13.075 8.849 1.00 95.19 332 SER A O 1
ATOM 2673 N N . LEU A 1 333 ? 4.089 -11.551 9.612 1.00 97.25 333 LEU A N 1
ATOM 2674 C CA . LEU A 1 333 ? 3.867 -10.601 8.528 1.00 97.25 333 LEU A CA 1
ATOM 2675 C C . LEU A 1 333 ? 4.248 -11.185 7.157 1.00 97.25 333 LEU A C 1
ATOM 2677 O O . LEU A 1 333 ? 5.379 -11.615 6.932 1.00 97.25 333 LEU A O 1
ATOM 2681 N N . ARG A 1 334 ? 3.286 -11.160 6.233 1.00 97.81 334 ARG A N 1
ATOM 2682 C CA . ARG A 1 334 ? 3.381 -11.630 4.842 1.00 97.81 334 ARG A CA 1
ATOM 2683 C C . ARG A 1 334 ? 3.350 -10.474 3.850 1.00 97.81 334 ARG A C 1
ATOM 2685 O O . ARG A 1 334 ? 3.997 -10.548 2.809 1.00 97.81 334 ARG A O 1
ATOM 2692 N N . VAL A 1 335 ? 2.635 -9.400 4.167 1.00 98.31 335 VAL A N 1
ATOM 2693 C CA . VAL A 1 335 ? 2.474 -8.235 3.296 1.00 98.31 335 VAL A CA 1
ATOM 2694 C C . VAL A 1 335 ? 2.780 -6.973 4.081 1.00 98.31 335 VAL A C 1
ATOM 2696 O O . VAL A 1 335 ? 2.133 -6.688 5.090 1.00 98.31 335 VAL A O 1
ATOM 2699 N N . LEU A 1 336 ? 3.746 -6.204 3.589 1.00 98.50 336 LEU A N 1
ATOM 2700 C CA . LEU A 1 336 ? 4.038 -4.870 4.087 1.00 98.50 336 LEU A CA 1
ATOM 2701 C C . LEU A 1 336 ? 3.871 -3.871 2.951 1.00 98.50 336 LEU A C 1
ATOM 2703 O O . LEU A 1 336 ? 4.589 -3.933 1.950 1.00 98.50 336 LEU A O 1
ATOM 2707 N N . ASP A 1 337 ? 2.942 -2.941 3.133 1.00 97.94 337 ASP A N 1
ATOM 2708 C CA . ASP A 1 337 ? 2.696 -1.870 2.179 1.00 97.94 337 ASP A CA 1
ATOM 2709 C C . ASP A 1 337 ? 2.901 -0.504 2.836 1.00 97.94 337 ASP A C 1
ATOM 2711 O O . ASP A 1 337 ? 2.205 -0.131 3.782 1.00 97.94 337 ASP A O 1
ATOM 2715 N N . LEU A 1 338 ? 3.901 0.215 2.331 1.00 97.25 338 LEU A N 1
ATOM 2716 C CA . LEU A 1 338 ? 4.294 1.545 2.776 1.00 97.25 338 LEU A CA 1
ATOM 2717 C C . LEU A 1 338 ? 4.305 2.531 1.598 1.00 97.25 338 LEU A C 1
ATOM 2719 O O . LEU A 1 338 ? 5.153 3.429 1.564 1.00 97.25 338 LEU A O 1
ATOM 2723 N N . HIS A 1 339 ? 3.426 2.362 0.603 1.00 95.38 339 HIS A N 1
ATOM 2724 C CA . HIS A 1 339 ? 3.389 3.247 -0.562 1.00 95.38 339 HIS A CA 1
ATOM 2725 C C . HIS A 1 339 ? 3.186 4.717 -0.170 1.00 95.38 339 HIS A C 1
ATOM 2727 O O . HIS A 1 339 ? 2.460 5.047 0.767 1.00 95.38 339 HIS A O 1
ATOM 2733 N N . TYR A 1 340 ? 3.853 5.616 -0.897 1.00 94.00 340 TYR A N 1
ATOM 2734 C CA . TYR A 1 340 ? 3.741 7.071 -0.767 1.00 94.00 340 TYR A CA 1
ATOM 2735 C C . TYR A 1 340 ? 3.920 7.609 0.671 1.00 94.00 340 TYR A C 1
ATOM 2737 O O . TYR A 1 340 ? 3.464 8.700 1.008 1.00 94.00 340 TYR A O 1
ATOM 2745 N N . CYS A 1 341 ? 4.654 6.892 1.525 1.00 92.81 341 CYS A N 1
ATOM 2746 C CA . CYS A 1 341 ? 4.913 7.266 2.918 1.00 92.81 341 CYS A CA 1
ATOM 2747 C C . CYS A 1 341 ? 6.095 8.240 3.109 1.00 92.81 341 CYS A C 1
ATOM 2749 O O . CYS A 1 341 ? 6.482 8.533 4.247 1.00 92.81 341 CYS A O 1
ATOM 2751 N N . HIS A 1 342 ? 6.685 8.737 2.014 1.00 93.88 342 HIS A N 1
ATOM 2752 C CA . HIS A 1 342 ? 7.889 9.577 1.996 1.00 93.88 342 HIS A CA 1
ATOM 2753 C C . HIS A 1 342 ? 9.078 8.915 2.731 1.00 93.88 342 HIS A C 1
ATOM 2755 O O . HIS A 1 342 ? 9.804 9.522 3.526 1.00 93.88 342 HIS A O 1
ATOM 2761 N N . ILE A 1 343 ? 9.310 7.632 2.477 1.00 96.25 343 ILE A N 1
ATOM 2762 C CA . ILE A 1 343 ? 10.482 6.921 2.989 1.00 96.25 343 ILE A CA 1
ATOM 2763 C C . ILE A 1 343 ? 11.690 7.283 2.112 1.00 96.25 343 ILE A C 1
ATOM 2765 O O . ILE A 1 343 ? 11.767 6.911 0.947 1.00 96.25 343 ILE A O 1
ATOM 2769 N N . THR A 1 344 ? 12.634 8.042 2.668 1.00 97.19 344 THR A N 1
ATOM 2770 C CA . THR A 1 344 ? 13.897 8.410 2.006 1.00 97.19 344 THR A CA 1
ATOM 2771 C C . THR A 1 344 ? 14.981 7.345 2.217 1.00 97.19 344 THR A C 1
ATOM 2773 O O . THR A 1 344 ? 14.811 6.441 3.039 1.00 97.19 344 THR A O 1
ATOM 2776 N N . SER A 1 345 ? 16.125 7.479 1.537 1.00 96.44 345 SER A N 1
ATOM 2777 C CA . SER A 1 345 ? 17.308 6.607 1.690 1.00 96.44 345 SER A CA 1
ATOM 2778 C C . SER A 1 345 ? 17.725 6.379 3.154 1.00 96.44 345 SER A C 1
ATOM 2780 O O . SER A 1 345 ? 17.921 5.243 3.583 1.00 96.44 345 SER A O 1
ATOM 2782 N N . ASP A 1 346 ? 17.800 7.434 3.966 1.00 96.31 346 ASP A N 1
ATOM 2783 C CA . ASP A 1 346 ? 18.183 7.316 5.381 1.00 96.31 346 ASP A CA 1
ATOM 2784 C C . ASP A 1 346 ? 17.113 6.617 6.230 1.00 96.31 346 ASP A C 1
ATOM 2786 O O . ASP A 1 346 ? 17.419 5.932 7.208 1.00 96.31 346 ASP A O 1
ATOM 2790 N N . ARG A 1 347 ? 15.838 6.766 5.854 1.00 96.56 347 ARG A N 1
ATOM 2791 C CA . ARG A 1 347 ? 14.710 6.149 6.560 1.00 96.56 347 ARG A CA 1
ATOM 2792 C C . ARG A 1 347 ? 14.603 4.659 6.246 1.00 96.56 347 ARG A C 1
ATOM 2794 O O . ARG A 1 347 ? 14.390 3.871 7.166 1.00 96.56 347 ARG A O 1
ATOM 2801 N N . ILE A 1 348 ? 14.810 4.253 4.991 1.00 97.38 348 ILE A N 1
ATOM 2802 C CA . ILE A 1 348 ? 14.800 2.830 4.622 1.00 97.38 348 ILE A CA 1
ATOM 2803 C C . ILE A 1 348 ? 15.989 2.076 5.229 1.00 97.38 348 ILE A C 1
ATOM 2805 O O . ILE A 1 348 ? 15.807 0.948 5.673 1.00 97.38 348 ILE A O 1
ATOM 2809 N N . LYS A 1 349 ? 17.160 2.715 5.381 1.00 96.62 349 LYS A N 1
ATOM 2810 C CA . LYS A 1 349 ? 18.303 2.137 6.116 1.00 96.62 349 LYS A CA 1
ATOM 2811 C C . LYS A 1 349 ? 17.949 1.782 7.567 1.00 96.62 349 LYS A C 1
ATOM 2813 O O . LYS A 1 349 ? 18.425 0.782 8.086 1.00 96.62 349 LYS A O 1
ATOM 2818 N N . ILE A 1 350 ? 17.082 2.561 8.222 1.00 96.50 350 ILE A N 1
ATOM 2819 C CA . ILE A 1 350 ? 16.587 2.253 9.579 1.00 96.50 350 ILE A CA 1
ATOM 2820 C C . ILE A 1 350 ? 15.589 1.094 9.566 1.00 96.50 350 ILE A C 1
ATOM 2822 O O . ILE A 1 350 ? 15.566 0.289 10.498 1.00 96.50 350 ILE A O 1
ATOM 2826 N N . LEU A 1 351 ? 14.741 1.028 8.541 1.00 96.94 351 LEU A N 1
ATOM 2827 C CA . LEU A 1 351 ? 13.767 -0.049 8.378 1.00 96.94 351 LEU A CA 1
ATOM 2828 C C . LEU A 1 351 ? 14.423 -1.374 7.966 1.00 96.94 351 LEU A C 1
ATOM 2830 O O . LEU A 1 351 ? 13.835 -2.414 8.249 1.00 96.94 351 LEU A O 1
ATOM 2834 N N . GLU A 1 352 ? 15.623 -1.347 7.369 1.00 97.81 352 GLU A N 1
ATOM 2835 C CA . GLU A 1 352 ? 16.369 -2.519 6.876 1.00 97.81 352 GLU A CA 1
ATOM 2836 C C . GLU A 1 352 ? 16.377 -3.663 7.897 1.00 97.81 352 GLU A C 1
ATOM 2838 O O . GLU A 1 352 ? 15.925 -4.758 7.576 1.00 97.81 352 GLU A O 1
ATOM 2843 N N . ASP A 1 353 ? 16.775 -3.415 9.148 1.00 96.94 353 ASP A N 1
ATOM 2844 C CA . ASP A 1 353 ? 16.812 -4.472 10.165 1.00 96.94 353 ASP A CA 1
ATOM 2845 C C . ASP A 1 353 ? 15.426 -5.059 10.494 1.00 96.94 353 ASP A C 1
ATOM 2847 O O . ASP A 1 353 ? 15.302 -6.242 10.818 1.00 96.94 353 ASP A O 1
ATOM 2851 N N . GLY A 1 354 ? 14.384 -4.224 10.489 1.00 97.50 354 GLY A N 1
ATOM 2852 C CA . GLY A 1 354 ? 13.010 -4.660 10.746 1.00 97.50 354 GLY A CA 1
ATOM 2853 C C . GLY A 1 354 ? 12.484 -5.522 9.602 1.00 97.50 354 GLY A C 1
ATOM 2854 O O . GLY A 1 354 ? 11.898 -6.578 9.838 1.00 97.50 354 GLY A O 1
ATOM 2855 N N . LEU A 1 355 ? 12.780 -5.118 8.364 1.00 98.06 355 LEU A N 1
ATOM 2856 C CA . LEU A 1 355 ? 12.484 -5.891 7.161 1.00 98.06 355 LEU A CA 1
ATOM 2857 C C . LEU A 1 355 ? 13.230 -7.229 7.172 1.00 98.06 355 LEU A C 1
ATOM 2859 O O . LEU A 1 355 ? 12.605 -8.261 6.978 1.00 98.06 355 LEU A O 1
ATOM 2863 N N . LEU A 1 356 ? 14.530 -7.237 7.488 1.00 97.94 356 LEU A N 1
ATOM 2864 C CA . LEU A 1 356 ? 15.340 -8.459 7.619 1.00 97.94 356 LEU A CA 1
ATOM 2865 C C . LEU A 1 356 ? 14.831 -9.418 8.705 1.00 97.94 356 LEU A C 1
ATOM 2867 O O . LEU A 1 356 ? 15.071 -10.620 8.626 1.00 97.94 356 LEU A O 1
ATOM 2871 N N . SER A 1 357 ? 14.131 -8.901 9.716 1.00 97.19 357 SER A N 1
ATOM 2872 C CA . SER A 1 357 ? 13.537 -9.725 10.773 1.00 97.19 357 SER A CA 1
ATOM 2873 C C . SER A 1 357 ? 12.216 -10.377 10.348 1.00 97.19 357 SER A C 1
ATOM 2875 O O . SER A 1 357 ? 11.819 -11.366 10.955 1.00 97.19 357 SER A O 1
ATOM 2877 N N . SER A 1 358 ? 11.547 -9.862 9.312 1.00 96.94 358 SER A N 1
ATOM 2878 C CA . SER A 1 358 ? 10.207 -10.287 8.877 1.00 96.94 358 SER A CA 1
ATOM 2879 C C . SER A 1 358 ? 10.273 -11.486 7.920 1.00 96.94 358 SER A C 1
ATOM 2881 O O . SER A 1 358 ? 9.961 -11.387 6.736 1.00 96.94 358 SER A O 1
ATOM 2883 N N . LYS A 1 359 ? 10.679 -12.653 8.426 1.00 94.50 359 LYS A N 1
ATOM 2884 C CA . LYS A 1 359 ? 11.085 -13.825 7.620 1.00 94.50 359 LYS A CA 1
ATOM 2885 C C . LYS A 1 359 ? 10.002 -14.393 6.700 1.00 94.50 359 LYS A C 1
ATOM 2887 O O . LYS A 1 359 ? 10.326 -15.067 5.725 1.00 94.50 359 LYS A O 1
ATOM 2892 N N . LYS A 1 360 ? 8.722 -14.168 7.012 1.00 96.19 360 LYS A N 1
ATOM 2893 C CA . LYS A 1 360 ? 7.584 -14.662 6.216 1.00 96.19 360 LYS A CA 1
ATOM 2894 C C . LYS A 1 360 ? 7.080 -13.668 5.171 1.00 96.19 360 LYS A C 1
ATOM 2896 O O . LYS A 1 360 ? 6.053 -13.939 4.551 1.00 96.19 360 LYS A O 1
ATOM 2901 N N . LEU A 1 361 ? 7.786 -12.556 4.955 1.00 97.69 361 LEU A N 1
ATOM 2902 C CA . LEU A 1 361 ? 7.372 -11.543 3.995 1.00 97.69 361 LEU A CA 1
ATOM 2903 C C . LEU A 1 361 ? 7.326 -12.124 2.572 1.00 97.69 361 LEU A C 1
ATOM 2905 O O . LEU A 1 361 ? 8.278 -12.733 2.090 1.00 97.69 361 LEU A O 1
ATOM 2909 N N . ILE A 1 362 ? 6.190 -11.929 1.912 1.00 97.81 362 ILE A N 1
ATOM 2910 C CA . ILE A 1 362 ? 5.862 -12.385 0.555 1.00 97.81 362 ILE A CA 1
ATOM 2911 C C . ILE A 1 362 ? 5.766 -11.191 -0.392 1.00 97.81 362 ILE A C 1
ATOM 2913 O O . ILE A 1 362 ? 6.162 -11.300 -1.553 1.00 97.81 362 ILE A O 1
ATOM 2917 N N . SER A 1 363 ? 5.257 -10.062 0.101 1.00 98.38 363 SER A N 1
ATOM 2918 C CA . SER A 1 363 ? 5.020 -8.856 -0.683 1.00 98.38 363 SER A CA 1
ATOM 2919 C C . SER A 1 363 ? 5.540 -7.626 0.048 1.00 98.38 363 SER A C 1
ATOM 2921 O O . SER A 1 363 ? 5.196 -7.396 1.212 1.00 98.38 363 SER A O 1
ATOM 2923 N N . LEU A 1 364 ? 6.373 -6.847 -0.643 1.00 98.62 364 LEU A N 1
ATOM 2924 C CA . LEU A 1 364 ? 6.902 -5.576 -0.162 1.00 98.62 364 LEU A CA 1
ATOM 2925 C C . LEU A 1 364 ? 6.566 -4.466 -1.160 1.00 98.62 364 LEU A C 1
ATOM 2927 O O . LEU A 1 364 ? 7.078 -4.462 -2.284 1.00 98.62 364 LEU A O 1
ATOM 2931 N N . ASN A 1 365 ? 5.741 -3.512 -0.732 1.00 98.44 365 ASN A N 1
ATOM 2932 C CA . ASN A 1 365 ? 5.389 -2.340 -1.524 1.00 98.44 365 ASN A CA 1
ATOM 2933 C C . ASN A 1 365 ? 6.040 -1.068 -0.962 1.00 98.44 365 ASN A C 1
ATOM 2935 O O . ASN A 1 365 ? 5.732 -0.628 0.146 1.00 98.44 365 ASN A O 1
ATOM 2939 N N . MET A 1 366 ? 6.941 -0.489 -1.755 1.00 98.19 366 MET A N 1
ATOM 2940 C CA . MET A 1 366 ? 7.681 0.742 -1.477 1.00 98.19 366 MET A CA 1
ATOM 2941 C C . MET A 1 366 ? 7.364 1.849 -2.492 1.00 98.19 366 MET A C 1
ATOM 2943 O O . MET A 1 366 ? 8.078 2.851 -2.524 1.00 98.19 366 MET A O 1
ATOM 2947 N N . GLU A 1 367 ? 6.318 1.699 -3.303 1.00 97.75 367 GLU A N 1
ATOM 2948 C CA . GLU A 1 367 ? 5.966 2.633 -4.375 1.00 97.75 367 GLU A CA 1
ATOM 2949 C C . GLU A 1 367 ? 5.904 4.094 -3.914 1.00 97.75 367 GLU A C 1
ATOM 2951 O O . GLU A 1 367 ? 5.445 4.400 -2.815 1.00 97.75 367 GLU A O 1
ATOM 2956 N N . GLY A 1 368 ? 6.379 5.015 -4.752 1.00 95.81 368 GLY A N 1
ATOM 2957 C CA . GLY A 1 368 ? 6.286 6.455 -4.504 1.00 95.81 368 GLY A CA 1
ATOM 2958 C C . GLY A 1 368 ? 7.157 6.960 -3.349 1.00 95.81 368 GLY A C 1
ATOM 2959 O O . GLY A 1 368 ? 7.009 8.108 -2.927 1.00 95.81 368 GLY A O 1
ATOM 2960 N N . ASN A 1 369 ? 8.061 6.133 -2.815 1.00 96.88 369 ASN A N 1
ATOM 2961 C CA . ASN A 1 369 ? 9.011 6.536 -1.782 1.00 96.88 369 ASN A CA 1
ATOM 2962 C C . ASN A 1 369 ? 10.378 6.866 -2.395 1.00 96.88 369 ASN A C 1
ATOM 2964 O O . ASN A 1 369 ? 10.968 5.984 -3.020 1.00 96.88 369 ASN A O 1
ATOM 2968 N N . PRO A 1 370 ? 10.937 8.075 -2.187 1.00 96.56 370 PRO A N 1
ATOM 2969 C CA . PRO A 1 370 ? 12.213 8.490 -2.774 1.00 96.56 370 PRO A CA 1
ATOM 2970 C C . PRO A 1 370 ? 13.415 7.844 -2.057 1.00 96.56 370 PRO A C 1
ATOM 2972 O O . PRO A 1 370 ? 14.226 8.521 -1.420 1.00 96.56 370 PRO A O 1
ATOM 2975 N N . ILE A 1 371 ? 13.529 6.518 -2.140 1.00 97.81 371 ILE A N 1
ATOM 2976 C CA . ILE A 1 371 ? 14.585 5.734 -1.491 1.00 97.81 371 ILE A CA 1
ATOM 2977 C C . ILE A 1 371 ? 15.944 5.891 -2.190 1.00 97.81 371 ILE A C 1
ATOM 2979 O O . ILE A 1 371 ? 16.972 5.752 -1.528 1.00 97.81 371 ILE A O 1
ATOM 2983 N N . GLY A 1 372 ? 15.962 6.212 -3.491 1.00 97.94 372 GLY A N 1
ATOM 2984 C CA . GLY A 1 372 ? 17.185 6.392 -4.282 1.00 97.94 372 GLY A CA 1
ATOM 2985 C C . GLY A 1 372 ? 18.072 5.141 -4.362 1.00 97.94 372 GLY A C 1
ATOM 2986 O O . GLY A 1 372 ? 17.712 4.070 -3.873 1.00 97.94 372 GLY A O 1
ATOM 2987 N N . ASP A 1 373 ? 19.261 5.273 -4.954 1.00 98.19 373 ASP A N 1
ATOM 2988 C CA . ASP A 1 373 ? 20.192 4.145 -5.166 1.00 98.19 373 ASP A CA 1
ATOM 2989 C C . ASP A 1 373 ? 20.750 3.566 -3.853 1.00 98.19 373 ASP A C 1
ATOM 2991 O O . ASP A 1 373 ? 20.908 2.351 -3.694 1.00 98.19 373 ASP A O 1
ATOM 2995 N N . ASP A 1 374 ? 20.976 4.431 -2.866 1.00 97.00 374 ASP A N 1
ATOM 2996 C CA . ASP A 1 374 ? 21.347 4.038 -1.506 1.00 97.00 374 ASP A CA 1
ATOM 2997 C C . ASP A 1 374 ? 20.274 3.156 -0.862 1.00 97.00 374 ASP A C 1
ATOM 2999 O O . ASP A 1 374 ? 20.575 2.129 -0.251 1.00 97.00 374 ASP A O 1
ATOM 3003 N N . GLY A 1 375 ? 19.006 3.543 -1.007 1.00 97.62 375 GLY A N 1
ATOM 3004 C CA . GLY A 1 375 ? 17.888 2.750 -0.521 1.00 97.62 375 GLY A CA 1
ATOM 3005 C C . GLY A 1 375 ? 17.678 1.474 -1.332 1.00 97.62 375 GLY A C 1
ATOM 3006 O O . GLY A 1 375 ? 17.345 0.440 -0.755 1.00 97.62 375 GLY A O 1
ATOM 3007 N N . ALA A 1 376 ? 17.960 1.498 -2.638 1.00 98.25 376 ALA A N 1
ATOM 3008 C CA . ALA A 1 376 ? 17.976 0.309 -3.490 1.00 98.25 376 ALA A CA 1
ATOM 3009 C C . ALA A 1 376 ? 18.958 -0.745 -2.966 1.00 98.25 376 ALA A C 1
ATOM 3011 O O . ALA A 1 376 ? 18.653 -1.935 -2.979 1.00 98.25 376 ALA A O 1
ATOM 3012 N N . SER A 1 377 ? 20.101 -0.314 -2.424 1.00 98.38 377 SER A N 1
ATOM 3013 C CA . SER A 1 377 ? 21.070 -1.206 -1.781 1.00 98.38 377 SER A CA 1
ATOM 3014 C C . SER A 1 377 ? 20.511 -1.876 -0.522 1.00 98.38 377 SER A C 1
ATOM 3016 O O . SER A 1 377 ? 20.727 -3.075 -0.328 1.00 98.38 377 SER A O 1
ATOM 3018 N N . SER A 1 378 ? 19.752 -1.149 0.304 1.00 98.38 378 SER A N 1
ATOM 3019 C CA . SER A 1 378 ? 19.038 -1.724 1.455 1.00 98.38 378 SER A CA 1
ATOM 3020 C C . SER A 1 378 ? 17.970 -2.728 1.017 1.00 98.38 378 SER A C 1
ATOM 3022 O O . SER A 1 378 ? 17.949 -3.856 1.511 1.00 98.38 378 SER A O 1
ATOM 3024 N N . ILE A 1 379 ? 17.139 -2.376 0.029 1.00 98.44 379 ILE A N 1
ATOM 3025 C CA . ILE A 1 379 ? 16.130 -3.291 -0.528 1.00 98.44 379 ILE A CA 1
ATOM 3026 C C . ILE A 1 379 ? 16.792 -4.536 -1.130 1.00 98.44 379 ILE A C 1
ATOM 3028 O O . ILE A 1 379 ? 16.355 -5.650 -0.868 1.00 98.44 379 ILE A O 1
ATOM 3032 N N . ALA A 1 380 ? 17.897 -4.390 -1.861 1.00 98.38 380 ALA A N 1
ATOM 3033 C CA . ALA A 1 380 ? 18.634 -5.507 -2.442 1.00 98.38 380 ALA A CA 1
ATOM 3034 C C . ALA A 1 380 ? 19.152 -6.494 -1.384 1.00 98.38 380 ALA A C 1
ATOM 3036 O O . ALA A 1 380 ? 19.123 -7.705 -1.608 1.00 98.38 380 ALA A O 1
ATOM 3037 N N . LYS A 1 381 ? 19.605 -6.009 -0.219 1.00 98.31 381 LYS A N 1
ATOM 3038 C CA . LYS A 1 381 ? 19.971 -6.885 0.907 1.00 98.31 381 LYS A CA 1
ATOM 3039 C C . LYS A 1 381 ? 18.759 -7.631 1.455 1.00 98.31 381 LYS A C 1
ATOM 3041 O O . LYS A 1 381 ? 18.857 -8.838 1.655 1.00 98.31 381 LYS A O 1
ATOM 3046 N N . VAL A 1 382 ? 17.635 -6.936 1.651 1.00 97.94 382 VAL A N 1
ATOM 3047 C CA . VAL A 1 382 ? 16.374 -7.547 2.101 1.00 97.94 382 VAL A CA 1
ATOM 3048 C C . VAL A 1 382 ? 15.954 -8.647 1.128 1.00 97.94 382 VAL A C 1
ATOM 3050 O O . VAL A 1 382 ? 15.772 -9.782 1.549 1.00 97.94 382 VAL A O 1
ATOM 3053 N N . ILE A 1 383 ? 15.903 -8.364 -0.174 1.00 98.00 383 ILE A N 1
ATOM 3054 C CA . ILE A 1 383 ? 15.531 -9.347 -1.198 1.00 98.00 383 ILE A CA 1
ATOM 3055 C C . ILE A 1 383 ? 16.471 -10.555 -1.194 1.00 98.00 383 ILE A C 1
ATOM 3057 O O . ILE A 1 383 ? 15.997 -11.683 -1.224 1.00 98.00 383 ILE A O 1
ATOM 3061 N N . ARG A 1 384 ? 17.793 -10.368 -1.103 1.00 97.12 384 ARG A N 1
ATOM 3062 C CA . ARG A 1 384 ? 18.732 -11.507 -1.052 1.00 97.12 384 ARG A CA 1
ATOM 3063 C C . ARG A 1 384 ? 18.592 -12.361 0.209 1.00 97.12 384 ARG A C 1
ATOM 3065 O O . ARG A 1 384 ? 18.907 -13.544 0.159 1.00 97.12 384 ARG A O 1
ATOM 3072 N N . ALA A 1 385 ? 18.176 -11.767 1.324 1.00 96.31 385 ALA A N 1
ATOM 3073 C CA . ALA A 1 385 ? 18.042 -12.464 2.600 1.00 96.31 385 ALA A CA 1
ATOM 3074 C C . ALA A 1 385 ? 16.739 -13.271 2.726 1.00 96.31 385 ALA A C 1
ATOM 3076 O O . ALA A 1 385 ? 16.661 -14.148 3.582 1.00 96.31 385 ALA A O 1
ATOM 3077 N N . HIS A 1 386 ? 15.729 -12.984 1.900 1.00 96.06 386 HIS A N 1
ATOM 3078 C CA . HIS A 1 386 ? 14.427 -13.644 1.968 1.00 96.06 386 HIS A CA 1
ATOM 3079 C C . HIS A 1 386 ? 14.267 -14.704 0.880 1.00 96.06 386 HIS A C 1
ATOM 3081 O O . HIS A 1 386 ? 14.579 -14.470 -0.282 1.00 96.06 386 HIS A O 1
ATOM 3087 N N . ASP A 1 387 ? 13.684 -15.842 1.246 1.00 95.25 387 ASP A N 1
ATOM 3088 C CA . ASP A 1 387 ? 13.346 -16.949 0.344 1.00 95.25 387 ASP A CA 1
ATOM 3089 C C . ASP A 1 387 ? 11.828 -17.083 0.103 1.00 95.25 387 ASP A C 1
ATOM 3091 O O . ASP A 1 387 ? 11.381 -18.047 -0.521 1.00 95.25 387 ASP A O 1
ATOM 3095 N N . LYS A 1 388 ? 11.021 -16.149 0.633 1.00 96.06 388 LYS A N 1
ATOM 3096 C CA . LYS A 1 388 ? 9.551 -16.114 0.488 1.00 96.06 388 LYS A CA 1
ATOM 3097 C C . LYS A 1 388 ? 9.022 -14.906 -0.276 1.00 96.06 388 LYS A C 1
ATOM 3099 O O . LYS A 1 388 ? 7.881 -14.960 -0.736 1.00 96.06 388 LYS A O 1
ATOM 3104 N N . ILE A 1 389 ? 9.814 -13.842 -0.438 1.00 97.50 389 ILE A N 1
ATOM 3105 C CA . ILE A 1 389 ? 9.365 -12.649 -1.162 1.00 97.50 389 ILE A CA 1
ATOM 3106 C C . ILE A 1 389 ? 9.153 -13.029 -2.625 1.00 97.50 389 ILE A C 1
ATOM 3108 O O . ILE A 1 389 ? 10.082 -13.446 -3.313 1.00 97.50 389 ILE A O 1
ATOM 3112 N N . THR A 1 390 ? 7.916 -12.876 -3.083 1.00 97.81 390 THR A N 1
ATOM 3113 C CA . THR A 1 390 ? 7.478 -13.140 -4.458 1.00 97.81 390 THR A CA 1
ATOM 3114 C C . THR A 1 390 ? 7.120 -11.852 -5.190 1.00 97.81 390 THR A C 1
ATOM 3116 O O . THR A 1 390 ? 7.216 -11.828 -6.413 1.00 97.81 390 THR A O 1
ATOM 3119 N N . HIS A 1 391 ? 6.760 -10.783 -4.469 1.00 98.25 391 HIS A N 1
ATOM 3120 C CA . HIS A 1 391 ? 6.338 -9.505 -5.040 1.00 98.25 391 HIS A CA 1
ATOM 3121 C C . HIS A 1 391 ? 7.165 -8.353 -4.463 1.00 98.25 391 HIS A C 1
ATOM 3123 O O . HIS A 1 391 ? 7.246 -8.180 -3.245 1.00 98.25 391 HIS A O 1
ATOM 3129 N N . LEU A 1 392 ? 7.746 -7.543 -5.346 1.00 98.50 392 LEU A N 1
ATOM 3130 C CA . LEU A 1 392 ? 8.416 -6.295 -4.994 1.00 98.50 392 LEU A CA 1
ATOM 3131 C C . LEU A 1 392 ? 7.871 -5.155 -5.850 1.00 98.50 392 LEU A C 1
ATOM 3133 O O . LEU A 1 392 ? 7.909 -5.230 -7.079 1.00 98.50 392 LEU A O 1
ATOM 3137 N N . ASN A 1 393 ? 7.444 -4.073 -5.201 1.00 98.38 393 ASN A N 1
ATOM 3138 C CA . ASN A 1 393 ? 7.094 -2.826 -5.871 1.00 98.38 393 ASN A CA 1
ATOM 3139 C C . ASN A 1 393 ? 8.013 -1.688 -5.405 1.00 98.38 393 ASN A C 1
ATOM 3141 O O . ASN A 1 393 ? 7.995 -1.295 -4.241 1.00 98.38 393 ASN A O 1
ATOM 3145 N N . VAL A 1 394 ? 8.826 -1.180 -6.330 1.00 98.12 394 VAL A N 1
ATOM 3146 C CA . VAL A 1 394 ? 9.723 -0.020 -6.194 1.00 98.12 394 VAL A CA 1
ATOM 3147 C C . VAL A 1 394 ? 9.455 0.998 -7.314 1.00 98.12 394 VAL A C 1
ATOM 3149 O O . VAL A 1 394 ? 10.360 1.648 -7.847 1.00 98.12 394 VAL A O 1
ATOM 3152 N N . THR A 1 395 ? 8.188 1.110 -7.711 1.00 97.25 395 THR A N 1
ATOM 3153 C CA . THR A 1 395 ? 7.712 2.087 -8.694 1.00 97.25 395 THR A CA 1
ATOM 3154 C C . THR A 1 395 ? 7.889 3.507 -8.161 1.00 97.25 395 THR A C 1
ATOM 3156 O O . THR A 1 395 ? 7.601 3.775 -6.997 1.00 97.25 395 THR A O 1
ATOM 3159 N N . SER A 1 396 ? 8.348 4.448 -8.992 1.00 96.06 396 SER A N 1
ATOM 3160 C CA . SER A 1 396 ? 8.536 5.854 -8.581 1.00 96.06 396 SER A CA 1
ATOM 3161 C C . SER A 1 396 ? 9.407 6.038 -7.329 1.00 96.06 396 SER A C 1
ATOM 3163 O O . SER A 1 396 ? 9.125 6.878 -6.475 1.00 96.06 396 SER A O 1
ATOM 3165 N N . CYS A 1 397 ? 10.501 5.280 -7.241 1.00 97.81 397 CYS A N 1
ATOM 3166 C CA . CYS A 1 397 ? 11.415 5.272 -6.098 1.00 97.81 397 CYS A CA 1
ATOM 3167 C C . CYS A 1 397 ? 12.681 6.132 -6.264 1.00 97.81 397 CYS A C 1
ATOM 3169 O O . CYS A 1 397 ? 13.585 6.082 -5.425 1.00 97.81 397 CYS A O 1
ATOM 3171 N N . ALA A 1 398 ? 12.742 6.935 -7.332 1.00 96.62 398 ALA A N 1
ATOM 3172 C CA . ALA A 1 398 ? 13.897 7.753 -7.711 1.00 96.62 398 ALA A CA 1
ATOM 3173 C C . ALA A 1 398 ? 15.188 6.937 -7.934 1.00 96.62 398 ALA A C 1
ATOM 3175 O O . ALA A 1 398 ? 16.282 7.407 -7.625 1.00 96.62 398 ALA A O 1
ATOM 3176 N N . LEU A 1 399 ? 15.054 5.722 -8.472 1.00 97.44 399 LEU A N 1
ATOM 3177 C CA . LEU A 1 399 ? 16.180 4.849 -8.813 1.00 97.44 399 LEU A CA 1
ATOM 3178 C C . LEU A 1 399 ? 16.872 5.319 -10.097 1.00 97.44 399 LEU A C 1
ATOM 3180 O O . LEU A 1 399 ? 16.188 5.696 -11.050 1.00 97.44 399 LEU A O 1
ATOM 3184 N N . SER A 1 400 ? 18.203 5.264 -10.130 1.00 96.62 400 SER A N 1
ATOM 3185 C CA . SER A 1 400 ? 19.021 5.448 -11.334 1.00 96.62 400 SER A CA 1
ATOM 3186 C C . SER A 1 400 ? 19.573 4.107 -11.840 1.00 96.62 400 SER A C 1
ATOM 3188 O O . SER A 1 400 ? 19.226 3.040 -11.324 1.00 96.62 400 SER A O 1
ATOM 3190 N N . ASP A 1 401 ? 20.464 4.144 -12.835 1.00 96.56 401 ASP A N 1
ATOM 3191 C CA . ASP A 1 401 ? 21.185 2.963 -13.324 1.00 96.56 401 ASP A CA 1
ATOM 3192 C C . ASP A 1 401 ? 21.939 2.217 -12.215 1.00 96.56 401 ASP A C 1
ATOM 3194 O O . ASP A 1 401 ? 21.961 0.986 -12.209 1.00 96.56 401 ASP A O 1
ATOM 3198 N N . THR A 1 402 ? 22.502 2.945 -11.246 1.00 97.69 402 THR A N 1
ATOM 3199 C CA . THR A 1 402 ? 23.247 2.349 -10.126 1.00 97.69 402 THR A CA 1
ATOM 3200 C C . THR A 1 402 ? 22.322 1.514 -9.241 1.00 97.69 402 THR A C 1
ATOM 3202 O O . THR A 1 402 ? 22.614 0.357 -8.933 1.00 97.69 402 THR A O 1
ATOM 3205 N N . GLY A 1 403 ? 21.167 2.067 -8.854 1.00 97.50 403 GLY A N 1
ATOM 3206 C CA . GLY A 1 403 ? 20.165 1.340 -8.077 1.00 97.50 403 GLY A CA 1
ATOM 3207 C C . GLY A 1 403 ? 19.588 0.155 -8.852 1.00 97.50 403 GLY A C 1
ATOM 3208 O O . GLY A 1 403 ? 19.405 -0.923 -8.283 1.00 97.50 403 GLY A O 1
ATOM 3209 N N . ALA A 1 404 ? 19.365 0.326 -10.159 1.00 96.69 404 ALA A N 1
ATOM 3210 C CA . ALA A 1 404 ? 18.904 -0.731 -11.055 1.00 96.69 404 ALA A CA 1
ATOM 3211 C C . ALA A 1 404 ? 19.885 -1.911 -11.129 1.00 96.69 404 ALA A C 1
ATOM 3213 O O . ALA A 1 404 ? 19.459 -3.059 -11.029 1.00 96.69 404 ALA A O 1
ATOM 3214 N N . GLU A 1 405 ? 21.190 -1.660 -11.246 1.00 97.75 405 GLU A N 1
ATOM 3215 C CA . GLU A 1 405 ? 22.221 -2.707 -11.280 1.00 97.75 405 GLU A CA 1
ATOM 3216 C C . GLU A 1 405 ? 22.292 -3.499 -9.962 1.00 97.75 405 GLU A C 1
ATOM 3218 O O . GLU A 1 405 ? 22.368 -4.738 -9.954 1.00 97.75 405 GLU A O 1
ATOM 3223 N N . VAL A 1 406 ? 22.213 -2.796 -8.830 1.00 98.19 406 VAL A N 1
ATOM 3224 C CA . VAL A 1 406 ? 22.225 -3.415 -7.499 1.00 98.19 406 VAL A CA 1
ATOM 3225 C C . VAL A 1 406 ? 20.990 -4.297 -7.289 1.00 98.19 406 VAL A C 1
ATOM 3227 O O . VAL A 1 406 ? 21.110 -5.427 -6.797 1.00 98.19 406 VAL A O 1
ATOM 3230 N N . LEU A 1 407 ? 19.813 -3.823 -7.707 1.00 97.88 407 LEU A N 1
ATOM 3231 C CA . LEU A 1 407 ? 18.575 -4.599 -7.669 1.00 97.88 407 LEU A CA 1
ATOM 3232 C C . LEU A 1 407 ? 18.606 -5.780 -8.646 1.00 97.88 407 LEU A C 1
ATOM 3234 O O . LEU A 1 407 ? 18.276 -6.889 -8.237 1.00 97.88 407 LEU A O 1
ATOM 3238 N N . ALA A 1 408 ? 19.092 -5.597 -9.877 1.00 96.31 408 ALA A N 1
ATOM 3239 C CA . ALA A 1 408 ? 19.259 -6.671 -10.862 1.00 96.31 408 ALA A CA 1
ATOM 3240 C C . ALA A 1 408 ? 20.093 -7.830 -10.304 1.00 96.31 408 ALA A C 1
ATOM 3242 O O . ALA A 1 408 ? 19.758 -9.006 -10.465 1.00 96.31 408 ALA A O 1
ATOM 3243 N N . THR A 1 409 ? 21.168 -7.497 -9.589 1.00 96.94 409 THR A N 1
ATOM 3244 C CA . THR A 1 409 ? 22.000 -8.492 -8.914 1.00 96.94 409 THR A CA 1
ATOM 3245 C C . THR A 1 409 ? 21.226 -9.211 -7.810 1.00 96.94 409 THR A C 1
ATOM 3247 O O . THR A 1 409 ? 21.370 -10.423 -7.664 1.00 96.94 409 THR A O 1
ATOM 3250 N N . ALA A 1 410 ? 20.387 -8.520 -7.035 1.00 97.12 410 ALA A N 1
ATOM 3251 C CA . ALA A 1 410 ? 19.537 -9.173 -6.038 1.00 97.12 410 ALA A CA 1
ATOM 3252 C C . ALA A 1 410 ? 18.477 -10.087 -6.673 1.00 97.12 410 ALA A C 1
ATOM 3254 O O . ALA A 1 410 ? 18.293 -11.205 -6.195 1.00 97.12 410 ALA A O 1
ATOM 3255 N N . PHE A 1 411 ? 17.843 -9.649 -7.763 1.00 95.00 411 PHE A N 1
ATOM 3256 C CA . PHE A 1 411 ? 16.839 -10.414 -8.510 1.00 95.00 411 PHE A CA 1
ATOM 3257 C C . PHE A 1 411 ? 17.401 -11.727 -9.051 1.00 95.00 411 PHE A C 1
ATOM 3259 O O . PHE A 1 411 ? 16.735 -12.751 -8.984 1.00 95.00 411 PHE A O 1
ATOM 3266 N N . TYR A 1 412 ? 18.643 -11.710 -9.537 1.00 94.56 412 TYR A N 1
ATOM 3267 C CA . TYR A 1 412 ? 19.329 -12.907 -10.022 1.00 94.56 412 TYR A CA 1
ATOM 3268 C C . TYR A 1 412 ? 19.601 -13.942 -8.919 1.00 94.56 412 TYR A C 1
ATOM 3270 O O . TYR A 1 412 ? 19.491 -15.144 -9.152 1.00 94.56 412 TYR A O 1
ATOM 3278 N N . HIS A 1 413 ? 19.977 -13.493 -7.717 1.00 95.31 413 HIS A N 1
ATOM 3279 C CA . HIS A 1 413 ? 20.312 -14.404 -6.618 1.00 95.31 413 HIS A CA 1
ATOM 3280 C C . HIS A 1 413 ? 19.075 -14.925 -5.881 1.00 95.31 413 HIS A C 1
ATOM 3282 O O . HIS A 1 413 ? 19.103 -16.040 -5.359 1.00 95.31 413 HIS A O 1
ATOM 3288 N N . ASN A 1 414 ? 18.003 -14.136 -5.823 1.00 96.44 414 ASN A N 1
ATOM 3289 C CA . ASN A 1 414 ? 16.774 -14.533 -5.156 1.00 96.44 414 ASN A CA 1
ATOM 3290 C C . ASN A 1 414 ? 16.048 -15.639 -5.952 1.00 96.44 414 ASN A C 1
ATOM 3292 O O . ASN A 1 414 ? 15.898 -15.541 -7.165 1.00 96.44 414 ASN A O 1
ATOM 3296 N N . GLN A 1 415 ? 15.605 -16.693 -5.257 1.00 95.44 415 GLN A N 1
ATOM 3297 C CA . GLN A 1 415 ? 14.971 -17.876 -5.862 1.00 95.44 415 GLN A CA 1
ATOM 3298 C C . GLN A 1 415 ? 13.448 -17.948 -5.637 1.00 95.44 415 GLN A C 1
ATOM 3300 O O . GLN A 1 415 ? 12.828 -18.973 -5.911 1.00 95.44 415 GLN A O 1
ATOM 3305 N N . SER A 1 416 ? 12.837 -16.890 -5.108 1.00 97.06 416 SER A N 1
ATOM 3306 C CA . SER A 1 416 ? 11.402 -16.815 -4.815 1.00 97.06 416 SER A CA 1
ATOM 3307 C C . SER A 1 416 ? 10.692 -15.665 -5.524 1.00 97.06 416 SER A C 1
ATOM 3309 O O . SER A 1 416 ? 9.474 -15.711 -5.663 1.00 97.06 416 SER A O 1
ATOM 3311 N N . LEU A 1 417 ? 11.423 -14.640 -5.963 1.00 97.75 417 LEU A N 1
ATOM 3312 C CA . LEU A 1 417 ? 10.882 -13.417 -6.537 1.00 97.75 417 LEU A CA 1
ATOM 3313 C C . LEU A 1 417 ? 10.280 -13.707 -7.912 1.00 97.75 417 LEU A C 1
ATOM 3315 O O . LEU A 1 417 ? 10.947 -14.277 -8.778 1.00 97.75 417 LEU A O 1
ATOM 3319 N N . LYS A 1 418 ? 9.020 -13.304 -8.087 1.00 97.31 418 LYS A N 1
ATOM 3320 C CA . LYS A 1 418 ? 8.205 -13.566 -9.278 1.00 97.31 418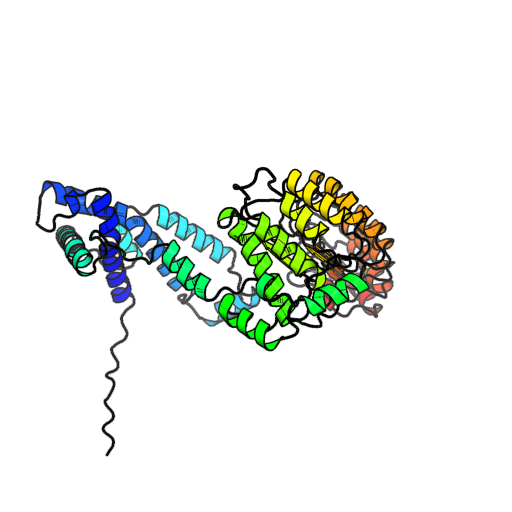 LYS A CA 1
ATOM 3321 C C . LYS A 1 418 ? 7.781 -12.291 -9.986 1.00 97.31 418 LYS A C 1
ATOM 3323 O O . LYS A 1 418 ? 7.840 -12.235 -11.207 1.00 97.31 418 LYS A O 1
ATOM 3328 N N . VAL A 1 419 ? 7.355 -11.288 -9.223 1.00 97.25 419 VAL A N 1
ATOM 3329 C CA . VAL A 1 419 ? 6.759 -10.054 -9.737 1.00 97.25 419 VAL A CA 1
ATOM 3330 C C . VAL A 1 419 ? 7.598 -8.863 -9.302 1.00 97.25 419 VAL A C 1
ATOM 3332 O O . VAL A 1 419 ? 7.835 -8.662 -8.106 1.00 97.25 419 VAL A O 1
ATOM 3335 N N . ILE A 1 420 ? 8.029 -8.065 -10.276 1.00 97.31 420 ILE A N 1
ATOM 3336 C CA . ILE A 1 420 ? 8.849 -6.873 -10.061 1.00 97.31 420 ILE A CA 1
ATOM 3337 C C . ILE A 1 420 ? 8.167 -5.675 -10.711 1.00 97.31 420 ILE A C 1
ATOM 3339 O O . ILE A 1 420 ? 8.002 -5.621 -11.926 1.00 97.31 420 ILE A O 1
ATOM 3343 N N . ARG A 1 421 ? 7.824 -4.670 -9.907 1.00 96.69 421 ARG A N 1
ATOM 3344 C CA . ARG A 1 421 ? 7.380 -3.362 -10.400 1.00 96.69 421 ARG A CA 1
ATOM 3345 C C . ARG A 1 421 ? 8.486 -2.345 -10.153 1.00 96.69 421 ARG A C 1
ATOM 3347 O O . ARG A 1 421 ? 8.809 -2.055 -9.003 1.00 96.69 421 ARG A O 1
ATOM 3354 N N . ILE A 1 422 ? 9.111 -1.862 -11.225 1.00 95.31 422 ILE A N 1
ATOM 3355 C CA . ILE A 1 422 ? 10.233 -0.907 -11.186 1.00 95.31 422 ILE A CA 1
ATOM 3356 C C . ILE A 1 422 ? 9.984 0.289 -12.122 1.00 95.31 422 ILE A C 1
ATOM 3358 O O . ILE A 1 422 ? 10.902 1.013 -12.519 1.00 95.31 422 ILE A O 1
ATOM 3362 N N . SER A 1 423 ? 8.722 0.525 -12.473 1.00 92.69 423 SER A N 1
ATOM 3363 C CA . SER A 1 423 ? 8.314 1.574 -13.399 1.00 92.69 423 SER A CA 1
ATOM 3364 C C . SER A 1 423 ? 8.500 2.981 -12.815 1.00 92.69 423 SER A C 1
ATOM 3366 O O . SER A 1 423 ? 8.694 3.179 -11.611 1.00 92.69 423 SER A O 1
ATOM 3368 N N . ARG A 1 424 ? 8.466 3.997 -13.685 1.00 91.75 424 ARG A N 1
ATOM 3369 C CA . ARG A 1 424 ? 8.530 5.426 -13.328 1.00 91.75 424 ARG A CA 1
ATOM 3370 C C . ARG A 1 424 ? 9.771 5.808 -12.510 1.00 91.75 424 ARG A C 1
ATOM 3372 O O . ARG A 1 424 ? 9.679 6.632 -11.599 1.00 91.75 424 ARG A O 1
ATOM 3379 N N . ASN A 1 425 ? 10.916 5.204 -12.813 1.00 94.62 425 ASN A N 1
ATOM 3380 C CA . ASN A 1 425 ? 12.217 5.558 -12.250 1.00 94.62 425 ASN A CA 1
ATOM 3381 C C . ASN A 1 425 ? 13.094 6.262 -13.304 1.00 94.62 425 ASN A C 1
ATOM 3383 O O . ASN A 1 425 ? 12.684 6.460 -14.445 1.00 94.62 425 ASN A O 1
ATOM 3387 N N . ARG A 1 426 ? 14.308 6.667 -12.919 1.00 93.19 426 ARG A N 1
ATOM 3388 C CA . ARG A 1 426 ? 15.285 7.344 -13.789 1.00 93.19 426 ARG A CA 1
ATOM 3389 C C . ARG A 1 426 ? 16.294 6.354 -14.374 1.00 93.19 426 ARG A C 1
ATOM 3391 O O . ARG A 1 426 ? 17.497 6.610 -14.404 1.00 93.19 426 ARG A O 1
ATOM 3398 N N . ILE A 1 427 ? 15.808 5.172 -14.754 1.00 93.12 427 ILE A N 1
ATOM 3399 C CA . ILE A 1 427 ? 16.641 4.083 -15.273 1.00 93.12 427 ILE A CA 1
ATOM 3400 C C . ILE A 1 427 ? 16.864 4.323 -16.764 1.00 93.12 427 ILE A C 1
ATOM 3402 O O . ILE A 1 427 ? 15.916 4.353 -17.549 1.00 93.12 427 ILE A O 1
ATOM 3406 N N . SER A 1 428 ? 18.122 4.498 -17.153 1.00 91.75 428 SER A N 1
ATOM 3407 C CA . SER A 1 428 ? 18.526 4.695 -18.538 1.00 91.75 428 SER A CA 1
ATOM 3408 C C . SER A 1 428 ? 18.700 3.354 -19.267 1.00 91.75 428 SER A C 1
ATOM 3410 O O . SER A 1 428 ? 18.476 2.265 -18.731 1.00 91.75 428 SER A O 1
ATOM 3412 N N . THR A 1 429 ? 19.138 3.420 -20.526 1.00 89.06 429 THR A N 1
ATOM 3413 C CA . THR A 1 429 ? 19.517 2.254 -21.336 1.00 89.06 429 THR A CA 1
ATOM 3414 C C . THR A 1 429 ? 20.562 1.373 -20.630 1.00 89.06 429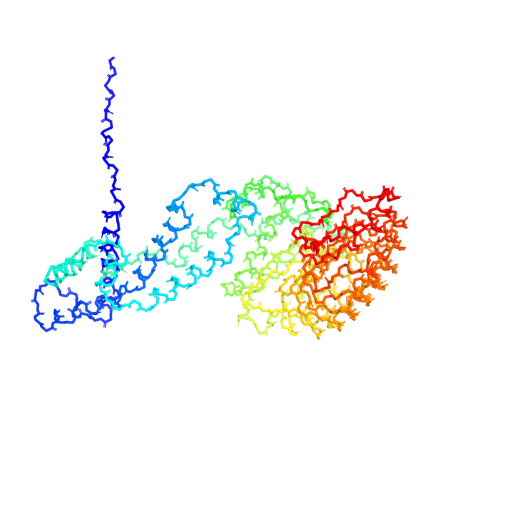 THR A C 1
ATOM 3416 O O . THR A 1 429 ? 20.550 0.157 -20.814 1.00 89.06 429 THR A O 1
ATOM 3419 N N . ASN A 1 430 ? 21.445 1.939 -19.796 1.00 91.44 430 ASN A N 1
ATOM 3420 C CA . ASN A 1 430 ? 22.460 1.158 -19.080 1.00 91.44 430 ASN A CA 1
ATOM 3421 C C . ASN A 1 430 ? 21.860 0.319 -17.947 1.00 91.44 430 ASN A C 1
ATOM 3423 O O . ASN A 1 430 ? 22.125 -0.880 -17.884 1.00 91.44 430 ASN A O 1
ATOM 3427 N N . GLY A 1 431 ? 21.010 0.897 -17.095 1.00 92.81 431 GLY A N 1
ATOM 3428 C CA . GLY A 1 431 ? 20.346 0.139 -16.036 1.00 92.81 431 GLY A CA 1
ATOM 3429 C C . GLY A 1 431 ? 19.391 -0.918 -16.592 1.00 92.81 431 GLY A C 1
ATOM 3430 O O . GLY A 1 431 ? 19.347 -2.038 -16.082 1.00 92.81 431 GLY A O 1
ATOM 3431 N N . MET A 1 432 ? 18.703 -0.616 -17.701 1.00 90.56 432 MET A N 1
ATOM 3432 C CA . MET A 1 432 ? 17.875 -1.596 -18.410 1.00 90.56 432 MET A CA 1
ATOM 3433 C C . MET A 1 432 ? 18.674 -2.809 -18.890 1.00 90.56 432 MET A C 1
ATOM 3435 O O . MET A 1 432 ? 18.253 -3.939 -18.646 1.00 90.56 432 MET A O 1
ATOM 3439 N N . LYS A 1 433 ? 19.849 -2.610 -19.506 1.00 91.94 433 LYS A N 1
ATOM 3440 C CA . LYS A 1 433 ? 20.735 -3.729 -19.875 1.00 91.94 433 LYS A CA 1
ATOM 3441 C C . LYS A 1 433 ? 21.075 -4.600 -18.682 1.00 91.94 433 LYS A C 1
ATOM 3443 O O . LYS A 1 433 ? 20.959 -5.816 -18.781 1.00 91.94 433 LYS A O 1
ATOM 3448 N N . SER A 1 434 ? 21.499 -3.986 -17.577 1.00 94.31 434 SER A N 1
ATOM 3449 C CA . SER A 1 434 ? 21.898 -4.719 -16.376 1.00 94.31 434 SER A CA 1
ATOM 3450 C C . SER A 1 434 ? 20.760 -5.591 -15.860 1.00 94.31 434 SER A C 1
ATOM 3452 O O . SER A 1 434 ? 20.985 -6.754 -15.522 1.00 94.31 434 SER A O 1
ATOM 3454 N N . ILE A 1 435 ? 19.529 -5.070 -15.859 1.00 93.94 435 ILE A N 1
ATOM 3455 C CA . ILE A 1 435 ? 18.370 -5.856 -15.449 1.00 93.94 435 ILE A CA 1
ATOM 3456 C C . ILE A 1 435 ? 18.080 -6.972 -16.460 1.00 93.94 435 ILE A C 1
ATOM 3458 O O . ILE A 1 435 ? 18.076 -8.133 -16.063 1.00 93.94 435 ILE A O 1
ATOM 3462 N N . PHE A 1 436 ? 17.907 -6.680 -17.753 1.00 92.19 436 PHE A N 1
ATOM 3463 C CA . PHE A 1 436 ? 17.571 -7.708 -18.753 1.00 92.19 436 PHE A CA 1
ATOM 3464 C C . PHE A 1 436 ? 18.614 -8.818 -18.843 1.00 92.19 436 PHE A C 1
ATOM 3466 O O . PHE A 1 436 ? 18.256 -9.995 -18.882 1.00 92.19 436 PHE A O 1
ATOM 3473 N N . HIS A 1 437 ? 19.894 -8.456 -18.770 1.00 93.94 437 HIS A N 1
ATOM 3474 C CA . HIS A 1 437 ? 20.986 -9.414 -18.733 1.00 93.94 437 HIS A CA 1
ATOM 3475 C C . HIS A 1 437 ? 20.840 -10.403 -17.571 1.00 93.94 437 HIS A C 1
ATOM 3477 O O . HIS A 1 437 ? 21.011 -11.606 -17.746 1.00 93.94 437 HIS A O 1
ATOM 3483 N N . LYS A 1 438 ? 20.514 -9.912 -16.369 1.00 94.50 438 LYS A N 1
ATOM 3484 C CA . LYS A 1 438 ? 20.338 -10.750 -15.175 1.00 94.50 438 LYS A CA 1
ATOM 3485 C C . LYS A 1 438 ? 19.038 -11.550 -15.204 1.00 94.50 438 LYS A C 1
ATOM 3487 O O . LYS A 1 438 ? 19.033 -12.701 -14.772 1.00 94.50 438 LYS A O 1
ATOM 3492 N N . LEU A 1 439 ? 17.966 -10.972 -15.739 1.00 92.69 439 LEU A N 1
ATOM 3493 C CA . LEU A 1 439 ? 16.673 -11.640 -15.876 1.00 92.69 439 LEU A CA 1
ATOM 3494 C C . LEU A 1 439 ? 16.699 -12.794 -16.871 1.00 92.69 439 LEU A C 1
ATOM 3496 O O . LEU A 1 439 ? 16.003 -13.778 -16.639 1.00 92.69 439 LEU A O 1
ATOM 3500 N N . ALA A 1 440 ? 17.532 -12.719 -17.915 1.00 92.62 440 ALA A N 1
ATOM 3501 C CA . ALA A 1 440 ? 17.700 -13.804 -18.882 1.00 92.62 440 ALA A CA 1
ATOM 3502 C C . ALA A 1 440 ? 18.058 -15.137 -18.207 1.00 92.62 440 ALA A C 1
ATOM 3504 O O . ALA A 1 440 ? 17.664 -16.195 -18.684 1.00 92.62 440 ALA A O 1
ATOM 3505 N N . TYR A 1 441 ? 18.756 -15.082 -17.071 1.00 93.06 441 TYR A N 1
ATOM 3506 C CA . TYR A 1 441 ? 19.194 -16.255 -16.315 1.00 93.06 441 TYR A CA 1
ATOM 3507 C C . TYR A 1 441 ? 18.384 -16.509 -15.038 1.00 93.06 441 TYR A C 1
ATOM 3509 O O . TYR A 1 441 ? 18.666 -17.473 -14.322 1.00 93.06 441 TYR A O 1
ATOM 3517 N N . SER A 1 442 ? 17.395 -15.665 -14.727 1.00 92.00 442 SER A N 1
ATOM 3518 C CA . SER A 1 442 ? 16.480 -15.933 -13.618 1.00 92.00 442 SER A CA 1
ATOM 3519 C C . SER A 1 442 ? 15.526 -17.067 -13.989 1.00 92.00 442 SER A C 1
ATOM 3521 O O . SER A 1 442 ? 15.087 -17.182 -15.131 1.00 92.00 442 SER A O 1
ATOM 3523 N N . ARG A 1 443 ? 15.206 -17.914 -13.007 1.00 91.31 443 ARG A N 1
ATOM 3524 C CA . ARG A 1 443 ? 14.291 -19.056 -13.171 1.00 91.31 443 ARG A CA 1
ATOM 3525 C C . ARG A 1 443 ? 12.918 -18.826 -12.547 1.00 91.31 443 ARG A C 1
ATOM 3527 O O . ARG A 1 443 ? 12.062 -19.700 -12.639 1.00 91.31 443 ARG A O 1
ATOM 3534 N N . THR A 1 444 ? 12.732 -17.710 -11.848 1.00 95.81 444 THR A N 1
ATOM 3535 C CA . THR A 1 444 ? 11.560 -17.491 -10.989 1.00 95.81 444 THR A CA 1
ATOM 3536 C C . THR A 1 444 ? 10.758 -16.270 -11.386 1.00 95.81 444 THR A C 1
ATOM 3538 O O . THR A 1 444 ? 9.588 -16.199 -11.037 1.00 95.81 444 THR A O 1
ATOM 3541 N N . ILE A 1 445 ? 11.362 -15.317 -12.097 1.00 96.12 445 ILE A N 1
ATOM 3542 C CA . ILE A 1 445 ? 10.714 -14.051 -12.435 1.00 96.12 445 ILE A CA 1
ATOM 3543 C C . ILE A 1 445 ? 9.731 -14.289 -13.578 1.00 96.12 445 ILE A C 1
ATOM 3545 O O . ILE A 1 445 ? 10.108 -14.786 -14.640 1.00 96.12 445 ILE A O 1
ATOM 3549 N N . GLU A 1 446 ? 8.470 -13.958 -13.318 1.00 96.12 446 GLU A N 1
ATOM 3550 C CA . GLU A 1 446 ? 7.314 -14.201 -14.180 1.00 96.12 446 GLU A CA 1
ATOM 3551 C C . GLU A 1 446 ? 6.730 -12.895 -14.737 1.00 96.12 446 GLU A C 1
ATOM 3553 O O . GLU A 1 446 ? 6.221 -12.895 -15.853 1.00 96.12 446 GLU A O 1
ATOM 3558 N N . ASP A 1 447 ? 6.796 -11.790 -13.996 1.00 95.44 447 ASP A N 1
ATOM 3559 C CA . ASP A 1 447 ? 6.225 -10.495 -14.390 1.00 95.44 447 ASP A CA 1
ATOM 3560 C C . ASP A 1 447 ? 7.208 -9.370 -14.059 1.00 95.44 447 ASP A C 1
ATOM 3562 O O . ASP A 1 447 ? 7.691 -9.264 -12.922 1.00 95.44 447 ASP A O 1
ATOM 3566 N N . ILE A 1 448 ? 7.500 -8.527 -15.051 1.00 93.44 448 ILE A N 1
ATOM 3567 C CA . ILE A 1 448 ? 8.231 -7.288 -14.828 1.00 93.44 448 ILE A CA 1
ATOM 3568 C C . ILE A 1 448 ? 7.617 -6.079 -15.535 1.00 93.44 448 ILE A C 1
ATOM 3570 O O . ILE A 1 448 ? 7.385 -6.074 -16.745 1.00 93.44 448 ILE A O 1
ATOM 3574 N N . ASP A 1 449 ? 7.447 -5.006 -14.762 1.00 88.62 449 ASP A N 1
ATOM 3575 C CA . ASP A 1 449 ? 6.964 -3.712 -15.238 1.00 88.62 449 ASP A CA 1
ATOM 3576 C C . ASP A 1 449 ? 8.082 -2.662 -15.275 1.00 88.62 449 ASP A C 1
ATOM 3578 O O . ASP A 1 449 ? 8.620 -2.264 -14.233 1.00 88.62 449 ASP A O 1
ATOM 3582 N N . PHE A 1 450 ? 8.385 -2.194 -16.490 1.00 82.31 450 PHE A N 1
ATOM 3583 C CA . PHE A 1 450 ? 9.388 -1.178 -16.809 1.00 82.31 450 PHE A CA 1
ATOM 3584 C C . PHE A 1 450 ? 8.814 0.149 -17.305 1.00 82.31 450 PHE A C 1
ATOM 3586 O O . PHE A 1 450 ? 9.588 1.019 -17.721 1.00 82.31 450 PHE A O 1
ATOM 3593 N N . MET A 1 451 ? 7.497 0.339 -17.248 1.00 82.25 451 MET A N 1
ATOM 3594 C CA . MET A 1 451 ? 6.813 1.521 -17.770 1.00 82.25 451 MET A CA 1
ATOM 3595 C C . MET A 1 451 ? 7.503 2.847 -17.381 1.00 82.25 451 MET A C 1
ATOM 3597 O O . MET A 1 451 ? 7.938 3.030 -16.244 1.00 82.25 451 MET A O 1
ATOM 3601 N N . CYS A 1 452 ? 7.532 3.822 -18.298 1.00 77.81 452 CYS A N 1
ATOM 3602 C CA . CYS A 1 452 ? 7.979 5.202 -18.033 1.00 77.81 452 CYS A CA 1
ATOM 3603 C C . CYS A 1 452 ? 9.372 5.346 -17.366 1.00 77.81 452 CYS A C 1
ATOM 3605 O O . CYS A 1 452 ? 9.530 6.183 -16.475 1.00 77.81 452 CYS A O 1
ATOM 3607 N N . ASN A 1 453 ? 10.367 4.550 -17.760 1.00 83.94 453 ASN A N 1
ATOM 3608 C CA . ASN A 1 453 ? 11.773 4.800 -17.413 1.00 83.94 453 ASN A CA 1
ATOM 3609 C C . ASN A 1 453 ? 12.466 5.693 -18.466 1.00 83.94 453 ASN A C 1
ATOM 3611 O O . ASN A 1 453 ? 12.000 5.795 -19.601 1.00 83.94 453 ASN A O 1
ATOM 3615 N N . ASP A 1 454 ? 13.571 6.346 -18.090 1.00 80.12 454 ASP A N 1
ATOM 3616 C CA . ASP A 1 454 ? 14.251 7.362 -18.917 1.00 80.12 454 ASP A CA 1
ATOM 3617 C C . ASP A 1 454 ? 14.981 6.798 -20.150 1.00 80.12 454 ASP A C 1
ATOM 3619 O O . ASP A 1 454 ? 15.270 7.531 -21.100 1.00 80.12 454 ASP A O 1
ATOM 3623 N N . GLY A 1 455 ? 15.329 5.512 -20.141 1.00 70.62 455 GLY A N 1
ATOM 3624 C CA . GLY A 1 455 ? 16.102 4.912 -21.221 1.00 70.62 455 GLY A CA 1
ATOM 3625 C C . GLY A 1 455 ? 15.298 4.583 -22.482 1.00 70.62 455 GLY A C 1
ATOM 3626 O O . GLY A 1 455 ? 14.073 4.476 -22.484 1.00 70.62 455 GLY A O 1
ATOM 3627 N N . ASP A 1 456 ? 16.039 4.370 -23.566 1.00 72.25 456 ASP A N 1
ATOM 3628 C CA . ASP A 1 456 ? 15.536 3.843 -24.837 1.00 72.25 456 ASP A CA 1
ATOM 3629 C C . ASP A 1 456 ? 15.978 2.382 -25.004 1.00 72.25 456 ASP A C 1
ATOM 3631 O O . ASP A 1 456 ? 17.095 2.014 -24.610 1.00 72.25 456 ASP A O 1
ATOM 3635 N N . THR A 1 457 ? 15.144 1.556 -25.635 1.00 67.81 457 THR A N 1
ATOM 3636 C CA . THR A 1 457 ? 15.506 0.218 -26.110 1.00 67.81 457 THR A CA 1
ATOM 3637 C C . THR A 1 457 ? 16.368 0.297 -27.384 1.00 67.81 457 THR A C 1
ATOM 3639 O O . THR A 1 457 ? 16.035 -0.254 -28.439 1.00 67.81 457 THR A O 1
ATOM 3642 N N . GLY A 1 458 ? 17.494 1.013 -27.298 1.00 72.69 458 GLY A N 1
ATOM 3643 C CA . GLY A 1 458 ? 18.521 1.093 -28.341 1.00 72.69 458 GLY A CA 1
ATOM 3644 C C . GLY A 1 458 ? 19.147 -0.270 -28.664 1.00 72.69 458 GLY A C 1
ATOM 3645 O O . GLY A 1 458 ? 18.919 -1.248 -27.952 1.00 72.69 458 GLY A O 1
ATOM 3646 N N . SER A 1 459 ? 19.998 -0.333 -29.696 1.00 73.94 459 SER A N 1
ATOM 3647 C CA . SER A 1 459 ? 20.590 -1.586 -30.221 1.00 73.94 459 SER A CA 1
ATOM 3648 C C . SER A 1 459 ? 21.135 -2.523 -29.140 1.00 73.94 459 SER A C 1
ATOM 3650 O O . SER A 1 459 ? 20.937 -3.731 -29.164 1.00 73.94 459 SER A O 1
ATOM 3652 N N . SER A 1 460 ? 21.789 -1.947 -28.143 1.00 80.75 460 SER A N 1
ATOM 3653 C CA . SER A 1 460 ? 22.446 -2.693 -27.081 1.00 80.75 460 SER A CA 1
ATOM 3654 C C . SER A 1 460 ? 21.500 -3.188 -25.974 1.00 80.75 460 SER A C 1
ATOM 3656 O O . SER A 1 460 ? 21.807 -4.192 -25.343 1.00 80.75 460 SER A O 1
ATOM 3658 N N . VAL A 1 461 ? 20.344 -2.547 -25.759 1.00 84.81 461 VAL A N 1
ATOM 3659 C CA . VAL A 1 461 ? 19.243 -3.114 -24.951 1.00 84.81 461 VAL A CA 1
ATOM 3660 C C . VAL A 1 461 ? 18.500 -4.178 -25.754 1.00 84.81 461 VAL A C 1
ATOM 3662 O O . VAL A 1 461 ? 18.166 -5.218 -25.198 1.00 84.81 461 VAL A O 1
ATOM 3665 N N . ALA A 1 462 ? 18.308 -3.970 -27.061 1.00 83.00 462 ALA A N 1
ATOM 3666 C CA . ALA A 1 462 ? 17.677 -4.951 -27.940 1.00 83.00 462 ALA A CA 1
ATOM 3667 C C . ALA A 1 462 ? 18.436 -6.291 -27.949 1.00 83.00 462 ALA A C 1
ATOM 3669 O O . ALA A 1 462 ? 17.805 -7.346 -27.921 1.00 83.00 462 ALA A O 1
ATOM 3670 N N . THR A 1 463 ? 19.774 -6.277 -27.901 1.00 86.44 463 THR A N 1
ATOM 3671 C CA . THR A 1 463 ? 20.583 -7.499 -27.740 1.00 86.44 463 THR A CA 1
ATOM 3672 C C . THR A 1 463 ? 20.298 -8.223 -26.421 1.00 86.44 463 THR A C 1
ATOM 3674 O O . THR A 1 463 ? 20.119 -9.439 -26.420 1.00 86.44 463 THR A O 1
ATOM 3677 N N . GLU A 1 464 ? 20.225 -7.502 -25.297 1.00 90.38 464 GLU A N 1
ATOM 3678 C CA . GLU A 1 464 ? 19.909 -8.113 -23.996 1.00 90.38 464 GLU A CA 1
ATOM 3679 C C . GLU A 1 464 ? 18.461 -8.610 -23.926 1.00 90.38 464 GLU A C 1
ATOM 3681 O O . GLU A 1 464 ? 18.208 -9.648 -23.325 1.00 90.38 464 GLU A O 1
ATOM 3686 N N . LEU A 1 465 ? 17.520 -7.927 -24.581 1.00 88.19 465 LEU A N 1
ATOM 3687 C CA . LEU A 1 465 ? 16.130 -8.376 -24.687 1.00 88.19 465 LEU A CA 1
ATOM 3688 C C . LEU A 1 465 ? 15.967 -9.602 -25.571 1.00 88.19 465 LEU A C 1
ATOM 3690 O O . LEU A 1 465 ? 15.227 -10.514 -25.222 1.00 88.19 465 LEU A O 1
ATOM 3694 N N . THR A 1 466 ? 16.693 -9.654 -26.685 1.00 88.69 466 THR A N 1
ATOM 3695 C CA . THR A 1 466 ? 16.739 -10.846 -27.538 1.00 88.69 466 THR A CA 1
ATOM 3696 C C . THR A 1 466 ? 17.221 -12.036 -26.715 1.00 88.69 466 THR A C 1
ATOM 3698 O O . THR A 1 466 ? 16.549 -13.060 -26.667 1.00 88.69 466 THR A O 1
ATOM 3701 N N . ARG A 1 467 ? 18.304 -11.857 -25.947 1.00 91.00 467 ARG A N 1
ATOM 3702 C CA . ARG A 1 467 ? 18.804 -12.881 -25.024 1.00 91.00 467 ARG A CA 1
ATOM 3703 C C . ARG A 1 467 ? 17.798 -13.240 -23.931 1.00 91.00 467 ARG A C 1
ATOM 3705 O O . ARG A 1 467 ? 17.641 -14.415 -23.621 1.00 91.00 467 ARG A O 1
ATOM 3712 N N . LEU A 1 468 ? 17.127 -12.253 -23.337 1.00 91.88 468 LEU A N 1
ATOM 3713 C CA . LEU A 1 468 ? 16.074 -12.483 -22.348 1.00 91.88 468 LEU A CA 1
ATOM 3714 C C . LEU A 1 468 ? 14.988 -13.394 -22.922 1.00 91.88 468 LEU A C 1
ATOM 3716 O O . LEU A 1 468 ? 14.597 -14.349 -22.262 1.00 91.88 468 LEU A O 1
ATOM 3720 N N . PHE A 1 469 ? 14.544 -13.140 -24.151 1.00 90.94 469 PHE A N 1
ATOM 3721 C CA . PHE A 1 469 ? 13.512 -13.943 -24.798 1.00 90.94 469 PHE A CA 1
ATOM 3722 C C . PHE A 1 469 ? 14.006 -15.323 -25.239 1.00 90.94 469 PHE A C 1
ATOM 3724 O O . PHE A 1 469 ? 13.269 -16.292 -25.087 1.00 90.94 469 PHE A O 1
ATOM 3731 N N . GLU A 1 470 ? 15.249 -15.454 -25.693 1.00 91.44 470 GLU A N 1
ATOM 3732 C CA . GLU A 1 470 ? 15.823 -16.755 -26.063 1.00 91.44 470 GLU A CA 1
ATOM 3733 C C . GLU A 1 470 ? 16.070 -17.670 -24.855 1.00 91.44 470 GLU A C 1
ATOM 3735 O O . GLU A 1 470 ? 15.892 -18.883 -24.953 1.00 91.44 470 GLU A O 1
ATOM 3740 N N . VAL A 1 471 ? 16.512 -17.107 -23.725 1.00 92.56 471 VAL A N 1
ATOM 3741 C CA . VAL A 1 471 ? 17.005 -17.888 -22.577 1.00 92.56 471 VAL A CA 1
ATOM 3742 C C . VAL A 1 471 ? 15.965 -18.023 -21.465 1.00 92.56 471 VAL A C 1
ATOM 3744 O O . VAL A 1 471 ? 15.932 -19.052 -20.785 1.00 92.56 471 VAL A O 1
ATOM 3747 N N . SER A 1 472 ? 15.116 -17.012 -21.249 1.00 91.75 472 SER A N 1
ATOM 3748 C CA . SER A 1 472 ? 14.152 -17.054 -20.150 1.00 91.75 472 SER A CA 1
ATOM 3749 C C . SER A 1 472 ? 13.118 -18.154 -20.363 1.00 91.75 472 SER A C 1
ATOM 3751 O O . SER A 1 472 ? 12.535 -18.303 -21.434 1.00 91.75 472 SER A O 1
ATOM 3753 N N . THR A 1 473 ? 12.871 -18.907 -19.295 1.00 90.81 473 THR A N 1
ATOM 3754 C CA . THR A 1 473 ? 11.874 -19.986 -19.255 1.00 90.81 473 THR A CA 1
ATOM 3755 C C . THR A 1 473 ? 10.732 -19.697 -18.285 1.00 90.81 473 THR A C 1
ATOM 3757 O O . THR A 1 473 ? 9.758 -20.447 -18.250 1.00 90.81 473 THR A O 1
ATOM 3760 N N . SER A 1 474 ? 10.838 -18.623 -17.497 1.00 93.94 474 SER A N 1
ATOM 3761 C CA . SER A 1 474 ? 9.865 -18.261 -16.463 1.00 93.94 474 SER A CA 1
ATOM 3762 C C . SER A 1 474 ? 9.087 -16.990 -16.778 1.00 93.94 474 SER A C 1
ATOM 3764 O O . SER A 1 474 ? 7.971 -16.850 -16.285 1.00 93.94 474 SER A O 1
ATOM 3766 N N . LEU A 1 475 ? 9.650 -16.073 -17.575 1.00 94.62 475 LEU A N 1
ATOM 3767 C CA . LEU A 1 475 ? 9.048 -14.767 -17.831 1.00 94.62 475 LEU A CA 1
ATOM 3768 C C . LEU A 1 475 ? 7.771 -14.921 -18.662 1.00 94.62 475 LEU A C 1
ATOM 3770 O O . LEU A 1 475 ? 7.820 -15.465 -19.764 1.00 94.62 475 LEU A O 1
ATOM 3774 N N . LYS A 1 476 ? 6.653 -14.421 -18.132 1.00 94.19 476 LYS A N 1
ATOM 3775 C CA . LYS A 1 476 ? 5.312 -14.470 -18.731 1.00 94.19 476 LYS A CA 1
ATOM 3776 C C . LYS A 1 476 ? 4.837 -13.098 -19.196 1.00 94.19 476 LYS A C 1
ATOM 3778 O O . LYS A 1 476 ? 4.258 -12.999 -20.271 1.00 94.19 476 LYS A O 1
ATOM 3783 N N . HIS A 1 477 ? 5.114 -12.055 -18.419 1.00 93.56 477 HIS A N 1
ATOM 3784 C CA . HIS A 1 477 ? 4.643 -10.700 -18.690 1.00 93.56 477 HIS A CA 1
ATOM 3785 C C . HIS A 1 477 ? 5.817 -9.724 -18.664 1.00 93.56 477 HIS A C 1
ATOM 3787 O O . HIS A 1 477 ? 6.640 -9.743 -17.744 1.00 93.56 477 HIS A O 1
ATOM 3793 N N . ILE A 1 478 ? 5.894 -8.870 -19.681 1.00 90.44 478 ILE A N 1
ATOM 3794 C CA . ILE A 1 478 ? 6.831 -7.749 -19.707 1.00 90.44 478 ILE A CA 1
ATOM 3795 C C . ILE A 1 478 ? 6.130 -6.492 -20.215 1.00 90.44 478 ILE A C 1
ATOM 3797 O O . ILE A 1 478 ? 5.509 -6.500 -21.280 1.00 90.44 478 ILE A O 1
ATOM 3801 N N . ASN A 1 479 ? 6.230 -5.410 -19.440 1.00 85.62 479 ASN A N 1
ATOM 3802 C CA . ASN A 1 479 ? 5.578 -4.142 -19.752 1.00 85.62 479 ASN A CA 1
ATOM 3803 C C . ASN A 1 479 ? 6.590 -3.038 -20.095 1.00 85.62 479 ASN A C 1
ATOM 3805 O O . ASN A 1 479 ? 7.389 -2.624 -19.251 1.00 85.62 479 ASN A O 1
ATOM 3809 N N . PHE A 1 480 ? 6.508 -2.543 -21.332 1.00 78.75 480 PHE A N 1
ATOM 3810 C CA . PHE A 1 480 ? 7.289 -1.441 -21.899 1.00 78.75 480 PHE A CA 1
ATOM 3811 C C . PHE A 1 480 ? 6.455 -0.186 -22.180 1.00 78.75 480 PHE A C 1
ATOM 3813 O O . PHE A 1 480 ? 6.917 0.702 -22.899 1.00 78.75 480 PHE A O 1
ATOM 3820 N N . TYR A 1 481 ? 5.247 -0.065 -21.638 1.00 76.88 481 TYR A N 1
ATOM 3821 C CA . TYR A 1 481 ? 4.354 1.054 -21.909 1.00 76.88 481 TYR A CA 1
ATOM 3822 C C . TYR A 1 481 ? 5.048 2.411 -21.683 1.00 76.88 481 TYR A C 1
ATOM 3824 O O . TYR A 1 481 ? 5.670 2.662 -20.643 1.00 76.88 481 TYR A O 1
ATOM 3832 N N . LYS A 1 482 ? 4.954 3.308 -22.676 1.00 72.44 482 LYS A N 1
ATOM 3833 C CA . LYS A 1 482 ? 5.640 4.621 -22.701 1.00 72.44 482 LYS A CA 1
ATOM 3834 C C . LYS A 1 482 ? 7.166 4.575 -22.505 1.00 72.44 482 LYS A C 1
ATOM 3836 O O . LYS A 1 482 ? 7.763 5.589 -22.137 1.00 72.44 482 LYS A O 1
ATOM 3841 N N . THR A 1 483 ? 7.821 3.451 -22.773 1.00 73.00 483 THR A N 1
ATOM 3842 C CA . THR A 1 483 ? 9.278 3.430 -22.956 1.00 73.00 483 THR A CA 1
ATOM 3843 C C . THR A 1 483 ? 9.624 3.854 -24.386 1.00 73.00 483 THR A C 1
ATOM 3845 O O . THR A 1 483 ? 8.826 3.708 -25.317 1.00 73.00 483 THR A O 1
ATOM 3848 N N . ARG A 1 484 ? 10.788 4.478 -24.584 1.00 71.44 484 ARG A N 1
ATOM 3849 C CA . ARG A 1 484 ? 11.255 4.786 -25.943 1.00 71.44 484 ARG A CA 1
ATOM 3850 C C . ARG A 1 484 ? 11.749 3.489 -26.571 1.00 71.44 484 ARG A C 1
ATOM 3852 O O . ARG A 1 484 ? 12.531 2.788 -25.931 1.00 71.44 484 ARG A O 1
ATOM 3859 N N . CYS A 1 485 ? 11.287 3.189 -27.786 1.00 68.38 485 CYS A N 1
ATOM 3860 C CA . CYS A 1 485 ? 11.728 2.010 -28.510 1.00 68.38 485 CYS A CA 1
ATOM 3861 C C . CYS A 1 485 ? 12.462 2.384 -29.795 1.00 68.38 485 CYS A C 1
ATOM 3863 O O . CYS A 1 485 ? 11.882 2.941 -30.726 1.00 68.38 485 CYS A O 1
ATOM 3865 N N . SER A 1 486 ? 13.747 2.051 -29.889 1.00 69.62 486 SER A N 1
ATOM 3866 C CA . SER A 1 486 ? 14.487 2.278 -31.131 1.00 69.62 486 SER A CA 1
ATOM 3867 C C . SER A 1 486 ? 13.944 1.418 -32.290 1.00 69.62 486 SER A C 1
ATOM 3869 O O . SER A 1 486 ? 13.421 0.330 -32.050 1.00 69.62 486 SER A O 1
ATOM 3871 N N . PRO A 1 487 ? 14.112 1.827 -33.562 1.00 64.12 487 PRO A N 1
ATOM 3872 C CA . PRO A 1 487 ? 13.753 0.994 -34.720 1.00 64.12 487 PRO A CA 1
ATOM 3873 C C . PRO A 1 487 ? 14.446 -0.382 -34.728 1.00 64.12 487 PRO A C 1
ATOM 3875 O O . PRO A 1 487 ? 13.876 -1.370 -35.184 1.00 64.12 487 PRO A O 1
ATOM 3878 N N . PHE A 1 488 ? 15.653 -0.470 -34.150 1.00 64.12 488 PHE A N 1
ATOM 3879 C CA . PHE A 1 488 ? 16.414 -1.717 -33.986 1.00 64.12 488 PHE A CA 1
ATOM 3880 C C . PHE A 1 488 ? 15.782 -2.700 -32.996 1.00 64.12 488 PHE A C 1
ATOM 3882 O O . PHE A 1 488 ? 16.188 -3.860 -32.948 1.00 64.12 488 PHE A O 1
ATOM 3889 N N . PHE A 1 489 ? 14.802 -2.250 -32.208 1.00 66.81 489 PHE A N 1
ATOM 3890 C CA . PHE A 1 489 ? 14.023 -3.116 -31.337 1.00 66.81 489 PHE A CA 1
ATOM 3891 C C . PHE A 1 489 ? 13.317 -4.208 -32.141 1.00 66.81 489 PHE A C 1
ATOM 3893 O O . PHE A 1 489 ? 13.284 -5.346 -31.709 1.00 66.81 489 PHE A O 1
ATOM 3900 N N . MET A 1 490 ? 12.787 -3.922 -33.334 1.00 67.31 490 MET A N 1
ATOM 3901 C CA . MET A 1 490 ? 11.915 -4.902 -33.988 1.00 67.31 490 MET A CA 1
ATOM 3902 C C . MET A 1 490 ? 12.666 -6.086 -34.613 1.00 67.31 490 MET A C 1
ATOM 3904 O O . MET A 1 490 ? 12.244 -7.220 -34.422 1.00 67.31 490 MET A O 1
ATOM 3908 N N . SER A 1 491 ? 13.775 -5.888 -35.331 1.00 69.62 491 SER A N 1
ATOM 3909 C CA . SER A 1 491 ? 14.369 -6.989 -36.113 1.00 69.62 491 SER A CA 1
ATOM 3910 C C . SER A 1 491 ? 14.949 -8.113 -35.245 1.00 69.62 491 SER A C 1
ATOM 3912 O O . SER A 1 491 ? 14.621 -9.282 -35.446 1.00 69.62 491 SER A O 1
ATOM 3914 N N . ASN A 1 492 ? 15.775 -7.776 -34.252 1.00 70.75 492 ASN A N 1
ATOM 3915 C CA . ASN A 1 492 ? 16.448 -8.776 -33.417 1.00 70.75 492 ASN A CA 1
ATOM 3916 C C . ASN A 1 492 ? 15.524 -9.328 -32.326 1.00 70.75 492 ASN A C 1
ATOM 3918 O O . ASN A 1 492 ? 15.515 -10.528 -32.056 1.00 70.75 492 ASN A O 1
ATOM 3922 N N . THR A 1 493 ? 14.698 -8.471 -31.727 1.00 74.38 493 THR A N 1
ATOM 3923 C CA . THR A 1 493 ? 13.837 -8.880 -30.618 1.00 74.38 493 THR A CA 1
ATOM 3924 C C . THR A 1 493 ? 12.688 -9.777 -31.087 1.00 74.38 493 THR A C 1
ATOM 3926 O O . THR A 1 493 ? 12.335 -10.706 -30.364 1.00 74.38 493 THR A O 1
ATOM 3929 N N . LEU A 1 494 ? 12.167 -9.602 -32.314 1.00 78.69 494 LEU A N 1
ATOM 3930 C CA . LEU A 1 494 ? 11.194 -10.539 -32.900 1.00 78.69 494 LEU A CA 1
ATOM 3931 C C . LEU A 1 494 ? 11.787 -11.937 -33.123 1.00 78.69 494 LEU A C 1
ATOM 3933 O O . LEU A 1 494 ? 11.087 -12.931 -32.926 1.00 78.69 494 LEU A O 1
ATOM 3937 N N . HIS A 1 495 ? 13.073 -12.034 -33.482 1.00 81.50 495 HIS A N 1
ATOM 3938 C CA . HIS A 1 495 ? 13.742 -13.331 -33.571 1.00 81.50 495 HIS A CA 1
ATOM 3939 C C . HIS A 1 495 ? 13.790 -14.022 -32.205 1.00 81.50 495 HIS A C 1
ATOM 3941 O O . HIS A 1 495 ? 13.351 -15.165 -32.093 1.00 81.50 495 HIS A O 1
ATOM 3947 N N . GLY A 1 496 ? 14.223 -13.316 -31.156 1.00 83.69 496 GLY A N 1
ATOM 3948 C CA . GLY A 1 496 ? 14.235 -13.872 -29.799 1.00 83.69 496 GLY A CA 1
ATOM 3949 C C . GLY A 1 496 ? 12.839 -14.277 -29.311 1.00 83.69 496 GLY A C 1
ATOM 3950 O O . GLY A 1 496 ? 12.668 -15.358 -28.752 1.00 83.69 496 GLY A O 1
ATOM 3951 N N . LEU A 1 497 ? 11.815 -13.466 -29.604 1.00 85.94 497 LEU A N 1
ATOM 3952 C CA . LEU A 1 497 ? 10.414 -13.794 -29.308 1.00 85.94 497 LEU A CA 1
ATOM 3953 C C . LEU A 1 497 ? 9.944 -15.068 -30.019 1.00 85.94 497 LEU A C 1
ATOM 3955 O O . LEU A 1 497 ? 9.217 -15.850 -29.418 1.00 85.94 497 LEU A O 1
ATOM 3959 N N . SER A 1 498 ? 10.387 -15.318 -31.257 1.00 85.88 498 SER A N 1
ATOM 3960 C CA . SER A 1 498 ? 10.040 -16.550 -31.987 1.00 85.88 498 SER A CA 1
ATOM 3961 C C . SER A 1 498 ? 10.551 -17.828 -31.310 1.00 85.88 498 SER A C 1
ATOM 3963 O O . SER A 1 498 ? 9.997 -18.904 -31.530 1.00 85.88 498 SER A O 1
ATOM 3965 N N . GLN A 1 499 ? 11.606 -17.716 -30.495 1.00 86.00 499 GLN A N 1
ATOM 3966 C CA . GLN A 1 499 ? 12.183 -18.827 -29.736 1.00 86.00 499 GLN A CA 1
ATOM 3967 C C . GLN A 1 499 ? 11.603 -18.938 -28.320 1.00 86.00 499 GLN A C 1
ATOM 3969 O O . GLN A 1 499 ? 11.710 -19.996 -27.694 1.00 86.00 499 GLN A O 1
ATOM 3974 N N . ASN A 1 500 ? 10.977 -17.871 -27.812 1.00 88.69 500 ASN A N 1
ATOM 3975 C CA . ASN A 1 500 ? 10.436 -17.837 -26.464 1.00 88.69 500 ASN A CA 1
ATOM 3976 C C . ASN A 1 500 ? 9.185 -18.725 -26.339 1.00 88.69 500 ASN A C 1
ATOM 3978 O O . ASN A 1 500 ? 8.322 -18.750 -27.215 1.00 88.69 500 ASN A O 1
ATOM 3982 N N . ARG A 1 501 ? 9.080 -19.464 -25.229 1.00 87.56 501 ARG A N 1
ATOM 3983 C CA . ARG A 1 501 ? 7.944 -20.365 -24.950 1.00 87.56 501 ARG A CA 1
ATOM 3984 C C . ARG A 1 501 ? 7.181 -20.036 -23.668 1.00 87.56 501 ARG A C 1
ATOM 3986 O O . ARG A 1 501 ? 6.217 -20.731 -23.360 1.00 87.56 501 ARG A O 1
ATOM 3993 N N . SER A 1 502 ? 7.629 -19.043 -22.904 1.00 92.56 502 SER A N 1
ATOM 3994 C CA . SER A 1 502 ? 7.071 -18.706 -21.590 1.00 92.56 502 SER A CA 1
ATOM 3995 C C . SER A 1 502 ? 6.259 -17.412 -21.594 1.00 92.56 502 SER A C 1
ATOM 3997 O O . SER A 1 502 ? 5.326 -17.292 -20.804 1.00 92.56 502 SER A O 1
ATOM 3999 N N . LEU A 1 503 ? 6.606 -16.463 -22.466 1.00 92.00 503 LEU A N 1
ATOM 4000 C CA . LEU A 1 503 ? 6.012 -15.139 -22.550 1.00 92.00 503 LEU A CA 1
ATOM 4001 C C . LEU A 1 503 ? 4.595 -15.242 -23.113 1.00 92.00 503 LEU A C 1
ATOM 4003 O O . LEU A 1 503 ? 4.382 -15.736 -24.219 1.00 92.00 503 LEU A O 1
ATOM 4007 N N . THR A 1 504 ? 3.631 -14.765 -22.337 1.00 91.12 504 THR A N 1
ATOM 4008 C CA . THR A 1 504 ? 2.208 -14.731 -22.679 1.00 91.12 504 THR A CA 1
ATOM 4009 C C . THR A 1 504 ? 1.736 -13.323 -23.017 1.00 91.12 504 THR A C 1
ATOM 4011 O O . THR A 1 504 ? 0.785 -13.179 -23.780 1.00 91.12 504 THR A O 1
ATOM 4014 N N . GLU A 1 505 ? 2.399 -12.292 -22.487 1.00 89.06 505 GLU A N 1
ATOM 4015 C CA . GLU A 1 505 ? 2.029 -10.893 -22.697 1.00 89.06 505 GLU A CA 1
ATOM 4016 C C . GLU A 1 505 ? 3.261 -9.993 -22.864 1.00 89.06 505 GLU A C 1
ATOM 4018 O O . GLU A 1 505 ? 4.213 -10.040 -22.080 1.00 89.06 505 GLU A O 1
ATOM 4023 N N . LEU A 1 506 ? 3.212 -9.145 -23.891 1.00 87.31 506 LEU A N 1
ATOM 4024 C CA . LEU A 1 506 ? 4.203 -8.118 -24.192 1.00 87.31 506 LEU A CA 1
ATOM 4025 C C . LEU A 1 506 ? 3.465 -6.797 -24.428 1.00 87.31 506 LEU A C 1
ATOM 4027 O O . LEU A 1 506 ? 2.854 -6.613 -25.481 1.00 87.31 506 LEU A O 1
ATOM 4031 N N . ASP A 1 507 ? 3.528 -5.883 -23.462 1.00 82.50 507 ASP A N 1
ATOM 4032 C CA . ASP A 1 507 ? 2.910 -4.559 -23.587 1.00 82.50 507 ASP A CA 1
ATOM 4033 C C . ASP A 1 507 ? 3.916 -3.561 -24.179 1.00 82.50 507 ASP A C 1
ATOM 4035 O O . ASP A 1 507 ? 4.942 -3.257 -23.572 1.00 82.50 507 ASP A O 1
ATOM 4039 N N . LEU A 1 508 ? 3.614 -3.056 -25.379 1.00 75.19 508 LEU A N 1
ATOM 4040 C CA . LEU A 1 508 ? 4.375 -2.031 -26.110 1.00 75.19 508 LEU A CA 1
ATOM 4041 C C . LEU A 1 508 ? 3.552 -0.745 -26.322 1.00 75.19 508 LEU A C 1
ATOM 4043 O O . LEU A 1 508 ? 3.855 0.064 -27.204 1.00 75.19 508 LEU A O 1
ATOM 4047 N N . GLY A 1 509 ? 2.463 -0.563 -25.572 1.00 68.25 509 GLY A N 1
ATOM 4048 C CA . GLY A 1 509 ? 1.528 0.538 -25.764 1.00 68.25 509 GLY A CA 1
ATOM 4049 C C . GLY A 1 509 ? 2.182 1.912 -25.583 1.00 68.25 509 GLY A C 1
ATOM 4050 O O . GLY A 1 509 ? 2.990 2.141 -24.685 1.00 68.25 509 GLY A O 1
ATOM 4051 N N . SER A 1 510 ? 1.827 2.874 -26.443 1.00 65.06 510 SER A N 1
ATOM 4052 C CA . SER A 1 510 ? 2.405 4.233 -26.433 1.00 65.06 510 SER A CA 1
ATOM 4053 C C . SER A 1 510 ? 3.943 4.292 -26.504 1.00 65.06 510 SER A C 1
ATOM 4055 O O . SER A 1 510 ? 4.525 5.347 -26.227 1.00 65.06 510 SER A O 1
ATOM 4057 N N . SER A 1 511 ? 4.609 3.198 -26.883 1.00 66.19 511 SER A N 1
ATOM 4058 C CA . SER A 1 511 ? 6.039 3.191 -27.162 1.00 66.19 511 SER A CA 1
ATOM 4059 C C . SER A 1 511 ? 6.286 3.857 -28.509 1.00 66.19 511 SER A C 1
ATOM 4061 O O . SER A 1 511 ? 5.658 3.536 -29.519 1.00 66.19 511 SER A O 1
ATOM 4063 N N . ARG A 1 512 ? 7.184 4.843 -28.531 1.00 61.69 512 ARG A N 1
ATOM 4064 C CA . ARG A 1 512 ? 7.561 5.512 -29.780 1.00 61.69 512 ARG A CA 1
ATOM 4065 C C . ARG A 1 512 ? 8.598 4.654 -30.479 1.00 61.69 512 ARG A C 1
ATOM 4067 O O . ARG A 1 512 ? 9.749 4.673 -30.058 1.00 61.69 512 ARG A O 1
ATOM 4074 N N . PHE A 1 513 ? 8.188 3.959 -31.532 1.00 62.38 513 PHE A N 1
ATOM 4075 C CA . PHE A 1 513 ? 9.108 3.416 -32.521 1.00 62.38 513 PHE A CA 1
ATOM 4076 C C . PHE A 1 513 ? 9.575 4.578 -33.397 1.00 62.38 513 PHE A C 1
ATOM 4078 O O . PHE A 1 513 ? 8.749 5.286 -33.976 1.00 62.38 513 PHE A O 1
ATOM 4085 N N . GLY A 1 514 ? 10.883 4.846 -33.435 1.00 54.91 514 GLY A N 1
ATOM 4086 C CA . GLY A 1 514 ? 11.430 5.812 -34.396 1.00 54.91 514 GLY A CA 1
ATOM 4087 C C . GLY A 1 514 ? 10.990 5.456 -35.824 1.00 54.91 514 GLY A C 1
ATOM 4088 O O . GLY A 1 514 ? 10.683 4.296 -36.098 1.00 54.91 514 GLY A O 1
ATOM 4089 N N . SER A 1 515 ? 10.938 6.429 -36.736 1.00 46.22 515 SER A N 1
ATOM 4090 C CA . SER A 1 515 ? 10.612 6.157 -38.140 1.00 46.22 515 SER A CA 1
ATOM 4091 C C . SER A 1 515 ? 11.562 5.090 -38.694 1.00 46.22 515 SER A C 1
ATOM 4093 O O . SER A 1 515 ? 12.765 5.328 -38.793 1.00 46.22 515 SER A O 1
ATOM 4095 N N . CYS A 1 516 ? 11.030 3.912 -39.028 1.00 40.22 516 CYS A N 1
ATOM 4096 C CA . CYS A 1 516 ? 11.734 2.937 -39.849 1.00 40.22 516 CYS A CA 1
ATOM 4097 C C . CYS A 1 516 ? 11.918 3.553 -41.238 1.00 40.22 516 CYS A C 1
ATOM 4099 O O . CYS A 1 516 ? 11.007 3.503 -42.062 1.00 40.22 516 CYS A O 1
ATOM 4101 N N . GLU A 1 517 ? 13.090 4.119 -41.515 1.00 33.78 517 GLU A N 1
ATOM 4102 C CA . GLU A 1 517 ? 13.577 4.100 -42.889 1.00 33.78 517 GLU A CA 1
ATOM 4103 C C . GLU A 1 517 ? 13.902 2.639 -43.191 1.00 33.78 517 GLU A C 1
ATOM 4105 O O . GLU A 1 517 ? 14.888 2.080 -42.714 1.00 33.78 517 GLU A O 1
ATOM 4110 N N . VAL A 1 518 ? 12.964 1.985 -43.874 1.00 34.28 518 VAL A N 1
ATOM 4111 C CA . VAL A 1 518 ? 13.170 0.672 -44.474 1.00 34.28 518 VAL A CA 1
ATOM 4112 C C . VAL A 1 518 ? 14.318 0.834 -45.470 1.00 34.28 518 VAL A C 1
ATOM 4114 O O . VAL A 1 518 ? 14.159 1.541 -46.465 1.00 34.28 518 VAL A O 1
ATOM 4117 N N . ALA A 1 519 ? 15.463 0.224 -45.171 1.00 30.58 519 ALA A N 1
ATOM 4118 C CA . ALA A 1 519 ? 16.589 0.072 -46.085 1.00 30.58 519 ALA A CA 1
ATOM 4119 C C . ALA A 1 519 ? 16.791 -1.411 -46.388 1.00 30.58 519 ALA A C 1
ATOM 4121 O O . ALA A 1 519 ? 16.784 -2.207 -45.417 1.00 30.58 519 ALA A O 1
#

InterPro domains:
  IPR001611 Leucine-rich repeat [PF13516] (358-380)
  IPR001611 Leucine-rich repeat [PF13516] (389-408)
  IPR001611 Leucine-rich repeat [PF13516] (413-435)
  IPR032675 Leucine-rich repeat domain superfamily [G3DSA:3.80.10.10] (266-518)
  IPR052394 Leucine-rich repeat-containing protein [PTHR24114] (317-517)

Sequence (519 aa):
GSEEEEAKESEPISMKALLAAVVEEINVRSVLWIVKKTPELEKTTPDEKIDQQRIALSFESSKAGFQILLLHRFLYSNVACPSGTKVDIVEEYNSRLGRPSEIHIDNVIKEFHRSQTLQDFDEVYARLGLEAPEAPELLNRLRSAVAVSAKHNYHCKRVISVQSADEYLKEKLKNFVALEDLVDEAASKAESEKLSREVFVLKDDEDLFKDLCAQRFGANELPAVDPQLSTIDRPWQHLYIKLNIEDMLCKFNENPDFKRFYRVIDISAYALKSVEFTIVPVTNVKSNFYYLTALLSKLWNLEKFTVRPGEIFLDLKGCKALCKGLKNNPDSLRVLDLHYCHITSDRIKILEDGLLSSKKLISLNMEGNPIGDDGASSIAKVIRAHDKITHLNVTSCALSDTGAEVLATAFYHNQSLKVIRISRNRISTNGMKSIFHKLAYSRTIEDIDFMCNDGDTGSSVATELTRLFEVSTSLKHINFYKTRCSPFFMSNTLHGLSQNRSLTELDLGSSRFGSCEVA